Protein AF-A0AAX4JHV3-F1 (afdb_monomer)

Organism: NCBI:txid6039

Structure (mmCIF, N/CA/C/O backbone):
data_AF-A0AAX4JHV3-F1
#
_entry.id   AF-A0AAX4JHV3-F1
#
loop_
_atom_site.group_PDB
_atom_site.id
_atom_site.type_symbol
_atom_site.label_atom_id
_atom_site.label_alt_id
_atom_site.label_comp_id
_atom_site.label_asym_id
_atom_site.label_entity_id
_atom_site.label_seq_id
_atom_site.pdbx_PDB_ins_code
_atom_site.Cartn_x
_atom_site.Cartn_y
_atom_site.Cartn_z
_atom_site.occupancy
_atom_site.B_iso_or_equiv
_atom_site.auth_seq_id
_atom_site.auth_comp_id
_atom_site.auth_asym_id
_atom_site.auth_atom_id
_atom_site.pdbx_PDB_model_num
ATOM 1 N N . MET A 1 1 ? 39.740 -21.298 80.115 1.00 35.44 1 MET A N 1
ATOM 2 C CA . MET A 1 1 ? 38.450 -20.904 79.505 1.00 35.44 1 MET A CA 1
ATOM 3 C C . MET A 1 1 ? 37.507 -22.104 79.591 1.00 35.44 1 MET A C 1
ATOM 5 O O . MET A 1 1 ? 37.408 -22.863 78.647 1.00 35.44 1 MET A O 1
ATOM 9 N N . SER A 1 2 ? 37.086 -22.557 80.773 1.00 27.69 2 SER A N 1
ATOM 10 C CA . SER A 1 2 ? 36.175 -21.949 81.761 1.00 27.69 2 SER A CA 1
ATOM 11 C C . SER A 1 2 ? 34.770 -21.671 81.219 1.00 27.69 2 SER A C 1
ATOM 13 O O . SER A 1 2 ? 34.528 -20.605 80.669 1.00 27.69 2 SER A O 1
ATOM 15 N N . ARG A 1 3 ? 33.890 -22.661 81.432 1.00 26.55 3 ARG A N 1
ATOM 16 C CA . ARG A 1 3 ? 32.570 -22.533 82.079 1.00 26.55 3 ARG A CA 1
ATOM 17 C C . ARG A 1 3 ? 31.724 -21.327 81.655 1.00 26.55 3 ARG A C 1
ATOM 19 O O . ARG A 1 3 ? 31.901 -20.275 82.243 1.00 26.55 3 ARG A O 1
ATOM 26 N N . PHE A 1 4 ? 30.759 -21.519 80.752 1.00 29.73 4 PHE A N 1
ATOM 27 C CA . PHE A 1 4 ? 29.567 -20.656 80.633 1.00 29.73 4 PHE A CA 1
ATOM 28 C C . PHE A 1 4 ? 28.404 -21.382 79.914 1.00 29.73 4 PHE A C 1
ATOM 30 O O . PHE A 1 4 ? 27.877 -20.921 78.910 1.00 29.73 4 PHE A O 1
ATOM 37 N N . PHE A 1 5 ? 28.003 -22.549 80.430 1.00 33.06 5 PHE A N 1
ATOM 38 C CA . PHE A 1 5 ? 26.713 -23.190 80.111 1.00 33.06 5 PHE A CA 1
ATOM 39 C C . PHE A 1 5 ? 26.057 -23.703 81.404 1.00 33.06 5 PHE A C 1
ATOM 41 O O . PHE A 1 5 ? 25.784 -24.891 81.521 1.00 33.06 5 PHE A O 1
ATOM 48 N N . ASN A 1 6 ? 25.876 -22.824 82.401 1.00 30.69 6 ASN A N 1
ATOM 49 C CA . ASN A 1 6 ? 25.407 -23.227 83.735 1.00 30.69 6 ASN A CA 1
ATOM 50 C C . ASN A 1 6 ? 24.208 -22.463 84.319 1.00 30.69 6 ASN A C 1
ATOM 52 O O . ASN A 1 6 ? 23.833 -22.785 85.435 1.00 30.69 6 ASN A O 1
ATOM 56 N N . ASP A 1 7 ? 23.536 -21.566 83.593 1.00 35.66 7 ASP A N 1
ATOM 57 C CA . ASP A 1 7 ? 22.422 -20.793 84.189 1.00 35.66 7 ASP A CA 1
ATOM 58 C C . ASP A 1 7 ? 21.035 -21.177 83.638 1.00 35.66 7 ASP A C 1
ATOM 60 O O . ASP A 1 7 ? 20.081 -20.409 83.704 1.00 35.66 7 ASP A O 1
ATOM 64 N N . LEU A 1 8 ? 20.895 -22.396 83.098 1.00 32.38 8 LEU A N 1
ATOM 65 C CA . LEU A 1 8 ? 19.625 -22.925 82.570 1.00 32.38 8 LEU A CA 1
ATOM 66 C C . LEU A 1 8 ? 18.873 -23.871 83.533 1.00 32.38 8 LEU A C 1
ATOM 68 O O . LEU A 1 8 ? 17.787 -24.341 83.182 1.00 32.38 8 LEU A O 1
ATOM 72 N N . GLU A 1 9 ? 19.381 -24.119 84.749 1.00 33.72 9 GLU A N 1
ATOM 73 C CA . GLU A 1 9 ? 18.771 -25.073 85.699 1.00 33.72 9 GLU A CA 1
ATOM 74 C C . GLU A 1 9 ? 18.382 -24.529 87.095 1.00 33.72 9 GLU A C 1
ATOM 76 O O . GLU A 1 9 ? 17.626 -25.216 87.787 1.00 33.72 9 GLU A O 1
ATOM 81 N N . GLU A 1 10 ? 18.753 -23.305 87.504 1.00 34.75 10 GLU A N 1
ATOM 82 C CA . GLU A 1 10 ? 18.487 -22.823 88.883 1.00 34.75 10 GLU A CA 1
ATOM 83 C C . GLU A 1 10 ? 17.309 -21.843 89.061 1.00 34.75 10 GLU A C 1
ATOM 85 O O . GLU A 1 10 ? 16.646 -21.892 90.098 1.00 34.75 10 GLU A O 1
ATOM 90 N N . GLU A 1 11 ? 16.882 -21.070 88.055 1.00 31.75 11 GLU A N 1
ATOM 91 C CA . GLU A 1 11 ? 15.694 -20.197 88.227 1.00 31.75 11 GLU A CA 1
ATOM 92 C C . GLU A 1 11 ? 14.353 -20.961 88.246 1.00 31.75 11 GLU A C 1
ATOM 94 O O . GLU A 1 11 ? 13.311 -20.427 88.629 1.00 31.75 11 GLU A O 1
ATOM 99 N N . LYS A 1 12 ? 14.358 -22.258 87.907 1.00 34.06 12 LYS A N 1
ATOM 100 C CA . LYS A 1 12 ? 13.164 -23.121 87.933 1.00 34.06 12 LYS A CA 1
ATOM 101 C C . LYS A 1 12 ? 12.802 -23.674 89.320 1.00 34.06 12 LYS A C 1
ATOM 103 O O . LYS A 1 12 ? 11.836 -24.438 89.410 1.00 34.06 12 LYS A O 1
ATOM 108 N N . LYS A 1 13 ? 13.515 -23.323 90.403 1.00 35.47 13 LYS A N 1
ATOM 109 C CA . LYS A 1 13 ? 13.272 -23.930 91.731 1.00 35.47 13 LYS A CA 1
ATOM 110 C C . LYS A 1 13 ? 13.047 -22.993 92.925 1.00 35.47 13 LYS A C 1
ATOM 112 O O . LYS A 1 13 ? 12.576 -23.505 93.938 1.00 35.47 13 LYS A O 1
ATOM 117 N N . GLU A 1 14 ? 13.237 -21.674 92.835 1.00 30.47 14 GLU A N 1
ATOM 118 C CA . GLU A 1 14 ? 13.260 -20.830 94.052 1.00 30.47 14 GLU A CA 1
ATOM 119 C C . GLU A 1 14 ? 12.112 -19.840 94.300 1.00 30.47 14 GLU A C 1
ATOM 121 O O . GLU A 1 14 ? 12.106 -19.175 95.330 1.00 30.47 14 GLU A O 1
ATOM 126 N N . ILE A 1 15 ? 11.046 -19.822 93.494 1.00 35.28 15 ILE A N 1
ATOM 127 C CA . ILE A 1 15 ? 9.820 -19.080 93.865 1.00 35.28 15 ILE A CA 1
ATOM 128 C C . ILE A 1 15 ? 8.657 -20.047 94.102 1.00 35.28 15 ILE A C 1
ATOM 130 O O . ILE A 1 15 ? 7.549 -19.928 93.585 1.00 35.28 15 ILE A O 1
ATOM 134 N N . LYS A 1 16 ? 8.919 -21.040 94.955 1.00 34.09 16 LYS A N 1
ATOM 135 C CA . LYS A 1 16 ? 7.897 -21.663 95.799 1.00 34.09 16 LYS A CA 1
ATOM 136 C C . LYS A 1 16 ? 8.225 -21.342 97.251 1.00 34.09 16 LYS A C 1
ATOM 138 O O . LYS A 1 16 ? 9.110 -21.971 97.818 1.00 34.09 16 LYS A O 1
ATOM 143 N N . LYS A 1 17 ? 7.407 -20.455 97.833 1.00 35.31 17 LYS A N 1
ATOM 144 C CA . LYS A 1 17 ? 7.012 -20.323 99.256 1.00 35.31 17 LYS A CA 1
ATOM 145 C C . LYS A 1 17 ? 7.263 -18.924 99.822 1.00 35.31 17 LYS A C 1
ATOM 147 O O . LYS A 1 17 ? 8.325 -18.654 100.367 1.00 35.31 17 LYS A O 1
ATOM 152 N N . LYS A 1 18 ? 6.199 -18.115 99.842 1.00 30.30 18 LYS A N 1
ATOM 153 C CA . LYS A 1 18 ? 5.697 -17.455 101.061 1.00 30.30 18 LYS A CA 1
ATOM 154 C C . LYS A 1 18 ? 4.266 -16.929 100.833 1.00 30.30 18 LYS A C 1
ATOM 156 O O . LYS A 1 18 ? 4.066 -15.977 100.100 1.00 30.30 18 LYS A O 1
ATOM 161 N N . PHE A 1 19 ? 3.315 -17.655 101.433 1.00 27.80 19 PHE A N 1
ATOM 162 C CA . PHE A 1 19 ? 2.029 -17.244 102.028 1.00 27.80 19 PHE A CA 1
ATOM 163 C C . PHE A 1 19 ? 1.277 -16.054 101.399 1.00 27.80 19 PHE A C 1
ATOM 165 O O . PHE A 1 19 ? 1.705 -14.913 101.470 1.00 27.80 19 PHE A O 1
ATOM 172 N N . THR A 1 20 ? 0.068 -16.251 100.884 1.00 26.09 20 THR A N 1
ATOM 173 C CA . THR A 1 20 ? -1.122 -16.464 101.724 1.00 26.09 20 THR A CA 1
ATOM 174 C C . THR A 1 20 ? -2.218 -17.148 100.908 1.00 26.09 20 THR A C 1
ATOM 176 O O . THR A 1 20 ? -2.486 -16.777 99.773 1.00 26.09 20 THR A O 1
ATOM 179 N N . THR A 1 21 ? -2.858 -18.157 101.490 1.00 34.56 21 THR A N 1
ATOM 180 C CA . THR A 1 21 ? -4.162 -18.670 101.058 1.00 34.56 21 THR A CA 1
ATOM 181 C C . THR A 1 21 ? -5.245 -17.646 101.391 1.00 34.56 21 THR A C 1
ATOM 183 O O . THR A 1 21 ? -5.472 -17.401 102.575 1.00 34.56 21 THR A O 1
ATOM 186 N N . PRO A 1 22 ? -6.013 -17.155 100.410 1.00 27.83 22 PRO A N 1
ATOM 187 C CA . PRO A 1 22 ? -7.443 -17.018 100.558 1.00 27.83 22 PRO A CA 1
ATOM 188 C C . PRO A 1 22 ? -8.092 -18.292 100.017 1.00 27.83 22 PRO A C 1
ATOM 190 O O . PRO A 1 22 ? -7.783 -18.760 98.920 1.00 27.83 22 PRO A O 1
ATOM 193 N N . GLN A 1 23 ? -9.000 -18.864 100.802 1.00 40.16 23 GLN A N 1
ATOM 194 C CA . GLN A 1 23 ? -9.978 -19.821 100.308 1.00 40.16 23 GLN A CA 1
ATOM 195 C C . GLN A 1 23 ? -10.643 -19.234 99.052 1.00 40.16 23 GLN A C 1
ATOM 197 O O . GLN A 1 23 ? -11.407 -18.277 99.143 1.00 40.16 23 GLN A O 1
ATOM 202 N N . LYS A 1 24 ? -10.357 -19.796 97.877 1.00 32.97 24 LYS A N 1
ATOM 203 C CA . LYS A 1 24 ? -11.240 -19.675 96.719 1.00 32.97 24 LYS A CA 1
ATOM 204 C C . LYS A 1 24 ? -11.772 -21.061 96.427 1.00 32.97 24 LYS A C 1
ATOM 206 O O . LYS A 1 24 ? -11.014 -22.005 96.217 1.00 32.97 24 LYS A O 1
ATOM 211 N N . GLN A 1 25 ? -13.088 -21.153 96.540 1.00 31.98 25 GLN A N 1
ATOM 212 C CA . GLN A 1 25 ? -13.907 -22.300 96.202 1.00 31.98 25 GLN A CA 1
ATOM 213 C C . GLN A 1 25 ? -13.370 -22.946 94.922 1.00 31.98 25 GLN A C 1
ATOM 215 O O . GLN A 1 25 ? -13.193 -22.274 93.909 1.00 31.98 25 GLN A O 1
ATOM 220 N N . VAL A 1 26 ? -13.084 -24.247 94.974 1.00 39.06 26 VAL A N 1
ATOM 221 C CA . VAL A 1 26 ? -12.887 -25.031 93.756 1.00 39.06 26 VAL A CA 1
ATOM 222 C C . VAL A 1 26 ? -14.259 -25.107 93.100 1.00 39.06 26 VAL A C 1
ATOM 224 O O . VAL A 1 26 ? -15.049 -26.001 93.404 1.00 39.06 26 VAL A O 1
ATOM 227 N N . GLU A 1 27 ? -14.575 -24.132 92.248 1.00 42.69 27 GLU A N 1
ATOM 228 C CA . GLU A 1 27 ? -15.674 -24.270 91.305 1.00 42.69 27 GLU A CA 1
ATOM 229 C C . GLU A 1 27 ? -15.393 -25.535 90.499 1.00 42.69 27 GLU A C 1
ATOM 231 O O . GLU A 1 27 ? -14.367 -25.672 89.823 1.00 42.69 27 GLU A O 1
ATOM 236 N N . LYS A 1 28 ? -16.284 -26.520 90.624 1.00 47.75 28 LYS A N 1
ATOM 237 C CA . LYS A 1 28 ? -16.313 -27.666 89.722 1.00 47.75 28 LYS A CA 1
ATOM 238 C C . LYS A 1 28 ? -16.654 -27.126 88.331 1.00 47.75 28 LYS A C 1
ATOM 240 O O . LYS A 1 28 ? -17.819 -27.123 87.956 1.00 47.75 28 LYS A O 1
ATOM 245 N N . LEU A 1 29 ? -15.639 -26.678 87.588 1.00 49.41 29 LEU A N 1
ATOM 246 C CA . LEU A 1 29 ? -15.770 -26.306 86.180 1.00 49.41 29 LEU A CA 1
ATOM 247 C C . LEU A 1 29 ? -16.452 -27.452 85.440 1.00 49.41 29 LEU A C 1
ATOM 249 O O . LEU A 1 29 ? -16.037 -28.618 85.562 1.00 49.41 29 LEU A O 1
ATOM 253 N N . SER A 1 30 ? -17.510 -27.120 84.706 1.00 66.50 30 SER A N 1
ATOM 254 C CA . SER A 1 30 ? -18.267 -28.104 83.951 1.00 66.50 30 SER A CA 1
ATOM 255 C C . SER A 1 30 ? -17.374 -28.725 82.870 1.00 66.50 30 SER A C 1
ATOM 257 O O . SER A 1 30 ? -16.323 -28.194 82.495 1.00 66.50 30 SER A O 1
ATOM 259 N N . LYS A 1 31 ? -17.776 -29.883 82.334 1.00 68.75 31 LYS A N 1
ATOM 260 C CA . LYS A 1 31 ? -17.057 -30.492 81.203 1.00 68.75 31 LYS A CA 1
ATOM 261 C C . LYS A 1 31 ? -16.994 -29.551 79.986 1.00 68.75 31 LYS A C 1
ATOM 263 O O . LYS A 1 31 ? -16.055 -29.684 79.212 1.00 68.75 31 LYS A O 1
ATOM 268 N N . LYS A 1 32 ? -17.951 -28.620 79.842 1.00 73.75 32 LYS A N 1
ATOM 269 C CA . LYS A 1 32 ? -18.000 -27.624 78.761 1.00 73.75 32 LYS A CA 1
ATOM 270 C C . LYS A 1 32 ? -16.934 -26.539 78.963 1.00 73.75 32 LYS A C 1
ATOM 272 O O . LYS A 1 32 ? -16.158 -26.294 78.050 1.00 73.75 32 LYS A O 1
ATOM 277 N N . ASP A 1 33 ? -16.797 -26.006 80.176 1.00 72.81 33 ASP A N 1
ATOM 278 C CA . ASP A 1 33 ? -15.864 -24.900 80.466 1.00 72.81 33 ASP A CA 1
ATOM 279 C C . ASP A 1 33 ? -14.395 -25.329 80.364 1.00 72.81 33 ASP A C 1
ATOM 281 O O . ASP A 1 33 ? -13.539 -24.588 79.885 1.00 72.81 33 ASP A O 1
ATOM 285 N N . LYS A 1 34 ? -14.092 -26.576 80.751 1.00 77.38 34 LYS A N 1
ATOM 286 C CA . LYS A 1 34 ? -12.753 -27.153 80.545 1.00 77.38 34 LYS A CA 1
ATOM 287 C C . LYS A 1 34 ? -12.416 -27.307 79.063 1.00 77.38 34 LYS A C 1
ATOM 289 O O . LYS A 1 34 ? -11.268 -27.099 78.680 1.00 77.38 34 LYS A O 1
ATOM 294 N N . LEU A 1 35 ? -13.408 -27.670 78.250 1.00 80.19 35 LEU A N 1
ATOM 295 C CA . LEU A 1 35 ? -13.253 -27.814 76.805 1.00 80.19 35 LEU A CA 1
ATOM 296 C C . LEU A 1 35 ? -13.081 -26.442 76.128 1.00 80.19 35 LEU A C 1
ATOM 298 O O . LEU A 1 35 ? -12.264 -26.324 75.219 1.00 80.19 35 LEU A O 1
ATOM 302 N N . GLN A 1 36 ? -13.786 -25.414 76.619 1.00 79.94 36 GLN A N 1
ATOM 303 C CA . GLN A 1 36 ? -13.644 -24.016 76.195 1.00 79.94 36 GLN A CA 1
ATOM 304 C C . GLN A 1 36 ? -12.233 -23.486 76.466 1.00 79.94 36 GLN A C 1
ATOM 306 O O . GLN A 1 36 ? -11.563 -23.016 75.549 1.00 79.94 36 GLN A O 1
ATOM 311 N N . MET A 1 37 ? -11.732 -23.643 77.696 1.00 78.56 37 MET A N 1
ATOM 312 C CA . MET A 1 37 ? -10.367 -23.228 78.035 1.00 78.56 37 MET A CA 1
ATOM 313 C C . MET A 1 37 ? -9.310 -23.965 77.202 1.00 78.56 37 MET A C 1
ATOM 315 O O . MET A 1 37 ? -8.327 -23.355 76.781 1.00 78.56 37 MET A O 1
ATOM 319 N N . GLU A 1 38 ? -9.488 -25.266 76.943 1.00 82.94 38 GLU A N 1
ATOM 320 C CA . GLU A 1 38 ? -8.578 -26.024 76.074 1.00 82.94 38 GLU A CA 1
ATOM 321 C C . GLU A 1 38 ? -8.582 -25.471 74.640 1.00 82.94 38 GLU A C 1
ATOM 323 O O . GLU A 1 38 ? -7.517 -25.310 74.038 1.00 82.94 38 GLU A O 1
ATOM 328 N N . PHE A 1 39 ? -9.764 -25.161 74.102 1.00 84.06 39 PHE A N 1
ATOM 329 C CA . PHE A 1 39 ? -9.930 -24.616 72.757 1.00 84.06 39 PHE A CA 1
ATOM 330 C C . PHE A 1 39 ? -9.247 -23.251 72.607 1.00 84.06 39 PHE A C 1
ATOM 332 O O . PHE A 1 39 ? -8.404 -23.079 71.724 1.00 84.06 39 PHE A O 1
ATOM 339 N N . GLU A 1 40 ? -9.515 -22.321 73.522 1.00 82.56 40 GLU A N 1
ATOM 340 C CA . GLU A 1 40 ? -8.911 -20.984 73.526 1.00 82.56 40 GLU A CA 1
ATOM 341 C C . GLU A 1 40 ? -7.389 -21.036 73.712 1.00 82.56 40 GLU A C 1
ATOM 343 O O . GLU A 1 40 ? -6.645 -20.314 73.044 1.00 82.56 40 GLU A O 1
ATOM 348 N N . THR A 1 41 ? -6.890 -21.935 74.569 1.00 81.94 41 THR A N 1
ATOM 349 C CA . THR A 1 41 ? -5.443 -22.116 74.772 1.00 81.94 41 THR A CA 1
ATOM 350 C C . THR A 1 41 ? -4.769 -22.610 73.491 1.00 81.94 41 THR A C 1
ATOM 352 O O . THR A 1 41 ? -3.751 -22.052 73.079 1.00 81.94 41 THR A O 1
ATOM 355 N N . ARG A 1 42 ? -5.364 -23.596 72.802 1.00 81.81 42 ARG A N 1
ATOM 356 C CA . ARG A 1 42 ? -4.838 -24.109 71.526 1.00 81.81 42 ARG A CA 1
ATOM 357 C C . ARG A 1 42 ? -4.834 -23.048 70.429 1.00 81.81 42 ARG A C 1
ATOM 359 O O . ARG A 1 42 ? -3.871 -22.979 69.667 1.00 81.81 42 ARG A O 1
ATOM 366 N N . VAL A 1 43 ? -5.875 -22.219 70.338 1.00 83.19 43 VAL A N 1
ATOM 367 C CA . VAL A 1 43 ? -5.922 -21.128 69.352 1.00 83.19 43 VAL A CA 1
ATOM 368 C C . VAL A 1 43 ? -4.840 -20.090 69.645 1.00 83.19 43 VAL A C 1
ATOM 370 O O . VAL A 1 43 ? -4.081 -19.733 68.746 1.00 83.19 43 VAL A O 1
ATOM 373 N N . ASN A 1 44 ? -4.672 -19.690 70.906 1.00 80.69 44 ASN A N 1
ATOM 374 C CA . ASN A 1 44 ? -3.625 -18.750 71.310 1.00 80.69 44 ASN A CA 1
ATOM 375 C C . ASN A 1 44 ? -2.200 -19.282 71.064 1.00 80.69 44 ASN A C 1
ATOM 377 O O . ASN A 1 44 ? -1.313 -18.523 70.662 1.00 80.69 44 ASN A O 1
ATOM 381 N N . GLU A 1 45 ? -1.965 -20.582 71.254 1.00 81.44 45 GLU A N 1
ATOM 382 C CA . GLU A 1 45 ? -0.694 -21.223 70.895 1.00 81.44 45 GLU A CA 1
ATOM 383 C C . GLU A 1 45 ? -0.443 -21.206 69.382 1.00 81.44 45 GLU A C 1
ATOM 385 O O . GLU A 1 45 ? 0.680 -20.942 68.950 1.00 81.44 45 GLU A O 1
ATOM 390 N N . LEU A 1 46 ? -1.475 -21.439 68.565 1.00 81.75 46 LEU A N 1
ATOM 391 C CA . LEU A 1 46 ? -1.367 -21.461 67.103 1.00 81.75 46 LEU A CA 1
ATOM 392 C C . LEU A 1 46 ? -1.209 -20.070 66.487 1.00 81.75 46 LEU A C 1
ATOM 394 O O . LEU A 1 46 ? -0.499 -19.938 65.488 1.00 81.75 46 LEU A O 1
ATOM 398 N N . ILE A 1 47 ? -1.801 -19.041 67.102 1.00 76.88 47 ILE A N 1
ATOM 399 C CA . ILE A 1 47 ? -1.553 -17.633 66.759 1.00 76.88 47 ILE A CA 1
ATOM 400 C C . ILE A 1 47 ? -0.061 -17.310 66.931 1.00 76.88 47 ILE A C 1
ATOM 402 O O . ILE A 1 47 ? 0.535 -16.656 66.075 1.00 76.88 47 ILE A O 1
ATOM 406 N N . LYS A 1 48 ? 0.567 -17.812 68.004 1.00 76.75 48 LYS A N 1
ATOM 407 C CA . LYS A 1 48 ? 1.995 -17.595 68.292 1.00 76.75 48 LYS A CA 1
ATOM 408 C C . LYS A 1 48 ? 2.925 -18.521 67.495 1.00 76.75 48 LYS A C 1
ATOM 410 O O . LYS A 1 48 ? 4.033 -18.108 67.156 1.00 76.75 48 LYS A O 1
ATOM 415 N N . ASN A 1 49 ? 2.518 -19.759 67.196 1.00 75.12 49 ASN A N 1
ATOM 416 C CA . ASN A 1 49 ? 3.343 -20.750 66.496 1.00 75.12 49 ASN A CA 1
ATOM 417 C C . ASN A 1 49 ? 2.511 -21.679 65.572 1.00 75.12 49 ASN A C 1
ATOM 419 O O . ASN A 1 49 ? 1.956 -22.685 66.022 1.00 75.12 49 ASN A O 1
ATOM 423 N N . PRO A 1 50 ? 2.476 -21.426 64.251 1.00 73.12 50 PRO A N 1
ATOM 424 C CA . PRO A 1 50 ? 1.531 -22.058 63.320 1.00 73.12 50 PRO A CA 1
ATOM 425 C C . PRO A 1 50 ? 1.879 -23.498 62.886 1.00 73.12 50 PRO A C 1
ATOM 427 O O . PRO A 1 50 ? 1.319 -24.011 61.915 1.00 73.12 50 PRO A O 1
ATOM 430 N N . LYS A 1 51 ? 2.789 -24.199 63.575 1.00 71.06 51 LYS A N 1
ATOM 431 C CA . LYS A 1 51 ? 3.316 -25.508 63.133 1.00 71.06 51 LYS A CA 1
ATOM 432 C C . LYS A 1 51 ? 2.286 -26.655 63.118 1.00 71.06 51 LYS A C 1
ATOM 434 O O . LYS A 1 51 ? 2.544 -27.667 62.475 1.00 71.06 51 LYS A O 1
ATOM 439 N N . ASN A 1 52 ? 1.114 -26.494 63.747 1.00 76.81 52 ASN A N 1
ATOM 440 C CA . ASN A 1 52 ? 0.111 -27.561 63.919 1.00 76.81 52 ASN A CA 1
ATOM 441 C C . ASN A 1 52 ? -1.303 -27.231 63.387 1.00 76.81 52 ASN A C 1
ATOM 443 O O . ASN A 1 52 ? -2.259 -27.936 63.718 1.00 76.81 52 ASN A O 1
ATOM 447 N N . ILE A 1 53 ? -1.450 -26.213 62.528 1.00 79.50 53 ILE A N 1
ATOM 448 C CA . ILE A 1 53 ? -2.759 -25.730 62.036 1.00 79.50 53 ILE A CA 1
ATOM 449 C C . ILE A 1 53 ? -3.606 -26.850 61.401 1.00 79.50 53 ILE A C 1
ATOM 451 O O . ILE A 1 53 ? -4.784 -26.982 61.716 1.00 79.50 53 ILE A O 1
ATOM 455 N N . LYS A 1 54 ? -3.017 -27.715 60.563 1.00 78.31 54 LYS A N 1
ATOM 456 C CA . LYS A 1 54 ? -3.765 -28.802 59.895 1.00 78.31 54 LYS A CA 1
ATOM 457 C C . LYS A 1 54 ? -4.395 -29.791 60.883 1.00 78.31 54 LYS A C 1
ATOM 459 O O . LYS A 1 54 ? -5.535 -30.199 60.691 1.00 78.31 54 LYS A O 1
ATOM 464 N N . LYS A 1 55 ? -3.666 -30.149 61.947 1.00 81.00 55 LYS A N 1
ATOM 465 C CA . LYS A 1 55 ? -4.147 -31.071 62.989 1.00 81.00 55 LYS A CA 1
ATOM 466 C C . LYS A 1 55 ? -5.247 -30.427 63.836 1.00 81.00 55 LYS A C 1
ATOM 468 O O . LYS A 1 55 ? -6.212 -31.091 64.200 1.00 81.00 55 LYS A O 1
ATOM 473 N N . PHE A 1 56 ? -5.124 -29.131 64.110 1.00 84.62 56 PHE A N 1
ATOM 474 C CA . PHE A 1 56 ? -6.155 -28.370 64.808 1.00 84.62 56 PHE A CA 1
ATOM 475 C C . PHE A 1 56 ? -7.456 -28.276 64.000 1.00 84.62 56 PHE A C 1
ATOM 477 O O . PHE A 1 56 ? -8.521 -28.555 64.537 1.00 84.62 56 PHE A O 1
ATOM 484 N N . ILE A 1 57 ? -7.370 -27.996 62.695 1.00 83.06 57 ILE A N 1
ATOM 485 C CA . ILE A 1 57 ? -8.547 -27.897 61.817 1.00 83.06 57 ILE A CA 1
ATOM 486 C C . ILE A 1 57 ? -9.299 -29.230 61.729 1.00 83.06 57 ILE A C 1
ATOM 488 O O . ILE A 1 57 ? -10.527 -29.246 61.773 1.00 83.06 57 ILE A O 1
ATOM 492 N N . SER A 1 58 ? -8.592 -30.365 61.676 1.00 80.44 58 SER A N 1
ATOM 493 C CA . SER A 1 58 ? -9.248 -31.680 61.735 1.00 80.44 58 SER A CA 1
ATOM 494 C C . SER A 1 58 ? -9.939 -31.959 63.075 1.00 80.44 58 SER A C 1
ATOM 496 O O . SER A 1 58 ? -10.921 -32.697 63.114 1.00 80.44 58 SER A O 1
ATOM 498 N N . ASP A 1 59 ? -9.448 -31.356 64.160 1.00 81.94 59 ASP A N 1
ATOM 499 C CA . ASP A 1 59 ? -9.996 -31.497 65.510 1.00 81.94 59 ASP A CA 1
ATOM 500 C C . ASP A 1 59 ? -11.173 -30.542 65.788 1.00 81.94 59 ASP A C 1
ATOM 502 O O . ASP A 1 59 ? -11.827 -30.712 66.815 1.00 81.94 59 ASP A O 1
ATOM 506 N N . LEU A 1 60 ? -11.505 -29.600 64.887 1.00 81.94 60 LEU A N 1
ATOM 507 C CA . LEU A 1 60 ? -12.601 -28.627 65.074 1.00 81.94 60 LEU A CA 1
ATOM 508 C C . LEU A 1 60 ? -13.951 -29.288 65.376 1.00 81.94 60 LEU A C 1
ATOM 510 O O . LEU A 1 60 ? -14.729 -28.767 66.168 1.00 81.94 60 LEU A O 1
ATOM 514 N N . LYS A 1 61 ? -14.189 -30.499 64.854 1.00 76.69 61 LYS A N 1
ATOM 515 C CA . LYS A 1 61 ? -15.395 -31.285 65.164 1.00 76.69 61 LYS A CA 1
ATOM 516 C C . LYS A 1 61 ? -15.596 -31.544 66.663 1.00 76.69 61 LYS A C 1
ATOM 518 O O . LYS A 1 61 ? -16.725 -31.713 67.109 1.00 76.69 61 LYS A O 1
ATOM 523 N N . LYS A 1 62 ? -14.516 -31.585 67.454 1.00 80.81 62 LYS A N 1
ATOM 524 C CA . LYS A 1 62 ? -14.574 -31.792 68.914 1.00 80.81 62 LYS A CA 1
ATOM 525 C C . LYS A 1 62 ? -15.156 -30.586 69.653 1.00 80.81 62 LYS A C 1
ATOM 527 O O . LYS A 1 62 ? -15.599 -30.742 70.786 1.00 80.81 62 LYS A O 1
ATOM 532 N N . TYR A 1 63 ? -15.161 -29.420 69.014 1.00 80.56 63 TYR A N 1
ATOM 533 C CA . TYR A 1 63 ? -15.494 -28.132 69.611 1.00 80.56 63 TYR A CA 1
ATOM 534 C C . TYR A 1 63 ? -16.807 -27.548 69.061 1.00 80.56 63 TYR A C 1
ATOM 536 O O . TYR A 1 63 ? -17.118 -26.402 69.339 1.00 80.56 63 TYR A O 1
ATOM 544 N N . GLU A 1 64 ? -17.598 -28.315 68.293 1.00 70.19 64 GLU A N 1
ATOM 545 C CA . GLU A 1 64 ? -18.828 -27.849 67.604 1.00 70.19 64 GLU A CA 1
ATOM 546 C C . GLU A 1 64 ? -19.943 -27.314 68.529 1.00 70.19 64 GLU A C 1
ATOM 548 O O . GLU A 1 64 ? -20.963 -26.866 68.030 1.00 70.19 64 GLU A O 1
ATOM 553 N N . LYS A 1 65 ? -19.802 -27.413 69.857 1.00 69.12 65 LYS A N 1
ATOM 554 C CA . LYS A 1 65 ? -20.802 -26.965 70.850 1.00 69.12 65 LYS A CA 1
ATOM 555 C C . LYS A 1 65 ? -20.270 -25.863 71.773 1.00 69.12 65 LYS A C 1
ATOM 557 O O . LYS A 1 65 ? -20.743 -25.727 72.905 1.00 69.12 65 LYS A O 1
ATOM 562 N N . LEU A 1 66 ? -19.204 -25.194 71.348 1.00 75.62 66 LEU A N 1
ATOM 563 C CA . LEU A 1 66 ? -18.512 -24.161 72.103 1.00 75.62 66 LEU A CA 1
ATOM 564 C C . LEU A 1 66 ? -18.818 -22.794 71.510 1.00 75.62 66 LEU A C 1
ATOM 566 O O . LEU A 1 66 ? -18.849 -22.643 70.293 1.00 75.62 66 LEU A O 1
ATOM 570 N N . ASP A 1 67 ? -18.989 -21.805 72.379 1.00 71.19 67 ASP A N 1
ATOM 571 C CA . ASP A 1 67 ? -19.161 -20.423 71.953 1.00 71.19 67 ASP A CA 1
ATOM 572 C C . ASP A 1 67 ? -17.823 -19.918 71.407 1.00 71.19 67 ASP A C 1
ATOM 574 O O . ASP A 1 67 ? -16.787 -20.054 72.064 1.00 71.19 67 ASP A O 1
ATOM 578 N N . ILE A 1 68 ? -17.824 -19.389 70.182 1.00 75.94 68 ILE A N 1
ATOM 579 C CA . ILE A 1 68 ? -16.605 -18.942 69.503 1.00 75.94 68 ILE A CA 1
ATOM 580 C C . ILE A 1 68 ? -16.447 -17.433 69.716 1.00 75.94 68 ILE A C 1
ATOM 582 O O . ILE A 1 68 ? -17.238 -16.661 69.180 1.00 75.94 68 ILE A O 1
ATOM 586 N N . PRO A 1 69 ? -15.412 -16.978 70.442 1.00 75.69 69 PRO A N 1
ATOM 587 C CA . PRO A 1 69 ? -15.077 -15.564 70.511 1.00 75.69 69 PRO A CA 1
ATOM 588 C C . PRO A 1 69 ? -14.621 -15.025 69.149 1.00 75.69 69 PRO A C 1
ATOM 590 O O . PRO A 1 69 ? -13.913 -15.707 68.406 1.00 75.69 69 PRO A O 1
ATOM 593 N N . GLN A 1 70 ? -14.913 -13.753 68.882 1.00 69.19 70 GLN A N 1
ATOM 594 C CA . GLN A 1 70 ? -14.607 -13.068 67.620 1.00 69.19 70 GLN A CA 1
ATOM 595 C C . GLN A 1 70 ? -13.138 -13.200 67.170 1.00 69.19 70 GLN A C 1
ATOM 597 O O . GLN A 1 70 ? -12.860 -13.445 66.000 1.00 69.19 70 GLN A O 1
ATOM 602 N N . TYR A 1 71 ? -12.175 -13.143 68.098 1.00 71.38 71 TYR A N 1
ATOM 603 C CA . TYR A 1 71 ? -10.751 -13.283 67.757 1.00 71.38 71 TYR A CA 1
ATOM 604 C C . TYR A 1 71 ? -10.385 -14.680 67.214 1.00 71.38 71 TYR A C 1
ATOM 606 O O . TYR A 1 71 ? -9.411 -14.832 66.472 1.00 71.38 71 TYR A O 1
ATOM 614 N N . ILE A 1 72 ? -11.145 -15.718 67.584 1.00 78.00 72 ILE A N 1
ATOM 615 C CA . ILE A 1 72 ? -10.960 -17.083 67.076 1.00 78.00 72 ILE A CA 1
ATOM 616 C C . ILE A 1 72 ? -11.550 -17.205 65.672 1.00 78.00 72 ILE A C 1
ATOM 618 O O . ILE A 1 72 ? -10.950 -17.850 64.810 1.00 78.00 72 ILE A O 1
ATOM 622 N N . GLU A 1 73 ? -12.689 -16.565 65.426 1.00 77.44 73 GLU A N 1
ATOM 623 C CA . GLU A 1 73 ? -13.299 -16.490 64.100 1.00 77.44 73 GLU A CA 1
ATOM 624 C C . GLU A 1 73 ? -12.378 -15.766 63.106 1.00 77.44 73 GLU A C 1
ATOM 626 O O . GLU A 1 73 ? -12.056 -16.309 62.047 1.00 77.44 73 GLU A O 1
ATOM 631 N N . GLU A 1 74 ? -11.832 -14.613 63.498 1.00 76.44 74 GLU A N 1
ATOM 632 C CA . GLU A 1 74 ? -10.832 -13.877 62.715 1.00 76.44 74 GLU A CA 1
ATOM 633 C C . GLU A 1 74 ? -9.578 -14.720 62.436 1.00 76.44 74 GLU A C 1
ATOM 635 O O . GLU A 1 74 ? -9.045 -14.722 61.322 1.00 76.44 74 GLU A O 1
ATOM 640 N N . PHE A 1 75 ? -9.114 -15.493 63.425 1.00 79.50 75 PHE A N 1
ATOM 641 C CA . PHE A 1 75 ? -7.990 -16.407 63.237 1.00 79.50 75 PHE A CA 1
ATOM 642 C C . PHE A 1 75 ? -8.302 -17.502 62.205 1.00 79.50 75 PHE A C 1
ATOM 644 O O . PHE A 1 75 ? -7.473 -17.765 61.324 1.00 79.50 75 PHE A O 1
ATOM 651 N N . LEU A 1 76 ? -9.482 -18.125 62.280 1.00 79.75 76 LEU A N 1
ATOM 652 C CA . LEU A 1 76 ? -9.911 -19.183 61.359 1.00 79.75 76 LEU A CA 1
ATOM 653 C C . LEU A 1 76 ? -10.097 -18.675 59.923 1.00 79.75 76 LEU A C 1
ATOM 655 O O . LEU A 1 76 ? -9.764 -19.398 58.982 1.00 79.75 76 LEU A O 1
ATOM 659 N N . LEU A 1 77 ? -10.566 -17.436 59.757 1.00 79.31 77 LEU A N 1
ATOM 660 C CA . LEU A 1 77 ? -10.763 -16.778 58.461 1.00 79.31 77 LEU A CA 1
ATOM 661 C C . LEU A 1 77 ? -9.495 -16.110 57.907 1.00 79.31 77 LEU A C 1
ATOM 663 O O . LEU A 1 77 ? -9.472 -15.664 56.759 1.00 79.31 77 LEU A 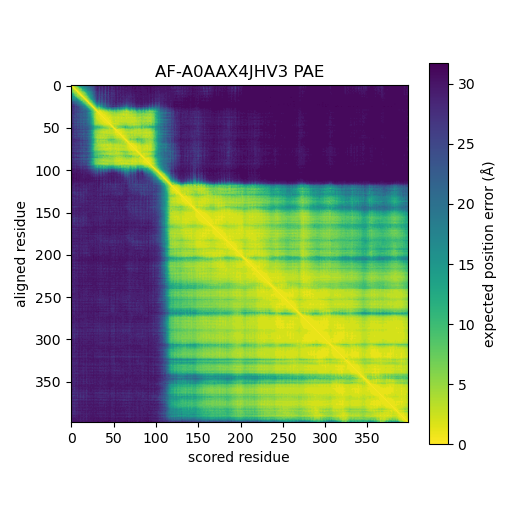O 1
ATOM 667 N N . SER A 1 78 ? -8.411 -16.068 58.681 1.00 75.25 78 SER A N 1
ATOM 668 C CA . SER A 1 78 ? -7.150 -15.491 58.222 1.00 75.25 78 SER A CA 1
ATOM 669 C C . SER A 1 78 ? -6.592 -16.234 56.999 1.00 75.25 78 SER A C 1
ATOM 671 O O . SER A 1 78 ? -6.652 -17.461 56.903 1.00 75.25 78 SER A O 1
ATOM 673 N N . SER A 1 79 ? -5.946 -15.506 56.084 1.00 66.38 79 SER A N 1
ATOM 674 C CA . SER A 1 79 ? -5.364 -16.056 54.843 1.00 66.38 79 SER A CA 1
ATOM 675 C C . SER A 1 79 ? -4.340 -17.185 55.061 1.00 66.38 79 SER A C 1
ATOM 677 O O . SER A 1 79 ? -4.070 -17.981 54.158 1.00 66.38 79 SER A O 1
ATOM 679 N N . LYS A 1 80 ? -3.776 -17.295 56.272 1.00 72.62 80 LYS A N 1
ATOM 680 C CA . LYS A 1 80 ? -2.860 -18.375 56.672 1.00 72.62 80 LYS A CA 1
ATOM 681 C C . LYS A 1 80 ? -3.583 -19.686 56.999 1.00 72.62 80 LYS A C 1
ATOM 683 O O . LYS A 1 80 ? -2.997 -20.752 56.820 1.00 72.62 80 LYS A O 1
ATOM 688 N N . VAL A 1 81 ? -4.821 -19.615 57.481 1.00 73.19 81 VAL A N 1
ATOM 689 C CA . VAL A 1 81 ? -5.608 -20.754 57.984 1.00 73.19 81 VAL A CA 1
ATOM 690 C C . VAL A 1 81 ? -6.691 -21.148 56.972 1.00 73.19 81 VAL A C 1
ATOM 692 O O . VAL A 1 81 ? -6.833 -22.335 56.646 1.00 73.19 81 VAL A O 1
ATOM 695 N N . TYR A 1 82 ? -7.366 -20.148 56.397 1.00 76.75 82 TYR A N 1
ATOM 696 C CA . TYR A 1 82 ? -8.443 -20.265 55.416 1.00 76.75 82 TYR A CA 1
ATOM 697 C C . TYR A 1 82 ? -7.915 -20.541 54.000 1.00 76.75 82 TYR A C 1
ATOM 699 O O . TYR A 1 82 ? -7.979 -19.727 53.081 1.00 76.75 82 TYR A O 1
ATOM 707 N N . GLN A 1 83 ? -7.333 -21.726 53.832 1.00 74.94 83 GLN A N 1
ATOM 708 C CA . GLN A 1 83 ? -6.792 -22.208 52.563 1.00 74.94 83 GLN A CA 1
ATOM 709 C C . GLN A 1 83 ? -7.747 -23.207 51.901 1.00 74.94 83 GLN A C 1
ATOM 711 O O . GLN A 1 83 ? -8.567 -23.840 52.568 1.00 74.94 83 GLN A O 1
ATOM 716 N N . LYS A 1 84 ? -7.594 -23.419 50.586 1.00 71.12 84 LYS A N 1
ATOM 717 C CA . LYS A 1 84 ? -8.457 -24.287 49.756 1.00 71.12 84 LYS A CA 1
ATOM 718 C C . LYS A 1 84 ? -8.726 -25.679 50.358 1.00 71.12 84 LYS A C 1
ATOM 720 O O . LYS A 1 84 ? -9.819 -26.206 50.200 1.00 71.12 84 LYS A O 1
ATOM 725 N N . ASN A 1 85 ? -7.761 -26.241 51.090 1.00 70.50 85 ASN A N 1
ATOM 726 C CA . ASN A 1 85 ? -7.858 -27.578 51.689 1.00 70.50 85 ASN A CA 1
ATOM 727 C C . ASN A 1 85 ? -8.598 -27.608 53.042 1.00 70.50 85 ASN A C 1
ATOM 729 O O . ASN A 1 85 ? -8.990 -28.680 53.493 1.00 70.50 85 ASN A O 1
ATOM 733 N N . ASN A 1 86 ? -8.786 -26.453 53.684 1.00 72.12 86 ASN A N 1
ATOM 734 C CA . ASN A 1 86 ? -9.379 -26.316 55.018 1.00 72.12 86 ASN A CA 1
ATOM 735 C C . ASN A 1 86 ? -10.747 -25.618 55.000 1.00 72.12 86 ASN A C 1
ATOM 737 O O . ASN A 1 86 ? -11.515 -25.762 55.950 1.00 72.12 86 ASN A O 1
ATOM 741 N N . LYS A 1 87 ? -11.045 -24.891 53.914 1.00 75.50 87 LYS A N 1
ATOM 742 C CA . LYS A 1 87 ? -12.238 -24.058 53.720 1.00 75.50 87 LYS A CA 1
ATOM 743 C C . LYS A 1 87 ? -13.535 -24.753 54.151 1.00 75.50 87 LYS A C 1
ATOM 745 O O . LYS A 1 87 ? -14.203 -24.289 55.062 1.00 75.50 87 LYS A O 1
ATOM 750 N N . ASN A 1 88 ? -13.811 -25.941 53.609 1.00 77.94 88 ASN A N 1
ATOM 751 C CA . ASN A 1 88 ? -15.049 -26.674 53.903 1.00 77.94 88 ASN A CA 1
ATOM 752 C C . ASN A 1 88 ? -15.197 -27.080 55.382 1.00 77.94 88 ASN A C 1
ATOM 754 O O . ASN A 1 88 ? -16.314 -27.193 55.875 1.00 77.94 88 ASN A O 1
ATOM 758 N N . LEU A 1 89 ? -14.095 -27.347 56.094 1.00 77.75 89 LEU A N 1
ATOM 759 C CA . LEU A 1 89 ? -14.149 -27.729 57.511 1.00 77.75 89 LEU A CA 1
ATOM 760 C C . LEU A 1 89 ? -14.394 -26.515 58.409 1.00 77.75 89 LEU A C 1
ATOM 762 O O . LEU A 1 89 ? -15.139 -26.628 59.377 1.00 77.75 89 LEU A O 1
ATOM 766 N N . ILE A 1 90 ? -13.798 -25.373 58.062 1.00 79.88 90 ILE A N 1
ATOM 767 C CA . ILE A 1 90 ? -13.977 -24.107 58.780 1.00 79.88 90 ILE A CA 1
ATOM 768 C C . ILE A 1 90 ? -15.395 -23.575 58.551 1.00 79.88 90 ILE A C 1
ATOM 770 O O . ILE A 1 90 ? -16.084 -23.267 59.518 1.00 79.88 90 ILE A O 1
ATOM 774 N N . ASP A 1 91 ? -15.873 -23.581 57.303 1.00 75.94 91 ASP A N 1
ATOM 775 C CA . ASP A 1 91 ? -17.225 -23.127 56.955 1.00 75.94 91 ASP A CA 1
ATOM 776 C C . ASP A 1 91 ? -18.301 -23.958 57.671 1.00 75.94 91 ASP A C 1
ATOM 778 O O . ASP A 1 91 ? -19.264 -23.410 58.200 1.00 75.94 91 ASP A O 1
ATOM 782 N N . ASN A 1 92 ? -18.129 -25.283 57.747 1.00 78.69 92 ASN A N 1
ATOM 783 C CA . ASN A 1 92 ? -19.065 -26.158 58.459 1.00 78.69 92 ASN A CA 1
ATOM 784 C C . ASN A 1 92 ? -19.032 -25.959 59.983 1.00 78.69 92 ASN A C 1
ATOM 786 O O . ASN A 1 92 ? -20.056 -26.136 60.639 1.00 78.69 92 ASN A O 1
ATOM 790 N N . PHE A 1 93 ? -17.869 -25.624 60.547 1.00 79.19 93 PHE A N 1
ATOM 791 C CA . PHE A 1 93 ? -17.709 -25.366 61.977 1.00 79.19 93 PHE A CA 1
ATOM 792 C C . PHE A 1 93 ? -18.320 -24.020 62.388 1.00 79.19 93 PHE A C 1
ATOM 794 O O . PHE A 1 93 ? -18.996 -23.950 63.411 1.00 79.19 93 PHE A O 1
ATOM 801 N N . LEU A 1 94 ? -18.134 -22.971 61.580 1.00 77.81 94 LEU A N 1
ATOM 802 C CA . LEU A 1 94 ? -18.714 -21.650 61.837 1.00 77.81 94 LEU A CA 1
ATOM 803 C C . LEU A 1 94 ? -20.233 -21.649 61.611 1.00 77.81 94 LEU A C 1
ATOM 805 O O . LEU A 1 94 ? -20.967 -21.204 62.485 1.00 77.81 94 LEU A O 1
ATOM 809 N N . LYS A 1 95 ? -20.730 -22.250 60.516 1.00 70.94 95 LYS A N 1
ATOM 810 C CA . LYS A 1 95 ? -22.179 -22.330 60.232 1.00 70.94 95 LYS A CA 1
ATOM 811 C C . LYS A 1 95 ? -22.982 -22.990 61.350 1.00 70.94 95 LYS A C 1
ATOM 813 O O . LYS A 1 95 ? -24.018 -22.467 61.739 1.00 70.94 95 LYS A O 1
ATOM 818 N N . LYS A 1 96 ? -22.493 -24.109 61.891 1.00 59.56 96 LYS A N 1
ATOM 819 C CA . LYS A 1 96 ? -23.181 -24.822 62.977 1.00 59.56 96 LYS A CA 1
ATOM 820 C C . LYS A 1 96 ? -23.242 -24.037 64.287 1.00 59.56 96 LYS A C 1
ATOM 822 O O . LYS A 1 96 ? -24.171 -24.261 65.047 1.00 59.56 96 LYS A O 1
ATOM 827 N N . ASN A 1 97 ? -22.269 -23.162 64.552 1.00 55.81 97 ASN A N 1
ATOM 828 C CA . ASN A 1 97 ? -22.282 -22.319 65.751 1.00 55.81 97 ASN A CA 1
ATOM 829 C C . ASN A 1 97 ? -23.172 -21.079 65.571 1.00 55.81 97 ASN A C 1
ATOM 831 O O . ASN A 1 97 ? -23.792 -20.641 66.536 1.00 55.81 97 ASN A O 1
ATOM 835 N N . ILE A 1 98 ? -23.296 -20.573 64.338 1.00 50.44 98 ILE A N 1
ATOM 836 C CA . ILE A 1 98 ? -24.232 -19.494 63.981 1.00 50.44 98 ILE A CA 1
ATOM 837 C C . ILE A 1 98 ? -25.688 -19.991 64.072 1.00 50.44 98 ILE A C 1
ATOM 839 O O . ILE A 1 98 ? -26.540 -19.306 64.625 1.00 50.44 98 ILE A O 1
ATOM 843 N N . GLU A 1 99 ? -25.975 -21.224 63.635 1.00 46.31 99 GLU A N 1
ATOM 844 C CA . GLU A 1 99 ? -27.325 -21.818 63.709 1.00 46.31 99 GLU A CA 1
ATOM 845 C C . GLU A 1 99 ? -27.842 -22.053 65.145 1.00 46.31 99 GLU A C 1
ATOM 847 O O . GLU A 1 99 ? -29.035 -22.293 65.327 1.00 46.31 99 GLU A O 1
ATOM 852 N N . THR A 1 100 ? -26.986 -21.985 66.172 1.00 42.34 100 THR A N 1
ATOM 853 C CA . THR A 1 100 ? -27.387 -22.193 67.576 1.00 42.34 100 THR A CA 1
ATOM 854 C C . THR A 1 100 ? -27.723 -20.927 68.364 1.00 42.34 100 THR A C 1
ATOM 856 O O . THR A 1 100 ? -28.295 -21.079 69.441 1.00 42.34 100 THR A O 1
ATOM 859 N N . ASN A 1 101 ? -27.416 -19.720 67.867 1.00 40.22 101 ASN A N 1
ATOM 860 C CA . ASN A 1 101 ? -27.528 -18.490 68.672 1.00 40.22 101 ASN A CA 1
ATOM 861 C C . ASN A 1 101 ? -28.560 -17.450 68.208 1.00 40.22 101 ASN A C 1
ATOM 863 O O . ASN A 1 101 ? -28.802 -16.520 68.966 1.00 40.22 101 ASN A O 1
ATOM 867 N N . ASP A 1 102 ? -29.239 -17.633 67.073 1.00 32.88 102 ASP A N 1
ATOM 868 C CA . ASP A 1 102 ? -30.191 -16.630 66.569 1.00 32.88 102 ASP A CA 1
ATOM 869 C C . ASP A 1 102 ? -31.634 -17.167 66.539 1.00 32.88 102 ASP A C 1
ATOM 871 O O . ASP A 1 102 ? -32.208 -17.489 65.495 1.00 32.88 102 ASP A O 1
ATOM 875 N N . GLN A 1 103 ? -32.243 -17.265 67.721 1.00 36.00 103 GLN A N 1
ATOM 876 C CA . GLN A 1 103 ? -33.678 -17.038 67.869 1.00 36.00 103 GLN A CA 1
ATOM 877 C C . GLN A 1 103 ? -33.842 -15.813 68.764 1.00 36.00 103 GLN A C 1
ATOM 879 O O . GLN A 1 103 ? -33.360 -15.834 69.889 1.00 36.00 103 GLN A O 1
ATOM 884 N N . GLU A 1 104 ? -34.574 -14.824 68.249 1.00 32.84 104 GLU A N 1
ATOM 885 C CA . GLU A 1 104 ? -34.986 -13.554 68.870 1.00 32.84 104 GLU A CA 1
ATOM 886 C C . GLU A 1 104 ? -34.196 -12.313 68.407 1.00 32.84 104 GLU A C 1
ATOM 888 O O . GLU A 1 104 ? -32.984 -12.337 68.252 1.00 32.84 104 GLU A O 1
ATOM 893 N N . GLU A 1 105 ? -34.960 -11.238 68.178 1.00 32.09 105 GLU A N 1
ATOM 894 C CA . GLU A 1 105 ? -34.579 -9.875 67.755 1.00 32.09 105 GLU A CA 1
ATOM 895 C C . GLU A 1 105 ? -34.384 -9.665 66.238 1.00 32.09 105 GLU A C 1
ATOM 897 O O . GLU A 1 105 ? -33.301 -9.702 65.668 1.00 32.09 105 GLU A O 1
ATOM 902 N N . GLU A 1 106 ? -35.478 -9.644 65.474 1.00 28.23 106 GLU A N 1
ATOM 903 C CA . GLU A 1 106 ? -36.244 -8.432 65.116 1.00 28.23 106 GLU A CA 1
ATOM 904 C C . GLU A 1 106 ? -35.444 -7.324 64.401 1.00 28.23 106 GLU A C 1
ATOM 906 O O . GLU A 1 106 ? -34.721 -6.542 64.998 1.00 28.23 106 GLU A O 1
ATOM 911 N N . ILE A 1 107 ? -35.713 -7.225 63.092 1.00 36.31 107 ILE A N 1
ATOM 912 C CA . ILE A 1 107 ? -36.244 -6.026 62.424 1.00 36.31 107 ILE A CA 1
ATOM 913 C C . ILE A 1 107 ? -35.412 -4.727 62.585 1.00 36.31 107 ILE A C 1
ATOM 915 O O . ILE A 1 107 ? -35.361 -4.112 63.639 1.00 36.31 107 ILE A O 1
ATOM 919 N N . GLN A 1 108 ? -34.946 -4.218 61.430 1.00 33.03 108 GLN A N 1
ATOM 920 C CA . GLN A 1 108 ? -34.695 -2.793 61.111 1.00 33.03 108 GLN A CA 1
ATOM 921 C C . GLN A 1 108 ? -33.286 -2.175 61.133 1.00 33.03 108 GLN A C 1
ATOM 923 O O . GLN A 1 108 ? -33.191 -0.950 61.182 1.00 33.03 108 GLN A O 1
ATOM 928 N N . ILE A 1 109 ? -32.189 -2.906 60.899 1.00 31.44 109 ILE A N 1
ATOM 929 C CA . ILE A 1 109 ? -30.914 -2.228 60.569 1.00 31.44 109 ILE A CA 1
ATOM 930 C C . ILE A 1 109 ? -30.236 -2.834 59.321 1.00 31.44 109 ILE A C 1
ATOM 932 O O . ILE A 1 109 ? -29.567 -3.855 59.379 1.00 31.44 109 ILE A O 1
ATOM 936 N N . ILE A 1 110 ? -30.394 -2.101 58.204 1.00 32.59 110 ILE A N 1
ATOM 937 C CA . ILE A 1 110 ? -29.596 -2.077 56.954 1.00 32.59 110 ILE A CA 1
ATOM 938 C C . ILE A 1 110 ? -30.093 -2.939 55.772 1.00 32.59 110 ILE A C 1
ATOM 940 O O . ILE A 1 110 ? -29.602 -4.016 55.449 1.00 32.59 110 ILE A O 1
ATOM 944 N N . ASN A 1 111 ? -30.999 -2.315 55.013 1.00 34.44 111 ASN A N 1
ATOM 945 C CA . ASN A 1 111 ? -31.255 -2.513 53.581 1.00 34.44 111 ASN A CA 1
ATOM 946 C C . ASN A 1 111 ? -30.041 -2.139 52.691 1.00 34.44 111 ASN A C 1
ATOM 948 O O . ASN A 1 111 ? -30.165 -1.301 51.798 1.00 34.44 111 ASN A O 1
ATOM 952 N N . THR A 1 112 ? -28.867 -2.746 52.886 1.00 32.62 112 THR A N 1
ATOM 953 C CA . THR A 1 112 ? -27.741 -2.539 51.950 1.00 32.62 112 THR A CA 1
ATOM 954 C C . THR A 1 112 ? -26.727 -3.685 51.923 1.00 32.62 112 THR A C 1
ATOM 956 O O . THR A 1 112 ? -25.525 -3.458 51.929 1.00 32.62 112 THR A O 1
ATOM 959 N N . VAL A 1 113 ? -27.177 -4.935 51.797 1.00 37.34 113 VAL A N 1
ATOM 960 C CA . VAL A 1 113 ? -26.390 -5.896 51.004 1.00 37.34 113 VAL A CA 1
ATOM 961 C C . VAL A 1 113 ? -26.944 -5.803 49.593 1.00 37.34 113 VAL A C 1
ATOM 963 O O . VAL A 1 113 ? -27.833 -6.551 49.192 1.00 37.34 113 VAL A O 1
ATOM 966 N N . ILE A 1 114 ? -26.479 -4.789 48.857 1.00 37.78 114 ILE A N 1
ATOM 967 C CA . ILE A 1 114 ? -26.563 -4.825 47.401 1.00 37.78 114 ILE A CA 1
ATOM 968 C C . ILE A 1 114 ? -25.868 -6.134 47.034 1.00 37.78 114 ILE A C 1
ATOM 970 O O . ILE A 1 114 ? -24.682 -6.304 47.311 1.00 37.78 114 ILE A O 1
ATOM 974 N N . ASN A 1 115 ? -26.618 -7.076 46.464 1.00 40.56 115 ASN A N 1
ATOM 975 C CA . ASN A 1 115 ? -26.036 -8.094 45.607 1.00 40.56 115 ASN A CA 1
ATOM 976 C C . ASN A 1 115 ? -25.339 -7.324 44.479 1.00 40.56 115 ASN A C 1
ATOM 978 O O . ASN A 1 115 ? -25.946 -7.064 43.440 1.00 40.56 115 ASN A O 1
ATOM 982 N N . GLU A 1 116 ? -24.110 -6.859 44.704 1.00 48.19 116 GLU A N 1
ATOM 983 C CA . GLU A 1 116 ? -23.236 -6.464 43.614 1.00 48.19 116 GLU A CA 1
ATOM 984 C C . GLU A 1 116 ? -22.963 -7.774 42.899 1.00 48.19 116 GLU A C 1
ATOM 986 O O . GLU A 1 116 ? -22.167 -8.602 43.339 1.00 48.19 116 GLU A O 1
ATOM 991 N N . ILE A 1 117 ? -23.764 -8.032 41.864 1.00 59.94 117 ILE A N 1
ATOM 992 C CA . ILE A 1 117 ? -23.490 -9.116 40.943 1.00 59.94 117 ILE A CA 1
ATOM 993 C C . ILE A 1 117 ? -22.077 -8.833 40.455 1.00 59.94 117 ILE A C 1
ATOM 995 O O . ILE A 1 117 ? -21.838 -7.777 39.872 1.00 59.94 117 ILE A O 1
ATOM 999 N N . ASP A 1 118 ? -21.152 -9.734 40.768 1.00 75.69 118 ASP A N 1
ATOM 1000 C CA . ASP A 1 118 ? -19.768 -9.613 40.343 1.00 75.69 118 ASP A CA 1
ATOM 1001 C C . ASP A 1 118 ? -19.736 -9.633 38.812 1.00 75.69 118 ASP A C 1
ATOM 1003 O O . ASP A 1 118 ? -19.826 -10.691 38.181 1.00 75.69 118 ASP A O 1
ATOM 1007 N N . GLU A 1 119 ? -19.706 -8.439 38.218 1.00 79.06 119 GLU A N 1
ATOM 1008 C CA . GLU A 1 119 ? -19.821 -8.223 36.779 1.00 79.06 119 GLU A CA 1
ATOM 1009 C C . GLU A 1 119 ? -18.706 -8.969 36.025 1.00 79.06 119 GLU A C 1
ATOM 1011 O O . GLU A 1 119 ? -18.932 -9.428 34.900 1.00 79.06 119 GLU A O 1
ATOM 1016 N N . ASP A 1 120 ? -17.542 -9.170 36.659 1.00 77.94 120 ASP A N 1
ATOM 1017 C CA . ASP A 1 120 ? -16.435 -9.956 36.108 1.00 77.94 120 ASP A CA 1
ATOM 1018 C C . ASP A 1 120 ? -16.825 -11.434 35.967 1.00 77.94 120 ASP A C 1
ATOM 1020 O O . ASP A 1 120 ? -16.634 -12.036 34.904 1.00 77.94 120 ASP A O 1
ATOM 1024 N N . THR A 1 121 ? -17.471 -12.010 36.985 1.00 79.56 121 THR A N 1
ATOM 1025 C CA . THR A 1 121 ? -18.012 -13.374 36.917 1.00 79.56 121 THR A CA 1
ATOM 1026 C C . THR A 1 121 ? -19.085 -13.502 35.827 1.00 79.56 121 THR A C 1
ATOM 1028 O O . THR A 1 121 ? -19.126 -14.516 35.119 1.00 79.56 121 THR A O 1
ATOM 1031 N N . ILE A 1 122 ? -19.946 -12.491 35.633 1.00 81.06 122 ILE A N 1
ATOM 1032 C CA . ILE A 1 122 ? -20.938 -12.508 34.541 1.00 81.06 122 ILE A CA 1
ATOM 1033 C C . ILE A 1 122 ? -20.223 -12.548 33.184 1.00 81.06 122 ILE A C 1
ATOM 1035 O O . ILE A 1 122 ? -20.532 -13.396 32.342 1.00 81.06 122 ILE A O 1
ATOM 1039 N N . TYR A 1 123 ? -19.242 -11.669 32.984 1.00 84.12 123 TYR A N 1
ATOM 1040 C CA . TYR A 1 123 ? -18.472 -11.583 31.749 1.00 84.12 123 TYR A CA 1
ATOM 1041 C C . TYR A 1 123 ? -17.736 -12.894 31.429 1.00 84.12 123 TYR A C 1
ATOM 1043 O O . TYR A 1 123 ? -17.843 -13.415 30.313 1.00 84.12 123 TYR A O 1
ATOM 1051 N N . GLU A 1 124 ? -17.062 -13.497 32.413 1.00 84.44 124 GLU A N 1
ATOM 1052 C CA . GLU A 1 124 ? -16.412 -14.800 32.240 1.00 84.44 124 GLU A CA 1
ATOM 1053 C C . GLU A 1 124 ? -17.399 -15.908 31.860 1.00 84.44 124 GLU A C 1
ATOM 1055 O O . GLU A 1 124 ? -17.088 -16.780 31.042 1.00 84.44 124 GLU A O 1
ATOM 1060 N N . ASN A 1 125 ? -18.599 -15.896 32.441 1.00 84.44 125 ASN A N 1
ATOM 1061 C CA . ASN A 1 125 ? -19.628 -16.880 32.125 1.00 84.44 125 ASN A CA 1
ATOM 1062 C C . ASN A 1 125 ? -20.169 -16.708 30.702 1.00 84.44 125 ASN A C 1
ATOM 1064 O O . ASN A 1 125 ? -20.418 -17.713 30.033 1.00 84.44 125 ASN A O 1
ATOM 1068 N N . MET A 1 126 ? -20.268 -15.476 30.191 1.00 85.94 126 MET A N 1
ATOM 1069 C CA . MET A 1 126 ? -20.622 -15.237 28.787 1.00 85.94 126 MET A CA 1
ATOM 1070 C C . MET A 1 126 ? -19.557 -15.778 27.828 1.00 85.94 126 MET A C 1
ATOM 1072 O O . MET A 1 126 ? -19.891 -16.379 26.807 1.00 85.94 126 MET A O 1
ATOM 1076 N N . LEU A 1 127 ? -18.269 -15.629 28.154 1.00 83.94 127 LEU A N 1
ATOM 1077 C CA . LEU A 1 127 ? -17.181 -16.148 27.316 1.00 83.94 127 LEU A CA 1
ATOM 1078 C C . LEU A 1 127 ? -17.211 -17.679 27.174 1.00 83.94 127 LEU A C 1
ATOM 1080 O O . LEU A 1 127 ? -16.809 -18.199 26.129 1.00 83.94 127 LEU A O 1
ATOM 1084 N N . LYS A 1 128 ? -17.725 -18.393 28.186 1.00 86.75 128 LYS A N 1
ATOM 1085 C CA . LYS A 1 128 ? -17.853 -19.864 28.211 1.00 86.75 128 LYS A CA 1
ATOM 1086 C C . LYS A 1 128 ? -19.001 -20.401 27.343 1.00 86.75 128 LYS A C 1
ATOM 1088 O O . LYS A 1 128 ? -19.070 -21.613 27.126 1.00 86.75 128 LYS A O 1
ATOM 1093 N N . ILE A 1 129 ? -19.891 -19.543 26.837 1.00 86.88 129 ILE A N 1
ATOM 1094 C CA . ILE A 1 129 ? -20.985 -19.957 25.948 1.00 86.88 129 ILE A CA 1
ATOM 1095 C C . ILE A 1 129 ? -20.392 -20.463 24.626 1.00 86.88 129 ILE A C 1
ATOM 1097 O O . ILE A 1 129 ? -19.664 -19.744 23.938 1.00 86.88 129 ILE A O 1
ATOM 1101 N N . LYS A 1 130 ? -20.703 -21.720 24.280 1.00 84.38 130 LYS A N 1
ATOM 1102 C CA . LYS A 1 130 ? -20.206 -22.377 23.059 1.00 84.38 130 LYS A CA 1
ATOM 1103 C C . LYS A 1 130 ? -20.892 -21.860 21.801 1.00 84.38 130 LYS A C 1
ATOM 1105 O O . LYS A 1 130 ? -20.228 -21.695 20.780 1.00 84.38 130 LYS A O 1
ATOM 1110 N N . ASP A 1 131 ? -22.202 -21.634 21.875 1.00 90.38 131 ASP A N 1
ATOM 1111 C CA . ASP A 1 131 ? -22.949 -21.097 20.748 1.00 90.38 131 ASP A CA 1
ATOM 1112 C C . ASP A 1 131 ? -22.580 -19.629 20.524 1.00 90.38 131 ASP A C 1
ATOM 1114 O O . ASP A 1 131 ? -22.682 -18.774 21.407 1.00 90.38 131 ASP A O 1
ATOM 1118 N N . LYS A 1 132 ? -22.111 -19.341 19.314 1.00 87.19 132 LYS A N 1
ATOM 1119 C CA . LYS A 1 132 ? -21.624 -18.018 18.952 1.00 87.19 132 LYS A CA 1
ATOM 1120 C C . LYS A 1 132 ? -22.742 -16.975 18.954 1.00 87.19 132 LYS A C 1
ATOM 1122 O O . LYS A 1 132 ? -22.502 -15.861 19.414 1.00 87.19 132 LYS A O 1
ATOM 1127 N N . GLN A 1 133 ? -23.917 -17.310 18.426 1.00 87.94 133 GLN A N 1
ATOM 1128 C CA . GLN A 1 133 ? -25.026 -16.367 18.305 1.00 87.94 133 GLN A CA 1
ATOM 1129 C C . GLN A 1 133 ? -25.641 -16.082 19.674 1.00 87.94 133 GLN A C 1
ATOM 1131 O O . GLN A 1 133 ? -25.864 -14.921 20.014 1.00 87.94 133 GLN A O 1
ATOM 1136 N N . GLU A 1 134 ? -25.824 -17.116 20.495 1.00 89.25 134 GLU A N 1
ATOM 1137 C CA . GLU A 1 134 ? -26.303 -16.978 21.871 1.00 89.25 134 GLU A CA 1
ATOM 1138 C C . GLU A 1 134 ? -25.347 -16.122 22.710 1.00 89.25 134 GLU A C 1
ATOM 1140 O O . GLU A 1 134 ? -25.784 -15.250 23.465 1.00 89.25 134 GLU A O 1
ATOM 1145 N N . ARG A 1 135 ? -24.033 -16.319 22.538 1.00 89.88 135 ARG A N 1
ATOM 1146 C CA . ARG A 1 135 ? -23.015 -15.519 23.221 1.00 89.88 135 ARG A CA 1
ATOM 1147 C C . ARG A 1 135 ? -23.106 -14.044 22.850 1.00 89.88 135 ARG A C 1
ATOM 1149 O O . ARG A 1 135 ? -23.144 -13.210 23.746 1.00 89.88 135 ARG A O 1
ATOM 1156 N N . ILE A 1 136 ? -23.149 -13.720 21.555 1.00 90.75 136 ILE A N 1
ATOM 1157 C CA . ILE A 1 136 ? -23.269 -12.326 21.095 1.00 90.75 136 ILE A CA 1
ATOM 1158 C C . ILE A 1 136 ? -24.558 -11.701 21.624 1.00 90.75 136 ILE A C 1
ATOM 1160 O O . ILE A 1 136 ? -24.526 -10.569 22.101 1.00 90.75 136 ILE A O 1
ATOM 1164 N N . LYS A 1 137 ? -25.676 -12.433 21.570 1.00 89.81 137 LYS A N 1
ATOM 1165 C CA . LYS A 1 137 ? -26.972 -11.950 22.047 1.00 89.81 137 LYS A CA 1
ATOM 1166 C C . LYS A 1 137 ? -26.903 -11.550 23.522 1.00 89.81 137 LYS A C 1
ATOM 1168 O O . LYS A 1 137 ? -27.163 -10.394 23.835 1.00 89.81 137 LYS A O 1
ATOM 1173 N N . LYS A 1 138 ? -26.439 -12.454 24.393 1.00 89.06 138 LYS A N 1
ATOM 1174 C CA . LYS A 1 138 ? -26.268 -12.175 25.830 1.00 89.06 138 LYS A CA 1
ATOM 1175 C C . LYS A 1 138 ? -25.302 -11.021 26.089 1.00 89.06 138 LYS A C 1
ATOM 1177 O O . LYS A 1 138 ? -25.609 -10.133 26.870 1.00 89.06 138 LYS A O 1
ATOM 1182 N N . MET A 1 139 ? -24.163 -10.993 25.393 1.00 91.56 139 MET A N 1
ATOM 1183 C CA . MET A 1 139 ? -23.203 -9.891 25.511 1.00 91.56 139 MET A CA 1
ATOM 1184 C C . MET A 1 139 ? -23.815 -8.543 25.122 1.00 91.56 139 MET A C 1
ATOM 1186 O O . MET A 1 139 ? -23.534 -7.545 25.775 1.00 91.56 139 MET A O 1
ATOM 1190 N N . THR A 1 140 ? -24.644 -8.511 24.076 1.00 89.56 140 THR A N 1
ATOM 1191 C CA . THR A 1 140 ? -25.305 -7.287 23.604 1.00 89.56 140 THR A CA 1
ATOM 1192 C C . THR A 1 140 ? -26.375 -6.820 24.587 1.00 89.56 140 THR A C 1
ATOM 1194 O O . THR A 1 140 ? -26.419 -5.636 24.904 1.00 89.56 140 THR A O 1
ATOM 1197 N N . GLU A 1 141 ? -27.193 -7.741 25.106 1.00 89.44 141 GLU A N 1
ATOM 1198 C CA . GLU A 1 141 ? -28.221 -7.458 26.118 1.00 89.44 141 GLU A CA 1
ATOM 1199 C C . GLU A 1 141 ? -27.597 -6.882 27.402 1.00 89.44 141 GLU A C 1
ATOM 1201 O O . GLU A 1 141 ? -28.074 -5.883 27.935 1.00 89.44 141 GLU A O 1
ATOM 1206 N N . SER A 1 142 ? -26.457 -7.423 27.842 1.00 87.38 142 SER A N 1
ATOM 1207 C CA . SER A 1 142 ? -25.775 -6.962 29.057 1.00 87.38 142 SER A CA 1
ATOM 1208 C C . SER A 1 142 ? -25.043 -5.618 28.930 1.00 87.38 142 SER A C 1
ATOM 1210 O O . SER A 1 142 ? -24.621 -5.070 29.949 1.00 87.38 142 SER A O 1
ATOM 1212 N N . LEU A 1 143 ? -24.876 -5.049 27.726 1.00 88.69 143 LEU A N 1
ATOM 1213 C CA . LEU A 1 143 ? -24.193 -3.752 27.555 1.00 88.69 143 LEU A CA 1
ATOM 1214 C C . LEU A 1 143 ? -24.902 -2.607 28.293 1.00 88.69 143 LEU A C 1
ATOM 1216 O O . LEU A 1 143 ? -24.235 -1.688 28.783 1.00 88.69 143 LEU A O 1
ATOM 1220 N N . GLU A 1 144 ? -26.231 -2.656 28.369 1.00 84.19 144 GLU A N 1
ATOM 1221 C CA . GLU A 1 144 ? -27.040 -1.646 29.060 1.00 84.19 144 GLU A CA 1
ATOM 1222 C C . GLU A 1 144 ? -27.047 -1.862 30.582 1.00 84.19 144 GLU A C 1
ATOM 1224 O O . GLU A 1 144 ? -27.040 -0.897 31.343 1.00 84.19 144 GLU A O 1
ATOM 1229 N N . GLU A 1 145 ? -26.979 -3.119 31.029 1.00 84.25 145 GLU A N 1
ATOM 1230 C CA . GLU A 1 145 ? -27.106 -3.508 32.440 1.00 84.25 145 GLU A CA 1
ATOM 1231 C C . GLU A 1 145 ? -25.814 -3.320 33.247 1.00 84.25 145 GLU A C 1
ATOM 1233 O O . GLU A 1 145 ? -25.857 -2.943 34.419 1.00 84.25 145 GLU A O 1
ATOM 1238 N N . ILE A 1 146 ? -24.661 -3.567 32.621 1.00 85.38 146 ILE A N 1
ATOM 1239 C CA . ILE A 1 146 ? -23.350 -3.463 33.272 1.00 85.38 146 ILE A CA 1
ATOM 1240 C C . ILE A 1 146 ? -23.073 -2.006 33.650 1.00 85.38 146 ILE A C 1
ATOM 1242 O O . ILE A 1 146 ? -23.389 -1.082 32.902 1.00 85.38 146 ILE A O 1
ATOM 1246 N N . LYS A 1 147 ? -22.455 -1.763 34.804 1.00 84.75 147 LYS A N 1
ATOM 1247 C CA . LYS A 1 147 ? -22.045 -0.423 35.251 1.00 84.75 147 LYS A CA 1
ATOM 1248 C C . LYS A 1 147 ? -20.551 -0.196 35.051 1.00 84.75 147 LYS A C 1
ATOM 1250 O O . LYS A 1 147 ? -20.151 0.928 34.734 1.00 84.75 147 LYS A O 1
ATOM 1255 N N . SER A 1 148 ? -19.725 -1.238 35.176 1.00 87.50 148 SER A N 1
ATOM 1256 C CA . SER A 1 148 ? -18.280 -1.142 34.973 1.00 87.50 148 SER A CA 1
ATOM 1257 C C . SER A 1 148 ? -17.936 -0.764 33.535 1.00 87.50 148 SER A C 1
ATOM 1259 O O . SER A 1 148 ? -18.202 -1.494 32.577 1.00 87.50 148 SER A O 1
ATOM 1261 N N . LYS A 1 149 ? -17.265 0.381 33.379 1.00 88.19 149 LYS A N 1
ATOM 1262 C CA . LYS A 1 149 ? -16.765 0.842 32.076 1.00 88.19 149 LYS A CA 1
ATOM 1263 C C . LYS A 1 149 ? -15.774 -0.146 31.464 1.00 88.19 149 LYS A C 1
ATOM 1265 O O . LYS A 1 149 ? -15.796 -0.345 30.255 1.00 88.19 149 LYS A O 1
ATOM 1270 N N . GLU A 1 150 ? -14.931 -0.768 32.283 1.00 89.44 150 GLU A N 1
ATOM 1271 C CA . GLU A 1 150 ? -13.902 -1.695 31.804 1.00 89.44 150 GLU A CA 1
ATOM 1272 C C . GLU A 1 150 ? -14.536 -2.962 31.215 1.00 89.44 150 GLU A C 1
ATOM 1274 O O . GLU A 1 150 ? -14.168 -3.405 30.127 1.00 89.44 150 GLU A O 1
ATOM 1279 N N . ILE A 1 151 ? -15.566 -3.496 31.875 1.00 88.62 151 ILE A N 1
ATOM 1280 C CA . ILE A 1 151 ? -16.283 -4.683 31.399 1.00 88.62 151 ILE A CA 1
ATOM 1281 C C . ILE A 1 151 ? -17.105 -4.351 30.150 1.00 88.62 151 ILE A C 1
ATOM 1283 O O . ILE A 1 151 ? -17.073 -5.122 29.188 1.00 88.62 151 ILE A O 1
ATOM 1287 N N . LYS A 1 152 ? -17.754 -3.176 30.088 1.00 92.94 152 LYS A N 1
ATOM 1288 C CA . LYS A 1 152 ? -18.406 -2.711 28.848 1.00 92.94 152 LYS A CA 1
ATOM 1289 C C . LYS A 1 152 ? -17.432 -2.665 27.679 1.00 92.94 152 LYS A C 1
ATOM 1291 O O . LYS A 1 152 ? -17.747 -3.169 26.606 1.00 92.94 152 LYS A O 1
ATOM 1296 N N . ILE A 1 153 ? -16.242 -2.100 27.880 1.00 93.75 153 ILE A N 1
ATOM 1297 C CA . ILE A 1 153 ? -15.203 -2.043 26.845 1.00 93.75 153 ILE A CA 1
ATOM 1298 C C . ILE A 1 153 ? -14.793 -3.457 26.419 1.00 93.75 153 ILE A C 1
ATOM 1300 O O . ILE A 1 153 ? -14.693 -3.733 25.225 1.00 93.75 153 ILE A O 1
ATOM 1304 N N . ASN A 1 154 ? -14.609 -4.376 27.368 1.00 91.88 154 ASN A N 1
ATOM 1305 C CA . ASN A 1 154 ? -14.251 -5.765 27.075 1.00 91.88 154 ASN A CA 1
ATOM 1306 C C . ASN A 1 154 ? -15.306 -6.486 26.233 1.00 91.88 154 ASN A C 1
ATOM 1308 O O . ASN A 1 154 ? -14.950 -7.194 25.285 1.00 91.88 154 ASN A O 1
ATOM 1312 N N . LEU A 1 155 ? -16.583 -6.280 26.559 1.00 93.12 155 LEU A N 1
ATOM 1313 C CA . LEU A 1 155 ? -17.713 -6.796 25.794 1.00 93.12 155 LEU A CA 1
ATOM 1314 C C . LEU A 1 155 ? -17.757 -6.201 24.392 1.00 93.12 155 LEU A C 1
ATOM 1316 O O . LEU A 1 155 ? -17.790 -6.954 23.423 1.00 93.12 155 LEU A O 1
ATOM 1320 N N . LEU A 1 156 ? -17.690 -4.873 24.270 1.00 95.44 156 LEU A N 1
ATOM 1321 C CA . LEU A 1 156 ? -17.704 -4.192 22.976 1.00 95.44 156 LEU A CA 1
ATOM 1322 C C . LEU A 1 156 ? -16.571 -4.686 22.067 1.00 95.44 156 LEU A C 1
ATOM 1324 O O . LEU A 1 156 ? -16.817 -5.002 20.908 1.00 95.44 156 LEU A O 1
ATOM 1328 N N . ILE A 1 157 ? -15.348 -4.826 22.590 1.00 94.25 157 ILE A N 1
ATOM 1329 C CA . ILE A 1 157 ? -14.201 -5.336 21.821 1.00 94.25 157 ILE A CA 1
ATOM 1330 C C . ILE A 1 157 ? -14.422 -6.792 21.382 1.00 94.25 157 ILE A C 1
ATOM 1332 O O . ILE A 1 157 ? -14.090 -7.146 20.249 1.00 94.25 157 ILE A O 1
ATOM 1336 N N . HIS A 1 158 ? -14.997 -7.641 22.241 1.00 92.38 158 HIS A N 1
ATOM 1337 C CA . HIS A 1 158 ? -15.324 -9.021 21.868 1.00 92.38 158 HIS A CA 1
ATOM 1338 C C . HIS A 1 158 ? -16.386 -9.084 20.777 1.00 92.38 158 HIS A C 1
ATOM 1340 O O . HIS A 1 158 ? -16.204 -9.805 19.795 1.00 92.38 158 HIS A O 1
ATOM 1346 N N . ILE A 1 159 ? -17.467 -8.319 20.929 1.00 93.38 159 ILE A N 1
ATOM 1347 C CA . ILE A 1 159 ? -18.541 -8.243 19.939 1.00 93.38 159 ILE A CA 1
ATOM 1348 C C . ILE A 1 159 ? -17.973 -7.739 18.604 1.00 93.38 159 ILE A C 1
ATOM 1350 O O . ILE A 1 159 ? -18.185 -8.384 17.577 1.00 93.38 159 ILE A O 1
ATOM 1354 N N . LEU A 1 160 ? -17.171 -6.665 18.622 1.00 94.75 160 LEU A N 1
ATOM 1355 C CA . LEU A 1 160 ? -16.510 -6.127 17.431 1.00 94.75 160 LEU A CA 1
ATOM 1356 C C . LEU A 1 160 ? -15.646 -7.191 16.748 1.00 94.75 160 LEU A C 1
ATOM 1358 O O . LEU A 1 160 ? -15.775 -7.409 15.550 1.00 94.75 160 LEU A O 1
ATOM 1362 N N . SER A 1 161 ? -14.808 -7.907 17.505 1.00 92.00 161 SER A N 1
ATOM 1363 C CA . SER A 1 161 ? -13.959 -8.974 16.957 1.00 92.00 161 SER A CA 1
ATOM 1364 C C . SER A 1 161 ? -14.769 -10.066 16.257 1.00 92.00 161 SER A C 1
ATOM 1366 O O . SER A 1 161 ? -14.338 -10.605 15.234 1.00 92.00 161 SER A O 1
ATOM 1368 N N . VAL A 1 162 ? -15.942 -10.402 16.795 1.00 91.50 162 VAL A N 1
ATOM 1369 C CA . VAL A 1 162 ? -16.821 -11.396 16.187 1.00 91.50 162 VAL A CA 1
ATOM 1370 C C . VAL A 1 162 ? -17.444 -10.873 14.893 1.00 91.50 162 VAL A C 1
ATOM 1372 O O . VAL A 1 162 ? -17.349 -11.564 13.879 1.00 91.50 162 VAL A O 1
ATOM 1375 N N . TYR A 1 163 ? -18.007 -9.663 14.891 1.00 93.50 163 TYR A N 1
ATOM 1376 C CA . TYR A 1 163 ? -18.604 -9.088 13.681 1.00 93.50 163 TYR A CA 1
ATOM 1377 C C . TYR A 1 163 ? -17.575 -8.829 12.578 1.00 93.50 163 TYR A C 1
ATOM 1379 O O . TYR A 1 163 ? -17.857 -9.103 11.413 1.00 93.50 163 TYR A O 1
ATOM 1387 N N . THR A 1 164 ? -16.346 -8.439 12.929 1.00 91.62 164 THR A N 1
ATOM 1388 C CA . THR A 1 164 ? -15.230 -8.332 11.976 1.00 91.62 164 THR A CA 1
ATOM 1389 C C . THR A 1 164 ? -14.924 -9.669 11.299 1.00 91.62 164 THR A C 1
ATOM 1391 O O . THR A 1 164 ? -14.700 -9.709 10.091 1.00 91.62 164 THR A O 1
ATOM 1394 N N . LYS A 1 165 ? -14.956 -10.786 12.041 1.00 90.38 165 LYS A N 1
ATOM 1395 C CA . LYS A 1 165 ? -14.768 -12.130 11.459 1.00 90.38 165 LYS A CA 1
ATOM 1396 C C . LYS A 1 165 ? -15.912 -12.529 10.529 1.00 90.38 165 LYS A C 1
ATOM 1398 O O . LYS A 1 165 ? -15.663 -13.204 9.535 1.00 90.38 165 LYS A O 1
ATOM 1403 N N . ASP A 1 166 ? -17.131 -12.101 10.846 1.00 90.44 166 ASP A N 1
ATOM 1404 C CA . ASP A 1 166 ? -18.324 -12.357 10.030 1.00 90.44 166 ASP A CA 1
ATOM 1405 C C . ASP A 1 166 ? -18.466 -11.417 8.835 1.00 90.44 166 ASP A C 1
ATOM 1407 O O . ASP A 1 166 ? -19.305 -11.663 7.974 1.00 90.44 166 ASP A O 1
ATOM 1411 N N . LYS A 1 167 ? -17.623 -10.379 8.755 1.00 90.31 167 LYS A N 1
ATOM 1412 C CA . LYS A 1 167 ? -17.681 -9.323 7.735 1.00 90.31 167 LYS A CA 1
ATOM 1413 C C . LYS A 1 167 ? -19.042 -8.610 7.695 1.00 90.31 167 LYS A C 1
ATOM 1415 O O . LYS A 1 167 ? -19.473 -8.158 6.639 1.00 90.31 167 LYS A O 1
ATOM 1420 N N . ASP A 1 168 ? -19.705 -8.506 8.845 1.00 90.88 168 ASP A N 1
ATOM 1421 C CA . ASP A 1 168 ? -21.000 -7.835 8.995 1.00 90.88 168 ASP A CA 1
ATOM 1422 C C . ASP A 1 168 ? -20.782 -6.328 9.222 1.00 90.88 168 ASP A C 1
ATOM 1424 O O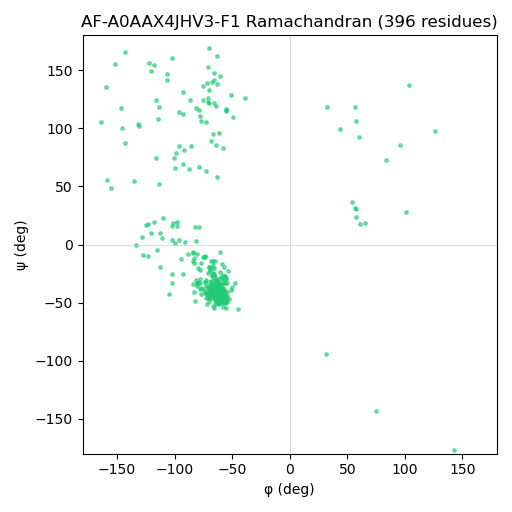 . ASP A 1 168 ? -20.676 -5.863 10.355 1.00 90.88 168 ASP A O 1
ATOM 1428 N N . THR A 1 169 ? -20.628 -5.567 8.135 1.00 89.31 169 THR A N 1
ATOM 1429 C CA . THR A 1 169 ? -20.217 -4.150 8.176 1.00 89.31 169 THR A CA 1
ATOM 1430 C C . THR A 1 169 ? -21.173 -3.251 8.955 1.00 89.31 169 THR A C 1
ATOM 1432 O O . THR A 1 169 ? -20.708 -2.348 9.647 1.00 89.31 169 THR A O 1
ATOM 1435 N N . GLU A 1 170 ? -22.479 -3.513 8.887 1.00 90.69 170 GLU A N 1
ATOM 1436 C CA . GLU A 1 170 ? -23.507 -2.744 9.602 1.00 90.69 170 GLU A CA 1
ATOM 1437 C C . GLU A 1 170 ? -23.346 -2.911 11.117 1.00 90.69 170 GLU A C 1
ATOM 1439 O O . GLU A 1 170 ? -23.233 -1.939 11.861 1.00 90.69 170 GLU A O 1
ATOM 1444 N N . LYS A 1 171 ? -23.184 -4.150 11.592 1.00 92.44 171 LYS A N 1
ATOM 1445 C CA . LYS A 1 171 ? -22.977 -4.384 13.026 1.00 92.44 171 LYS A CA 1
ATOM 1446 C C . LYS A 1 171 ? -21.596 -3.959 13.518 1.00 92.44 171 LYS A C 1
ATOM 1448 O O . LYS A 1 171 ? -21.451 -3.574 14.681 1.00 92.44 171 LYS A O 1
ATOM 1453 N N . ILE A 1 172 ? -20.569 -4.027 12.665 1.00 93.50 172 ILE A N 1
ATOM 1454 C CA . ILE A 1 172 ? -19.245 -3.465 12.976 1.00 93.50 172 ILE A CA 1
ATOM 1455 C C . ILE A 1 172 ? -19.386 -1.959 13.216 1.00 93.50 172 ILE A C 1
ATOM 1457 O O . ILE A 1 172 ? -18.853 -1.475 14.212 1.00 93.50 172 ILE A O 1
ATOM 1461 N N . TYR A 1 173 ? -20.118 -1.240 12.358 1.00 93.12 173 TYR A N 1
ATOM 1462 C CA . TYR A 1 173 ? -20.353 0.199 12.497 1.00 93.12 173 TYR A CA 1
ATOM 1463 C C . TYR A 1 173 ? -20.960 0.548 13.862 1.00 93.12 173 TYR A C 1
ATOM 1465 O O . TYR A 1 173 ? -20.366 1.322 14.621 1.00 93.12 173 TYR A O 1
ATOM 1473 N N . ASP A 1 174 ? -22.078 -0.090 14.216 1.00 91.94 174 ASP A N 1
ATOM 1474 C CA . ASP A 1 174 ? -22.810 0.189 15.456 1.00 91.94 174 ASP A CA 1
ATOM 1475 C C . ASP A 1 174 ? -21.940 0.024 16.706 1.00 91.94 174 ASP A C 1
ATOM 1477 O O . ASP A 1 174 ? -21.953 0.849 17.626 1.00 91.94 174 ASP A O 1
ATOM 1481 N N . ILE A 1 175 ? -21.157 -1.055 16.752 1.00 94.88 175 ILE A N 1
ATOM 1482 C CA . ILE A 1 175 ? -20.288 -1.352 17.891 1.00 94.88 175 ILE A CA 1
ATOM 1483 C C . ILE A 1 175 ? -19.056 -0.450 17.890 1.00 94.88 175 ILE A C 1
ATOM 1485 O O . ILE A 1 175 ? -18.630 0.010 18.953 1.00 94.88 175 ILE A O 1
ATOM 1489 N N . PHE A 1 176 ? -18.490 -0.163 16.719 1.00 95.06 176 PHE A N 1
ATOM 1490 C CA . PHE A 1 176 ? -17.312 0.685 16.605 1.00 95.06 176 PHE A CA 1
ATOM 1491 C C . PHE A 1 176 ? -17.606 2.114 17.067 1.00 95.06 176 PHE A C 1
ATOM 1493 O O . PHE A 1 176 ? -16.835 2.658 17.857 1.00 95.06 176 PHE A O 1
ATOM 1500 N N . ILE A 1 177 ? -18.759 2.687 16.702 1.00 93.19 177 ILE A N 1
ATOM 1501 C CA . ILE A 1 177 ? -19.182 4.007 17.195 1.00 93.19 177 ILE A CA 1
ATOM 1502 C C . ILE A 1 177 ? -19.255 4.054 18.724 1.00 93.19 177 ILE A C 1
ATOM 1504 O O . ILE A 1 177 ? -18.802 5.040 19.314 1.00 93.19 177 ILE A O 1
ATOM 1508 N N . LYS A 1 178 ? -19.777 2.999 19.363 1.00 93.81 178 LYS A N 1
ATOM 1509 C CA . LYS A 1 178 ? -19.822 2.895 20.830 1.00 93.81 178 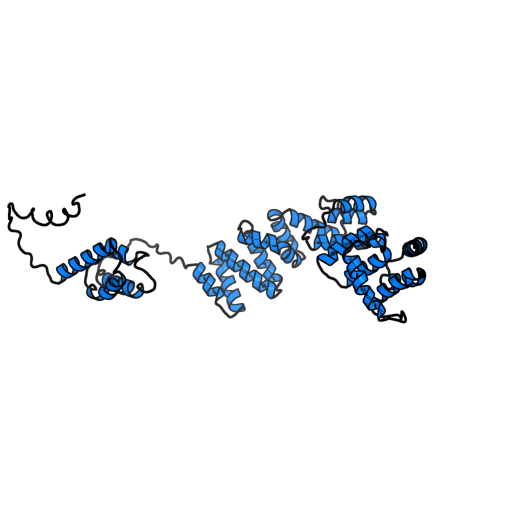LYS A CA 1
ATOM 1510 C C . LYS A 1 178 ? -18.420 2.802 21.433 1.00 93.81 178 LYS A C 1
ATOM 1512 O O . LYS A 1 178 ? -18.165 3.388 22.477 1.00 93.81 178 LYS A O 1
ATOM 1517 N N . ILE A 1 179 ? -17.489 2.099 20.783 1.00 94.75 179 ILE A N 1
ATOM 1518 C CA . ILE A 1 179 ? -16.089 2.007 21.234 1.00 94.75 179 ILE A CA 1
ATOM 1519 C C . ILE A 1 179 ? -15.394 3.371 21.178 1.00 94.75 179 ILE A C 1
ATOM 1521 O O . ILE A 1 179 ? -14.666 3.714 22.110 1.00 94.75 179 ILE A O 1
ATOM 1525 N N . LEU A 1 180 ? -15.638 4.172 20.135 1.00 94.00 180 LEU A N 1
ATOM 1526 C CA . LEU A 1 180 ? -15.044 5.508 19.994 1.00 94.00 180 LEU A CA 1
ATOM 1527 C C . LEU A 1 180 ? -15.410 6.452 21.156 1.00 94.00 180 LEU A C 1
ATOM 1529 O O . LEU A 1 180 ? -14.606 7.311 21.529 1.00 94.00 180 LEU A O 1
ATOM 1533 N N . ASP A 1 181 ? -16.563 6.258 21.803 1.00 92.81 181 ASP A N 1
ATOM 1534 C CA . ASP A 1 181 ? -16.958 7.041 22.986 1.00 92.81 181 ASP A CA 1
ATOM 1535 C C . ASP A 1 181 ? -16.042 6.800 24.199 1.00 92.81 181 ASP A C 1
ATOM 1537 O O . ASP A 1 181 ? -15.923 7.648 25.085 1.00 92.81 181 ASP A O 1
ATOM 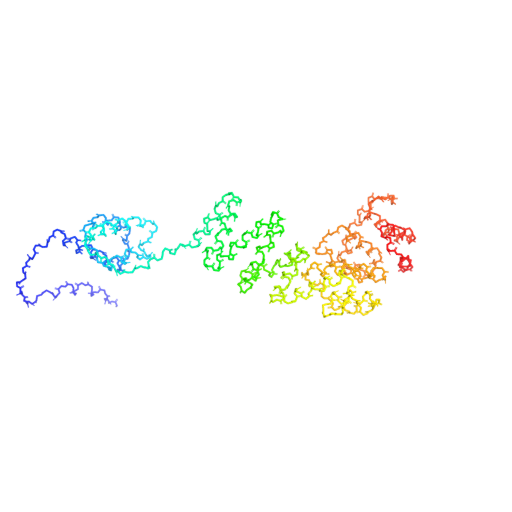1541 N N . PHE A 1 182 ? -15.308 5.685 24.203 1.00 93.56 182 PHE A N 1
ATOM 1542 C CA . PHE A 1 182 ? -14.346 5.318 25.238 1.00 93.56 182 PHE A CA 1
ATOM 1543 C C . PHE A 1 182 ? -12.884 5.575 24.833 1.00 93.56 182 PHE A C 1
ATOM 1545 O O . PHE A 1 182 ? -11.983 5.042 25.476 1.00 93.56 182 PHE A O 1
ATOM 1552 N N . HIS A 1 183 ? -12.609 6.414 23.826 1.00 90.81 183 HIS A N 1
ATOM 1553 C CA . HIS A 1 183 ? -11.252 6.683 23.306 1.00 90.81 183 HIS A CA 1
ATOM 1554 C C . HIS A 1 183 ? -10.206 7.114 24.354 1.00 90.81 183 HIS A C 1
ATOM 1556 O O . HIS A 1 183 ? -9.009 6.953 24.131 1.00 90.81 183 HIS A O 1
ATOM 1562 N N . LYS A 1 184 ? -10.631 7.655 25.504 1.00 90.44 184 LYS A N 1
ATOM 1563 C CA . LYS A 1 184 ? -9.735 8.026 26.616 1.00 90.44 184 LYS A CA 1
ATOM 1564 C C . LYS A 1 184 ? -9.264 6.830 27.454 1.00 90.44 184 LYS A C 1
ATOM 1566 O O . LYS A 1 184 ? -8.326 6.977 28.232 1.00 90.44 184 LYS A O 1
ATOM 1571 N N . ASN A 1 185 ? -9.913 5.670 27.347 1.00 93.81 185 ASN A N 1
ATOM 1572 C CA . ASN A 1 185 ? -9.482 4.449 28.024 1.00 93.81 185 ASN A CA 1
ATOM 1573 C C . ASN A 1 185 ? -8.265 3.849 27.297 1.00 93.81 185 ASN A C 1
ATOM 1575 O O . ASN A 1 185 ? -8.252 3.750 26.071 1.00 93.81 185 ASN A O 1
ATOM 1579 N N . GLN A 1 186 ? -7.258 3.408 28.056 1.00 91.56 186 GLN A N 1
ATOM 1580 C CA . GLN A 1 186 ? -5.994 2.914 27.502 1.00 91.56 186 GLN A CA 1
ATOM 1581 C C . GLN A 1 186 ? -6.168 1.694 26.585 1.00 91.56 186 GLN A C 1
ATOM 1583 O O . GLN A 1 186 ? -5.472 1.577 25.578 1.00 91.56 186 GLN A O 1
ATOM 1588 N N . LYS A 1 187 ? -7.098 0.788 26.900 1.00 92.31 187 LYS A N 1
ATOM 1589 C CA . LYS A 1 187 ? -7.354 -0.412 26.097 1.00 92.31 187 LYS A CA 1
ATOM 1590 C C . LYS A 1 187 ? -7.960 -0.063 24.743 1.00 92.31 187 LYS A C 1
ATOM 1592 O O . LYS A 1 187 ? -7.550 -0.618 23.725 1.00 92.31 187 LYS A O 1
ATOM 1597 N N . VAL A 1 188 ? -8.895 0.885 24.731 1.00 93.38 188 VAL A N 1
ATOM 1598 C CA . VAL A 1 188 ? -9.488 1.410 23.495 1.00 93.38 188 VAL A CA 1
ATOM 1599 C C . VAL A 1 188 ? -8.445 2.173 22.695 1.00 93.38 188 VAL A C 1
ATOM 1601 O O . VAL A 1 188 ? -8.316 1.925 21.503 1.00 93.38 188 VAL A O 1
ATOM 1604 N N . LYS A 1 189 ? -7.648 3.026 23.346 1.00 91.19 189 LYS A N 1
ATOM 1605 C CA . LYS A 1 189 ? -6.553 3.743 22.692 1.00 91.19 189 LYS A CA 1
ATOM 1606 C C . LYS A 1 189 ? -5.594 2.779 21.989 1.00 91.19 189 LYS A C 1
ATOM 1608 O O . LYS A 1 189 ? -5.379 2.915 20.794 1.00 91.19 189 LYS A O 1
ATOM 1613 N N . ASN A 1 190 ? -5.139 1.731 22.679 1.00 90.81 190 ASN A N 1
ATOM 1614 C CA . ASN A 1 190 ? -4.289 0.699 22.082 1.00 90.81 190 ASN A CA 1
ATOM 1615 C C . ASN A 1 190 ? -4.966 -0.015 20.896 1.00 90.81 190 ASN A C 1
ATOM 1617 O O . ASN A 1 190 ? -4.299 -0.375 19.928 1.00 90.81 190 ASN A O 1
ATOM 1621 N N . LEU A 1 191 ? -6.279 -0.261 20.958 1.00 92.56 191 LEU A N 1
ATOM 1622 C CA . LEU A 1 191 ? -7.014 -0.865 19.845 1.00 92.56 191 LEU A CA 1
ATOM 1623 C C . LEU A 1 191 ? -7.067 0.075 18.633 1.00 92.56 191 LEU A C 1
ATOM 1625 O O . LEU A 1 191 ? -6.828 -0.381 17.515 1.00 92.56 191 LEU A O 1
ATOM 1629 N N . LEU A 1 192 ? -7.351 1.360 18.854 1.00 91.88 192 LEU A N 1
ATOM 1630 C CA . LEU A 1 192 ? -7.432 2.372 17.803 1.00 91.88 192 LEU A CA 1
ATOM 1631 C C . LEU A 1 192 ? -6.057 2.652 17.187 1.00 91.88 192 LEU A C 1
ATOM 1633 O O . LEU A 1 192 ? -5.939 2.604 15.969 1.00 91.88 192 LEU A O 1
ATOM 1637 N N . ASP A 1 193 ? -5.012 2.828 17.994 1.00 87.00 193 ASP A N 1
ATOM 1638 C CA . ASP A 1 193 ? -3.650 3.091 17.508 1.00 87.00 193 ASP A CA 1
ATOM 1639 C C . ASP A 1 193 ? -3.161 1.993 16.543 1.00 87.00 193 ASP A C 1
ATOM 1641 O O . ASP A 1 193 ? -2.463 2.280 15.574 1.00 87.00 193 ASP A O 1
ATOM 1645 N N . ASN A 1 194 ? -3.584 0.742 16.759 1.00 85.50 194 ASN A N 1
ATOM 1646 C CA . ASN A 1 194 ? -3.173 -0.394 15.931 1.00 85.50 194 ASN A CA 1
ATOM 1647 C C . ASN A 1 194 ? -4.119 -0.711 14.760 1.00 85.50 194 ASN A C 1
ATOM 1649 O O . ASN A 1 194 ? -3.689 -1.335 13.795 1.00 85.50 194 ASN A O 1
ATOM 1653 N N . ASN A 1 195 ? -5.406 -0.353 14.842 1.00 88.69 195 ASN A N 1
ATOM 1654 C CA . ASN A 1 195 ? -6.426 -0.873 13.915 1.00 88.69 195 ASN A CA 1
ATOM 1655 C C . ASN A 1 195 ? -7.369 0.192 13.344 1.00 88.69 195 ASN A C 1
ATOM 1657 O O . ASN A 1 195 ? -8.267 -0.150 12.577 1.00 88.69 195 ASN A O 1
ATOM 1661 N N . LEU A 1 196 ? -7.223 1.468 13.707 1.00 90.25 196 LEU A N 1
ATOM 1662 C CA . LEU A 1 196 ? -8.173 2.504 13.297 1.00 90.25 196 LEU A CA 1
ATOM 1663 C C . LEU A 1 196 ? -8.289 2.605 11.771 1.00 90.25 196 LEU A C 1
ATOM 1665 O O . LEU A 1 196 ? -9.405 2.627 11.263 1.00 90.25 196 LEU A O 1
ATOM 1669 N N . ASN A 1 197 ? -7.171 2.588 11.038 1.00 86.94 197 ASN A N 1
ATOM 1670 C CA . ASN A 1 197 ? -7.212 2.624 9.574 1.00 86.94 197 ASN A CA 1
ATOM 1671 C C . ASN A 1 197 ? -7.990 1.444 8.986 1.00 86.94 197 ASN A C 1
ATOM 1673 O O . ASN A 1 197 ? -8.898 1.682 8.199 1.00 86.94 197 ASN A O 1
ATOM 1677 N N . PHE A 1 198 ? -7.737 0.222 9.467 1.00 88.44 198 PHE A N 1
ATOM 1678 C CA . PHE A 1 198 ? -8.477 -0.968 9.046 1.00 88.44 198 PHE A CA 1
ATOM 1679 C C . PHE A 1 198 ? -9.993 -0.788 9.191 1.00 88.44 198 PHE A C 1
ATOM 1681 O O . PHE A 1 198 ? -10.734 -1.084 8.260 1.00 88.44 198 PHE A O 1
ATOM 1688 N N . TYR A 1 199 ? -10.469 -0.276 10.332 1.00 89.88 199 TYR A N 1
ATOM 1689 C CA . TYR A 1 199 ? -11.905 -0.048 10.519 1.00 89.88 199 TYR A CA 1
ATOM 1690 C C . TYR A 1 199 ? -12.433 1.065 9.615 1.00 89.88 199 TYR A C 1
ATOM 1692 O O . TYR A 1 199 ? -13.500 0.911 9.032 1.00 89.88 199 TYR A O 1
ATOM 1700 N N . LEU A 1 200 ? -11.694 2.167 9.461 1.00 89.69 200 LEU A N 1
ATOM 1701 C CA . LEU A 1 200 ? -12.093 3.262 8.574 1.00 89.69 200 LEU A CA 1
ATOM 1702 C C . LEU A 1 200 ? -12.215 2.815 7.114 1.00 89.69 200 LEU A C 1
ATOM 1704 O O . LEU A 1 200 ? -13.096 3.301 6.406 1.00 89.69 200 LEU A O 1
ATOM 1708 N N . ASP A 1 201 ? -11.394 1.861 6.679 1.00 87.38 201 ASP A N 1
ATOM 1709 C CA . ASP A 1 201 ? -11.440 1.331 5.317 1.00 87.38 201 ASP A CA 1
ATOM 1710 C C . ASP A 1 201 ? -12.721 0.526 5.027 1.00 87.38 201 ASP A C 1
ATOM 1712 O O . ASP A 1 201 ? -13.104 0.420 3.861 1.00 87.38 201 ASP A O 1
ATOM 1716 N N . LEU A 1 202 ? -13.431 0.042 6.057 1.00 88.12 202 LEU A N 1
ATOM 1717 C CA . LEU A 1 202 ? -14.684 -0.716 5.918 1.00 88.12 202 LEU A CA 1
ATOM 1718 C C . LEU A 1 202 ? -15.911 0.156 5.619 1.00 88.12 202 LEU A C 1
ATOM 1720 O O . LEU A 1 202 ? -16.911 -0.357 5.118 1.00 88.12 202 LEU A O 1
ATOM 1724 N N . PHE A 1 203 ? -15.867 1.451 5.937 1.00 87.00 203 PHE A N 1
ATOM 1725 C CA . PHE A 1 203 ? -17.043 2.322 5.887 1.00 87.00 203 PHE A CA 1
ATOM 1726 C C . PHE A 1 203 ? -17.001 3.284 4.697 1.00 87.00 203 PHE A C 1
ATOM 1728 O O . PHE A 1 203 ? -15.941 3.755 4.283 1.00 87.00 203 PHE A O 1
ATOM 1735 N N . ARG A 1 204 ? -18.173 3.602 4.138 1.00 80.00 204 ARG A N 1
ATOM 1736 C CA . ARG A 1 204 ? -18.365 4.565 3.038 1.00 80.00 204 ARG A CA 1
ATOM 1737 C C . ARG A 1 204 ? -19.678 5.334 3.258 1.00 80.00 204 ARG A C 1
ATOM 1739 O O . ARG A 1 204 ? -20.505 4.924 4.061 1.00 80.00 204 ARG A O 1
ATOM 1746 N N . GLY A 1 205 ? -19.888 6.439 2.541 1.00 78.31 205 GLY A N 1
ATOM 1747 C CA . GLY A 1 205 ? -21.170 7.163 2.564 1.00 78.31 205 GLY A CA 1
ATOM 1748 C C . GLY A 1 205 ? -21.425 7.983 3.838 1.00 78.31 205 GLY A C 1
ATOM 1749 O O . GLY A 1 205 ? -20.508 8.616 4.361 1.00 78.31 205 GLY A O 1
ATOM 1750 N N . GLU A 1 206 ? -22.681 8.037 4.297 1.00 77.81 206 GLU A N 1
ATOM 1751 C CA . GLU A 1 206 ? -23.092 8.844 5.462 1.00 77.81 206 GLU A CA 1
ATOM 1752 C C . GLU A 1 206 ? -22.509 8.327 6.781 1.00 77.81 206 GLU A C 1
ATOM 1754 O O . GLU A 1 206 ? -21.984 9.118 7.566 1.00 77.81 206 GLU A O 1
ATOM 1759 N N . ASP A 1 207 ? -22.492 7.009 6.971 1.00 78.94 207 ASP A N 1
ATOM 1760 C CA . ASP A 1 207 ? -21.890 6.343 8.132 1.00 78.94 207 ASP A CA 1
ATOM 1761 C C . ASP A 1 207 ? -20.426 6.753 8.326 1.00 78.94 207 ASP A C 1
ATOM 1763 O O . ASP A 1 207 ? -19.968 7.065 9.429 1.00 78.94 207 ASP A O 1
ATOM 1767 N N . TYR A 1 208 ? -19.691 6.854 7.220 1.00 85.81 208 TYR A N 1
ATOM 1768 C CA . TYR A 1 208 ? -18.300 7.274 7.247 1.00 85.81 208 TYR A CA 1
ATOM 1769 C C . TYR A 1 208 ? -18.124 8.718 7.736 1.00 85.81 208 TYR A C 1
ATOM 1771 O O . TYR A 1 208 ? -17.222 8.985 8.529 1.00 85.81 208 TYR A O 1
ATOM 1779 N N . LYS A 1 209 ? -19.008 9.645 7.338 1.00 85.31 209 LYS A N 1
ATOM 1780 C CA . LYS A 1 209 ? -18.958 11.043 7.806 1.00 85.31 209 LYS A CA 1
ATOM 1781 C C . LYS A 1 209 ? -19.153 11.133 9.318 1.00 85.31 209 LYS A C 1
ATOM 1783 O O . LYS A 1 209 ? -18.402 11.839 9.986 1.00 85.31 209 LYS A O 1
ATOM 1788 N N . ASN A 1 210 ? -20.113 10.381 9.856 1.00 87.06 210 ASN A N 1
ATOM 1789 C CA . ASN A 1 210 ? -20.382 10.350 11.294 1.00 87.06 210 ASN A CA 1
ATOM 1790 C C . ASN A 1 210 ? -19.173 9.839 12.088 1.00 87.06 210 ASN A C 1
ATOM 1792 O O . ASN A 1 210 ? -18.813 10.417 13.116 1.00 87.06 210 ASN A O 1
ATOM 1796 N N . ILE A 1 211 ? -18.511 8.785 11.598 1.00 91.44 211 ILE A N 1
ATOM 1797 C CA . ILE A 1 211 ? -17.279 8.281 12.215 1.00 91.44 211 ILE A CA 1
ATOM 1798 C C . ILE A 1 211 ? -16.170 9.329 12.141 1.00 91.44 211 ILE A C 1
ATOM 1800 O O . ILE A 1 211 ? -15.521 9.584 13.155 1.00 91.44 211 ILE A O 1
ATOM 1804 N N . LEU A 1 212 ? -15.955 9.955 10.982 1.00 91.62 212 LEU A N 1
ATOM 1805 C CA . LEU A 1 212 ? -14.895 10.948 10.816 1.00 91.62 212 LEU A CA 1
ATOM 1806 C C . LEU A 1 212 ? -15.043 12.132 11.778 1.00 91.62 212 LEU A C 1
ATOM 1808 O O . LEU A 1 212 ? -14.045 12.538 12.370 1.00 91.62 212 LEU A O 1
ATOM 1812 N N . GLU A 1 213 ? -16.258 12.626 12.022 1.00 90.44 213 GLU A N 1
ATOM 1813 C CA . GLU A 1 213 ? -16.483 13.684 13.020 1.00 90.44 213 GLU A CA 1
ATOM 1814 C C . GLU A 1 213 ? -16.075 13.253 14.437 1.00 90.44 213 GLU A C 1
ATOM 1816 O O . GLU A 1 213 ? -15.511 14.050 15.190 1.00 90.44 213 GLU A O 1
ATOM 1821 N N . LYS A 1 214 ? -16.268 11.977 14.802 1.00 91.00 214 LYS A N 1
ATOM 1822 C CA . LYS A 1 214 ? -15.725 11.446 16.062 1.00 91.00 214 LYS A CA 1
ATOM 1823 C C . LYS A 1 214 ? -14.197 11.340 16.017 1.00 91.00 214 LYS A C 1
ATOM 1825 O O . LYS A 1 214 ? -13.530 11.739 16.972 1.00 91.00 214 LYS A O 1
ATOM 1830 N N . ILE A 1 215 ? -13.626 10.844 14.915 1.00 93.50 215 ILE A N 1
ATOM 1831 C CA . ILE A 1 215 ? -12.169 10.702 14.752 1.00 93.50 215 ILE A CA 1
ATOM 1832 C C . ILE A 1 215 ? -11.455 12.047 14.804 1.00 93.50 215 ILE A C 1
ATOM 1834 O O . ILE A 1 215 ? -10.368 12.114 15.363 1.00 93.50 215 ILE A O 1
ATOM 1838 N N . LYS A 1 216 ? -12.074 13.131 14.338 1.00 93.88 216 LYS A N 1
ATOM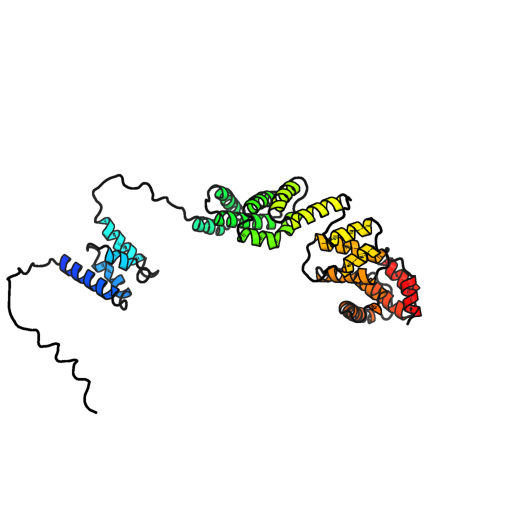 1839 C CA . LYS A 1 216 ? -11.534 14.491 14.439 1.00 93.88 216 LYS A CA 1
ATOM 1840 C C . LYS A 1 216 ? -11.076 14.860 15.852 1.00 93.88 216 LYS A C 1
ATOM 1842 O O . LYS A 1 216 ? -10.084 15.563 16.002 1.00 93.88 216 LYS A O 1
ATOM 1847 N N . ILE A 1 217 ? -11.787 14.387 16.877 1.00 90.69 217 ILE A N 1
ATOM 1848 C CA . ILE A 1 217 ? -11.456 14.636 18.289 1.00 90.69 217 ILE A CA 1
ATOM 1849 C C . ILE A 1 217 ? -10.407 13.635 18.796 1.00 90.69 217 ILE A C 1
ATOM 1851 O O . ILE A 1 217 ? -9.576 13.974 19.634 1.00 90.69 217 ILE A O 1
ATOM 1855 N N . ILE A 1 218 ? -10.452 12.398 18.301 1.00 91.25 218 ILE A N 1
ATOM 1856 C CA . ILE A 1 218 ? -9.646 11.271 18.791 1.00 91.25 218 ILE A CA 1
ATOM 1857 C C . ILE A 1 218 ? -8.239 11.280 18.189 1.00 91.25 218 ILE A C 1
ATOM 1859 O O . ILE A 1 218 ? -7.252 11.130 18.905 1.00 91.25 218 ILE A O 1
ATOM 1863 N N . ASN A 1 219 ? -8.159 11.430 16.870 1.00 90.50 219 ASN A N 1
ATOM 1864 C CA . ASN A 1 219 ? -6.934 11.473 16.090 1.00 90.50 219 ASN A CA 1
ATOM 1865 C C . ASN A 1 219 ? -7.099 12.491 14.937 1.00 90.50 219 ASN A C 1
ATOM 1867 O O . ASN A 1 219 ? -7.515 12.121 13.831 1.00 90.50 219 ASN A O 1
ATOM 1871 N N . PRO A 1 220 ? -6.797 13.779 15.198 1.00 90.69 220 PRO A N 1
ATOM 1872 C CA . PRO A 1 220 ? -6.937 14.851 14.214 1.00 90.69 220 PRO A CA 1
ATOM 1873 C C . PRO A 1 220 ? -6.128 14.621 12.932 1.00 90.69 220 PRO A C 1
ATOM 1875 O O . PRO A 1 220 ? -6.580 14.999 11.851 1.00 90.69 220 PRO A O 1
ATOM 1878 N N . ASP A 1 221 ? -4.964 13.975 13.036 1.00 88.88 221 ASP A N 1
ATOM 1879 C CA . ASP A 1 221 ? -4.076 13.726 11.898 1.00 88.88 221 ASP A CA 1
ATOM 1880 C C . ASP A 1 221 ? -4.676 12.698 10.934 1.00 88.88 221 ASP A C 1
ATOM 1882 O O . ASP A 1 221 ? -4.737 12.940 9.726 1.00 88.88 221 ASP A O 1
ATOM 1886 N N . ILE A 1 222 ? -5.202 11.583 11.459 1.00 90.56 222 ILE A N 1
ATOM 1887 C CA . ILE A 1 222 ? -5.919 10.587 10.647 1.00 90.56 222 ILE A CA 1
ATOM 1888 C C . ILE A 1 222 ? -7.162 11.212 10.020 1.00 90.56 222 ILE A C 1
ATOM 1890 O O . ILE A 1 222 ? -7.398 11.021 8.829 1.00 90.56 222 ILE A O 1
ATOM 1894 N N . TYR A 1 223 ? -7.933 11.993 10.783 1.00 92.19 223 TYR A N 1
ATOM 1895 C CA . TYR A 1 223 ? -9.081 12.718 10.237 1.00 92.19 223 TYR A CA 1
ATOM 1896 C C . TYR A 1 223 ? -8.675 13.606 9.052 1.00 92.19 223 TYR A C 1
ATOM 1898 O O . TYR A 1 223 ? -9.276 13.514 7.982 1.00 92.19 223 TYR A O 1
ATOM 1906 N N . LYS A 1 224 ? -7.619 14.417 9.203 1.00 91.19 224 LYS A N 1
ATOM 1907 C CA . LYS A 1 224 ? -7.124 15.304 8.142 1.00 91.19 224 LYS A CA 1
ATOM 1908 C C . LYS A 1 224 ? -6.694 14.514 6.903 1.00 91.19 224 LYS A C 1
ATOM 1910 O O . LYS A 1 224 ? -7.089 14.880 5.797 1.00 91.19 224 LYS A O 1
ATOM 1915 N N . ARG A 1 225 ? -5.960 13.406 7.076 1.00 92.06 225 ARG A N 1
ATOM 1916 C CA . ARG A 1 225 ? -5.569 12.508 5.969 1.00 92.06 225 ARG A CA 1
ATOM 1917 C C . ARG A 1 225 ? -6.780 11.902 5.256 1.00 92.06 225 ARG A C 1
ATOM 1919 O O . ARG A 1 225 ? -6.797 11.879 4.030 1.00 92.06 225 ARG A O 1
ATOM 1926 N N . ARG A 1 226 ? -7.810 11.460 5.985 1.00 91.38 226 ARG A N 1
ATOM 1927 C CA . ARG A 1 226 ? -9.041 10.914 5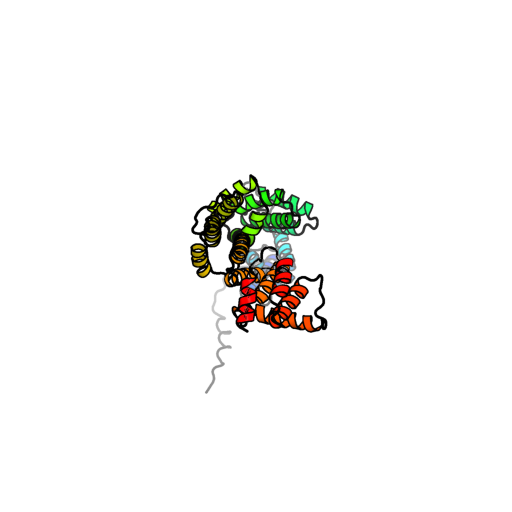.383 1.00 91.38 226 ARG A CA 1
ATOM 1928 C C . ARG A 1 226 ? -9.850 11.965 4.628 1.00 91.38 226 ARG A C 1
ATOM 1930 O O . ARG A 1 226 ? -10.352 11.679 3.548 1.00 91.38 226 ARG A O 1
ATOM 1937 N N . CYS A 1 227 ? -9.936 13.189 5.140 1.00 91.44 227 CYS A N 1
ATOM 1938 C CA . CYS A 1 227 ? -10.562 14.287 4.403 1.00 91.44 227 CYS A CA 1
ATOM 1939 C C . CYS A 1 227 ? -9.828 14.571 3.084 1.00 91.44 227 CYS A C 1
ATOM 1941 O O . CYS A 1 227 ? -10.474 14.667 2.043 1.00 91.44 227 CYS A O 1
ATOM 1943 N N . LEU A 1 228 ? -8.490 14.612 3.110 1.00 93.75 228 LEU A N 1
ATOM 1944 C CA . LEU A 1 228 ? -7.677 14.767 1.900 1.00 93.75 228 LEU A CA 1
ATOM 1945 C C . LEU A 1 228 ? -7.886 13.614 0.910 1.00 93.75 228 LEU A C 1
ATOM 1947 O O . LEU A 1 228 ? -8.018 13.853 -0.288 1.00 93.75 228 LEU A O 1
ATOM 1951 N N . GLU A 1 229 ? -7.959 12.371 1.394 1.00 91.88 229 GLU A N 1
ATOM 1952 C CA . GLU A 1 229 ? -8.265 11.199 0.566 1.00 91.88 229 GLU A CA 1
ATOM 1953 C C . GLU A 1 229 ? -9.605 11.369 -0.166 1.00 91.88 229 GLU A C 1
ATOM 1955 O O . GLU A 1 229 ? -9.663 11.203 -1.386 1.00 91.88 229 GLU A O 1
ATOM 1960 N N . ILE A 1 230 ? -10.665 11.765 0.549 1.00 90.19 230 ILE A N 1
ATOM 1961 C CA . ILE A 1 230 ? -11.988 12.024 -0.038 1.00 90.19 230 ILE A CA 1
ATOM 1962 C C . ILE A 1 230 ? -11.918 13.146 -1.080 1.00 90.19 230 ILE A C 1
ATOM 1964 O O . ILE A 1 230 ? -12.479 13.008 -2.170 1.00 90.19 230 ILE A O 1
ATOM 1968 N N . ASP A 1 231 ? -11.255 14.259 -0.766 1.00 91.44 231 ASP A N 1
ATOM 1969 C CA . ASP A 1 231 ? -11.133 15.390 -1.686 1.00 91.44 231 ASP A CA 1
ATOM 1970 C C . ASP A 1 231 ? -10.405 14.979 -2.973 1.00 91.44 231 ASP A C 1
ATOM 1972 O O . ASP A 1 231 ? -10.889 15.248 -4.075 1.00 91.44 231 ASP A O 1
ATOM 1976 N N . PHE A 1 232 ? -9.312 14.226 -2.857 1.00 91.25 232 PHE A N 1
ATOM 1977 C CA . PHE A 1 232 ? -8.512 13.786 -3.999 1.00 91.25 232 PHE A CA 1
ATOM 1978 C C . PHE A 1 232 ? -9.240 12.732 -4.842 1.00 91.25 232 PHE A C 1
ATOM 1980 O O . PHE A 1 232 ? -9.132 12.763 -6.069 1.00 91.25 232 PHE A O 1
ATOM 1987 N N . ILE A 1 233 ? -10.026 11.838 -4.225 1.00 88.56 233 ILE A N 1
ATOM 1988 C CA . ILE A 1 233 ? -10.935 10.924 -4.944 1.00 88.56 233 ILE A CA 1
ATOM 1989 C C . ILE A 1 233 ? -11.963 11.719 -5.760 1.00 88.56 233 ILE A C 1
ATOM 1991 O O . ILE A 1 233 ? -12.271 11.359 -6.894 1.00 88.56 233 ILE A O 1
ATOM 1995 N N . ASN A 1 234 ? -12.444 12.840 -5.221 1.00 89.25 234 ASN A N 1
ATOM 1996 C CA . ASN A 1 234 ? -13.371 13.746 -5.898 1.00 89.25 234 ASN A CA 1
ATOM 1997 C C . ASN A 1 234 ? -12.678 14.740 -6.853 1.00 89.25 234 ASN A C 1
ATOM 1999 O O . ASN A 1 234 ? -13.298 15.721 -7.266 1.00 89.25 234 ASN A O 1
ATOM 2003 N N . ASN A 1 235 ? -11.410 14.502 -7.212 1.00 88.94 235 ASN A N 1
ATOM 2004 C CA . ASN A 1 235 ? -10.583 15.364 -8.065 1.00 88.94 235 ASN A CA 1
ATOM 2005 C C . ASN A 1 235 ? -10.406 16.805 -7.548 1.00 88.94 235 ASN A C 1
ATOM 2007 O O . ASN A 1 235 ? -10.116 17.718 -8.323 1.00 88.94 235 ASN A O 1
ATOM 2011 N N . LYS A 1 236 ? -10.559 17.025 -6.241 1.00 92.56 236 LYS A N 1
ATOM 2012 C CA . LYS A 1 236 ? -10.251 18.291 -5.572 1.00 92.56 236 LYS A CA 1
ATOM 2013 C C . LYS A 1 236 ? -8.848 18.207 -4.986 1.00 92.56 236 LYS A C 1
ATOM 2015 O O . LYS A 1 236 ? -8.658 17.859 -3.826 1.00 92.56 236 LYS A O 1
ATOM 2020 N N . PHE A 1 237 ? -7.855 18.500 -5.815 1.00 90.75 237 PHE A N 1
ATOM 2021 C CA . PHE A 1 237 ? -6.459 18.512 -5.387 1.00 90.75 237 PHE A CA 1
ATOM 2022 C C . PHE A 1 237 ? -6.149 19.842 -4.703 1.00 90.75 237 PHE A C 1
ATOM 2024 O O . PHE A 1 237 ? -6.237 20.897 -5.331 1.00 90.75 237 PHE A O 1
ATOM 2031 N N . ILE A 1 238 ? -5.796 19.784 -3.423 1.00 91.69 238 ILE A N 1
ATOM 2032 C CA . ILE A 1 238 ? -5.475 20.953 -2.602 1.00 91.69 238 ILE A CA 1
ATOM 2033 C C . ILE A 1 238 ? -4.054 20.847 -2.057 1.00 91.69 238 ILE A C 1
ATOM 2035 O O . ILE A 1 238 ? -3.553 19.748 -1.817 1.00 91.69 238 ILE A O 1
ATOM 2039 N N . GLU A 1 239 ? -3.415 21.997 -1.862 1.00 89.81 239 GLU A N 1
ATOM 2040 C CA . GLU A 1 239 ? -2.111 22.081 -1.210 1.00 89.81 239 GLU A CA 1
ATOM 2041 C C . GLU A 1 239 ? -2.229 21.689 0.270 1.00 89.81 239 GLU A C 1
ATOM 2043 O O . GLU A 1 239 ? -3.207 22.017 0.950 1.00 89.81 239 GLU A O 1
ATOM 2048 N N . THR A 1 240 ? -1.239 20.953 0.771 1.00 91.62 240 THR A N 1
ATOM 2049 C CA . THR A 1 240 ? -1.245 20.421 2.135 1.00 91.62 240 THR A CA 1
ATOM 2050 C C . THR A 1 240 ? 0.172 20.238 2.664 1.00 91.62 240 THR A C 1
ATOM 2052 O O . THR A 1 240 ? 1.129 20.049 1.922 1.00 91.62 240 THR A O 1
ATOM 2055 N N . ASP A 1 241 ? 0.280 20.270 3.987 1.00 90.06 241 ASP A N 1
ATOM 2056 C CA . ASP A 1 241 ? 1.448 19.885 4.774 1.00 90.06 241 ASP A CA 1
ATOM 2057 C C . ASP A 1 241 ? 1.753 18.376 4.750 1.00 90.06 241 ASP A C 1
ATOM 2059 O O . ASP A 1 241 ? 2.840 17.981 5.161 1.00 90.06 241 ASP A O 1
ATOM 2063 N N . GLN A 1 242 ? 0.828 17.527 4.287 1.00 92.25 242 GLN A N 1
ATOM 2064 C CA . GLN A 1 242 ? 1.045 16.086 4.143 1.00 92.25 242 GLN A CA 1
ATOM 2065 C C . GLN A 1 242 ? 1.872 15.805 2.874 1.00 92.25 242 GLN A C 1
ATOM 2067 O O . GLN A 1 242 ? 1.352 15.989 1.769 1.00 92.25 242 GLN A O 1
ATOM 2072 N N . PRO A 1 243 ? 3.137 15.352 2.981 1.00 93.44 243 PRO A N 1
ATOM 2073 C CA . PRO A 1 243 ? 4.049 15.326 1.836 1.00 93.44 243 PRO A CA 1
ATOM 2074 C C . PRO A 1 243 ? 3.586 14.434 0.678 1.00 93.44 243 PRO A C 1
ATOM 2076 O O . PRO A 1 243 ? 3.718 14.818 -0.481 1.00 93.44 243 PRO A O 1
ATOM 2079 N N . ASP A 1 244 ? 3.002 13.268 0.973 1.00 94.81 244 ASP A N 1
ATOM 2080 C CA . ASP A 1 244 ? 2.509 12.329 -0.042 1.00 94.81 244 ASP A CA 1
ATOM 2081 C C . ASP A 1 244 ? 1.331 12.901 -0.837 1.00 94.81 244 ASP A C 1
ATOM 2083 O O . ASP A 1 244 ? 1.277 12.769 -2.059 1.00 94.81 244 ASP A O 1
ATOM 2087 N N . PHE A 1 245 ? 0.417 13.602 -0.167 1.00 96.12 245 PHE A N 1
ATOM 2088 C CA . PHE A 1 245 ? -0.667 14.315 -0.836 1.00 96.12 245 PHE A CA 1
ATOM 2089 C C . PHE A 1 245 ? -0.158 15.528 -1.615 1.00 96.12 245 PHE A C 1
ATOM 2091 O O . PHE A 1 245 ? -0.620 15.770 -2.731 1.00 96.12 245 PHE A O 1
ATOM 2098 N N . ASN A 1 246 ? 0.812 16.267 -1.072 1.00 95.69 246 ASN A N 1
ATOM 2099 C CA . ASN A 1 246 ? 1.364 17.432 -1.754 1.00 95.69 246 ASN A CA 1
ATOM 2100 C C . ASN A 1 246 ? 2.084 17.041 -3.055 1.00 95.69 246 ASN A C 1
ATOM 2102 O O . ASN A 1 246 ? 1.916 17.702 -4.076 1.00 95.69 246 ASN A O 1
ATOM 2106 N N . ILE A 1 247 ? 2.798 15.909 -3.066 1.00 96.50 247 ILE A N 1
ATOM 2107 C CA . ILE A 1 247 ? 3.369 15.330 -4.292 1.00 96.50 247 ILE A CA 1
ATOM 2108 C C . ILE A 1 247 ? 2.273 15.078 -5.336 1.00 96.50 247 ILE A C 1
ATOM 2110 O O . ILE A 1 247 ? 2.421 15.476 -6.493 1.00 96.50 247 ILE A O 1
ATOM 2114 N N . ILE A 1 248 ? 1.149 14.471 -4.939 1.00 96.88 248 ILE A N 1
ATOM 2115 C CA . ILE A 1 248 ? 0.030 14.222 -5.858 1.00 96.88 248 ILE A CA 1
ATOM 2116 C C . ILE A 1 248 ? -0.579 15.533 -6.374 1.00 96.88 248 ILE A C 1
ATOM 2118 O O . ILE A 1 248 ? -0.873 15.647 -7.565 1.00 96.88 248 ILE A O 1
ATOM 2122 N N . PHE A 1 249 ? -0.738 16.540 -5.517 1.00 96.69 249 PHE A N 1
ATOM 2123 C CA . PHE A 1 249 ? -1.172 17.870 -5.938 1.00 96.69 249 PHE A CA 1
ATOM 2124 C C . PHE A 1 249 ? -0.222 18.470 -6.989 1.00 96.69 249 PHE A C 1
ATOM 2126 O O . PHE A 1 249 ? -0.682 18.944 -8.030 1.00 96.69 249 PHE A O 1
ATOM 2133 N N . LEU A 1 250 ? 1.094 18.398 -6.778 1.00 96.38 250 LEU A N 1
ATOM 2134 C CA . LEU A 1 250 ? 2.090 18.953 -7.698 1.00 96.38 250 LEU A CA 1
ATOM 2135 C C . LEU A 1 250 ? 2.082 18.265 -9.066 1.00 96.38 250 LEU A C 1
ATOM 2137 O O . LEU A 1 250 ? 2.039 18.957 -10.087 1.00 96.38 250 LEU A O 1
ATOM 2141 N N . ILE A 1 251 ? 2.037 16.928 -9.123 1.00 96.12 251 ILE A N 1
ATOM 2142 C CA . ILE A 1 251 ? 1.993 16.216 -10.413 1.00 96.12 251 ILE A CA 1
ATOM 2143 C C . ILE A 1 251 ? 0.693 16.480 -11.176 1.00 96.12 251 ILE A C 1
ATOM 2145 O O . ILE A 1 251 ? 0.702 16.547 -12.402 1.00 96.12 251 ILE A O 1
ATOM 2149 N N . LYS A 1 252 ? -0.429 16.703 -10.477 1.00 94.81 252 LYS A N 1
ATOM 2150 C CA . LYS A 1 252 ? -1.699 17.088 -11.116 1.00 94.81 252 LYS A CA 1
ATOM 2151 C C . LYS A 1 252 ? -1.667 18.498 -11.700 1.00 94.81 252 LYS A C 1
ATOM 2153 O O . LYS A 1 252 ? -2.443 18.788 -12.604 1.00 94.81 252 LYS A O 1
ATOM 2158 N N . ASN A 1 253 ? -0.746 19.336 -11.231 1.00 94.00 253 ASN A N 1
ATOM 2159 C CA . ASN A 1 253 ? -0.491 20.677 -11.747 1.00 94.00 253 ASN A CA 1
ATOM 2160 C C . ASN A 1 253 ? 0.757 20.740 -12.651 1.00 94.00 253 ASN A C 1
ATOM 2162 O O . ASN A 1 253 ? 1.250 21.831 -12.924 1.00 94.00 253 ASN A O 1
ATOM 2166 N N . ASN A 1 254 ? 1.266 19.595 -13.130 1.00 93.94 254 ASN A N 1
ATOM 2167 C CA . ASN A 1 254 ? 2.451 19.489 -13.994 1.00 93.94 254 ASN A CA 1
ATOM 2168 C C . ASN A 1 254 ? 3.737 20.099 -13.395 1.00 93.94 254 ASN A C 1
ATOM 2170 O O . ASN A 1 254 ? 4.613 20.562 -14.124 1.00 93.94 254 ASN A O 1
ATOM 2174 N N . ARG A 1 255 ? 3.878 20.089 -12.065 1.00 96.31 255 ARG A N 1
ATOM 2175 C CA . ARG A 1 255 ? 5.046 20.613 -11.337 1.00 96.31 255 ARG A CA 1
ATOM 2176 C C . ARG A 1 255 ? 5.993 19.478 -10.931 1.00 96.31 255 ARG A C 1
ATOM 2178 O O . ARG A 1 255 ? 6.137 19.165 -9.752 1.00 96.31 255 ARG A O 1
ATOM 2185 N N . LEU A 1 256 ? 6.601 18.822 -11.926 1.00 96.50 256 LEU A N 1
ATOM 2186 C CA . LEU A 1 256 ? 7.438 17.629 -11.715 1.00 96.50 256 LEU A CA 1
ATOM 2187 C C . LEU A 1 256 ? 8.677 17.918 -10.854 1.00 96.50 256 LEU A C 1
ATOM 2189 O O . LEU A 1 256 ? 8.922 17.193 -9.895 1.00 96.50 256 LEU A O 1
ATOM 2193 N N . GLU A 1 257 ? 9.438 18.966 -11.162 1.00 96.38 257 GLU A N 1
ATOM 2194 C CA . GLU A 1 257 ? 10.686 19.251 -10.436 1.00 96.38 257 GLU A CA 1
ATOM 2195 C C . GLU A 1 257 ? 10.415 19.578 -8.957 1.00 96.38 257 GLU A C 1
ATOM 2197 O O . GLU A 1 257 ? 11.056 19.009 -8.076 1.00 96.38 257 GLU A O 1
ATOM 2202 N N . ASP A 1 258 ? 9.360 20.344 -8.668 1.00 96.38 258 ASP A N 1
ATOM 2203 C CA . ASP A 1 258 ? 8.926 20.608 -7.290 1.00 96.38 258 ASP A CA 1
ATOM 2204 C C . ASP A 1 258 ? 8.512 19.313 -6.564 1.00 96.38 258 ASP A C 1
ATOM 2206 O O . ASP A 1 258 ? 8.822 19.118 -5.388 1.00 96.38 258 ASP A O 1
ATOM 2210 N N . SER A 1 259 ? 7.833 18.384 -7.254 1.00 97.06 259 SER A N 1
ATOM 2211 C CA . SER A 1 259 ? 7.474 17.091 -6.652 1.00 97.06 259 SER A CA 1
ATOM 2212 C C . SER A 1 259 ? 8.698 16.220 -6.349 1.00 97.06 259 SER A C 1
ATOM 2214 O O . SER A 1 259 ? 8.710 15.510 -5.340 1.00 97.06 259 SER A O 1
ATOM 2216 N N . LEU A 1 260 ? 9.753 16.312 -7.168 1.00 97.31 260 LEU A N 1
ATOM 2217 C CA . LEU A 1 260 ? 11.016 15.608 -6.947 1.00 97.31 260 LEU A CA 1
ATOM 2218 C C . LEU A 1 260 ? 11.758 16.156 -5.724 1.00 97.31 260 LEU A C 1
ATOM 2220 O O . LEU A 1 260 ? 12.347 15.377 -4.975 1.00 97.31 260 LEU A O 1
ATOM 2224 N N . GLU A 1 261 ? 11.710 17.467 -5.482 1.00 96.06 261 GLU A N 1
ATOM 2225 C CA . GLU A 1 261 ? 12.281 18.067 -4.271 1.00 96.06 261 GLU A CA 1
ATOM 2226 C C . GLU A 1 261 ? 11.606 17.541 -3.002 1.00 96.06 261 GLU A C 1
ATOM 2228 O O . GLU A 1 261 ? 12.294 17.108 -2.073 1.00 96.06 261 GLU A O 1
ATOM 2233 N N . ILE A 1 262 ? 10.268 17.482 -2.983 1.00 95.25 262 ILE A N 1
ATOM 2234 C CA . ILE A 1 262 ? 9.536 16.898 -1.850 1.00 95.25 262 ILE A CA 1
ATOM 2235 C C . ILE A 1 262 ? 9.884 15.417 -1.701 1.00 95.25 262 ILE A C 1
ATOM 2237 O O . ILE A 1 262 ? 10.168 14.962 -0.592 1.00 95.25 262 ILE A O 1
ATOM 2241 N N . PHE A 1 263 ? 9.918 14.670 -2.805 1.00 96.31 263 PHE A N 1
ATOM 2242 C CA . PHE A 1 263 ? 10.225 13.244 -2.785 1.00 96.31 263 PHE A CA 1
ATOM 2243 C C . PHE A 1 263 ? 11.603 12.934 -2.188 1.00 96.31 263 PHE A C 1
ATOM 2245 O O . PHE A 1 263 ? 11.718 12.017 -1.381 1.00 96.31 263 PHE A O 1
ATOM 2252 N N . LYS A 1 264 ? 12.632 13.735 -2.489 1.00 93.25 264 LYS A N 1
ATOM 2253 C CA . LYS A 1 264 ? 13.978 13.577 -1.901 1.00 93.25 264 LYS A CA 1
ATOM 2254 C C . LYS A 1 264 ? 13.988 13.708 -0.375 1.00 93.25 264 LYS A C 1
ATOM 2256 O O . LYS A 1 264 ? 14.840 13.117 0.281 1.00 93.25 264 LYS A O 1
ATOM 2261 N N . SER A 1 265 ? 13.058 14.482 0.185 1.00 90.75 265 SER A N 1
ATOM 2262 C CA . SER A 1 265 ? 12.893 14.647 1.636 1.00 90.75 265 SER A CA 1
ATOM 2263 C C . SER A 1 265 ? 11.969 13.601 2.270 1.00 90.75 265 SER A C 1
ATOM 2265 O O . SER A 1 265 ? 11.851 13.531 3.495 1.00 90.75 265 SER A O 1
ATOM 2267 N N . LEU A 1 266 ? 11.294 12.794 1.448 1.00 92.31 266 LEU A N 1
ATOM 2268 C CA . LEU A 1 266 ? 10.278 11.866 1.903 1.00 92.31 266 LEU A CA 1
ATOM 2269 C C . LEU A 1 266 ? 10.919 10.651 2.576 1.00 92.31 266 LEU A C 1
ATOM 2271 O O . LEU A 1 266 ? 11.712 9.922 1.981 1.00 92.31 266 LEU A O 1
ATOM 2275 N N . ASN A 1 267 ? 10.528 10.387 3.821 1.00 88.50 267 ASN A N 1
ATOM 2276 C CA . ASN A 1 267 ? 10.962 9.178 4.497 1.00 88.50 267 ASN A CA 1
ATOM 2277 C C . ASN A 1 267 ? 10.169 7.967 3.980 1.00 88.50 267 ASN A C 1
ATOM 2279 O O . ASN A 1 267 ? 9.006 7.801 4.333 1.00 88.50 267 ASN A O 1
ATOM 2283 N N . LEU A 1 268 ? 10.819 7.121 3.178 1.00 88.69 268 LEU A N 1
ATOM 2284 C CA . LEU A 1 268 ? 10.294 5.819 2.740 1.00 88.69 268 LEU A CA 1
ATOM 2285 C C . LEU A 1 268 ? 10.699 4.663 3.676 1.00 88.69 268 LEU A C 1
ATOM 2287 O O . LEU A 1 268 ? 10.406 3.499 3.399 1.00 88.69 268 LEU A O 1
ATOM 2291 N N . SER A 1 269 ? 11.410 4.951 4.770 1.00 81.75 269 SER A N 1
ATOM 2292 C CA . SER A 1 269 ? 11.766 3.961 5.786 1.00 81.75 269 SER A CA 1
ATOM 2293 C C . SER A 1 269 ? 10.711 3.936 6.895 1.00 81.75 269 SER A C 1
ATOM 2295 O O . SER A 1 269 ? 10.555 4.890 7.657 1.00 81.75 269 SER A O 1
ATOM 2297 N N . GLY A 1 270 ? 9.969 2.830 6.987 1.00 75.62 270 GLY A N 1
ATOM 2298 C CA . GLY A 1 270 ? 8.972 2.624 8.035 1.00 75.62 270 GLY A CA 1
ATOM 2299 C C . GLY A 1 270 ? 7.715 1.897 7.568 1.00 75.62 270 GLY A C 1
ATOM 2300 O O . GLY A 1 270 ? 7.601 1.457 6.422 1.00 75.62 270 GLY A O 1
ATOM 2301 N 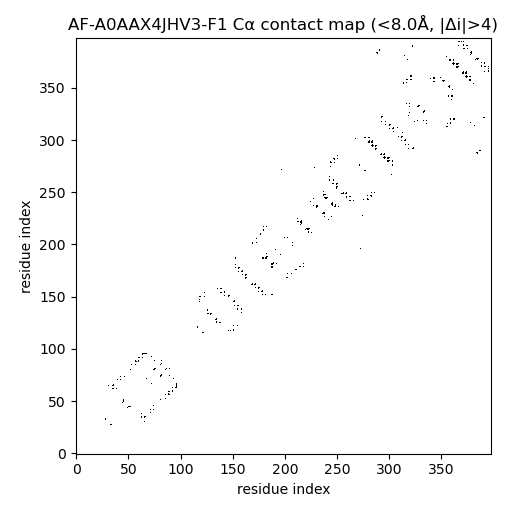N . SER A 1 271 ? 6.773 1.763 8.501 1.00 76.94 271 SER A N 1
ATOM 2302 C CA . SER A 1 271 ? 5.406 1.335 8.209 1.00 76.94 271 SER A CA 1
ATOM 2303 C C . SER A 1 271 ? 4.581 2.565 7.843 1.00 76.94 271 SER A C 1
ATOM 2305 O O . SER A 1 271 ? 4.520 3.519 8.618 1.00 76.94 271 SER A O 1
ATOM 2307 N N . HIS A 1 272 ? 3.960 2.538 6.668 1.00 85.75 272 HIS A N 1
ATOM 2308 C CA . HIS A 1 272 ? 3.076 3.596 6.183 1.00 85.75 272 HIS A CA 1
ATOM 2309 C C . HIS A 1 272 ? 1.667 3.047 5.975 1.00 85.75 272 HIS A C 1
ATOM 2311 O O . HIS A 1 272 ? 1.498 1.851 5.734 1.00 85.75 272 HIS A O 1
ATOM 2317 N N . ASP A 1 273 ? 0.658 3.913 6.054 1.00 86.69 273 ASP A N 1
ATOM 2318 C CA . ASP A 1 273 ? -0.733 3.532 5.805 1.00 86.69 273 ASP A CA 1
ATOM 2319 C C . ASP A 1 273 ? -1.008 3.222 4.319 1.00 86.69 273 ASP A C 1
ATOM 2321 O O . ASP A 1 273 ? -0.175 3.437 3.436 1.00 86.69 273 ASP A O 1
ATOM 2325 N N . GLU A 1 274 ? -2.181 2.651 4.039 1.00 88.25 274 GLU A N 1
ATOM 2326 C CA . GLU A 1 274 ? -2.578 2.283 2.675 1.00 88.25 274 GLU A CA 1
ATOM 2327 C C . GLU A 1 274 ? -2.729 3.502 1.757 1.00 88.25 274 GLU A C 1
ATOM 2329 O O . GLU A 1 274 ? -2.350 3.445 0.590 1.00 88.25 274 GLU A O 1
ATOM 2334 N N . ILE A 1 275 ? -3.195 4.629 2.298 1.00 91.19 275 ILE A N 1
ATOM 2335 C CA . ILE A 1 275 ? -3.346 5.896 1.572 1.00 91.19 275 ILE A CA 1
ATOM 2336 C C . ILE A 1 275 ? -1.994 6.369 1.043 1.00 91.19 275 ILE A C 1
ATOM 2338 O O . ILE A 1 275 ? -1.862 6.685 -0.139 1.00 91.19 275 ILE A O 1
ATOM 2342 N N . PHE A 1 276 ? -0.978 6.367 1.906 1.00 93.44 276 PHE A N 1
ATOM 2343 C CA . PHE A 1 276 ? 0.383 6.725 1.546 1.00 93.44 276 PHE A CA 1
ATOM 2344 C C . PHE A 1 276 ? 0.891 5.809 0.437 1.00 93.44 276 PHE A C 1
ATOM 2346 O O . PHE A 1 276 ? 1.342 6.296 -0.595 1.00 93.44 276 PHE A O 1
ATOM 2353 N N . ARG A 1 277 ? 0.757 4.483 0.593 1.00 93.31 277 ARG A N 1
ATOM 2354 C CA . ARG A 1 277 ? 1.173 3.521 -0.442 1.00 93.31 277 ARG A CA 1
ATOM 2355 C C . ARG A 1 277 ? 0.467 3.777 -1.776 1.00 93.31 277 ARG A C 1
ATOM 2357 O O . ARG A 1 277 ? 1.122 3.777 -2.814 1.00 93.31 277 ARG A O 1
ATOM 2364 N N . ASN A 1 278 ? -0.831 4.070 -1.755 1.00 93.62 278 ASN A N 1
ATOM 2365 C CA . ASN A 1 278 ? -1.603 4.393 -2.954 1.00 93.62 278 ASN A CA 1
ATOM 2366 C C . ASN A 1 278 ? -1.130 5.694 -3.623 1.00 93.62 278 ASN A C 1
ATOM 2368 O O . ASN A 1 278 ? -1.048 5.758 -4.852 1.00 93.62 278 ASN A O 1
ATOM 2372 N N . ASN A 1 279 ? -0.791 6.720 -2.839 1.00 96.12 279 ASN A N 1
ATOM 2373 C CA . ASN A 1 279 ? -0.211 7.963 -3.347 1.00 96.12 279 ASN A CA 1
ATOM 2374 C C . ASN A 1 279 ? 1.177 7.717 -3.959 1.00 96.12 279 ASN A C 1
ATOM 2376 O O . ASN A 1 279 ? 1.430 8.137 -5.086 1.00 96.12 279 ASN A O 1
ATOM 2380 N N . ILE A 1 280 ? 2.047 6.959 -3.286 1.00 97.06 280 ILE A N 1
ATOM 2381 C CA . ILE A 1 280 ? 3.369 6.608 -3.825 1.00 97.06 280 ILE A CA 1
ATOM 2382 C C . ILE A 1 280 ? 3.259 5.772 -5.097 1.00 97.06 280 ILE A C 1
ATOM 2384 O O . ILE A 1 280 ? 4.012 6.021 -6.030 1.00 97.06 280 ILE A O 1
ATOM 2388 N N . ASN A 1 281 ? 2.297 4.853 -5.197 1.00 96.56 281 ASN A N 1
ATOM 2389 C CA . ASN A 1 281 ? 2.074 4.094 -6.427 1.00 96.56 281 ASN A CA 1
ATOM 2390 C C . ASN A 1 281 ? 1.685 5.002 -7.605 1.00 96.56 281 ASN A C 1
ATOM 2392 O O . ASN A 1 281 ? 2.314 4.952 -8.657 1.00 96.56 281 ASN A O 1
ATOM 2396 N N . LYS A 1 282 ? 0.721 5.914 -7.406 1.00 96.50 282 LYS A N 1
ATOM 2397 C CA . LYS A 1 282 ? 0.339 6.903 -8.435 1.00 96.50 282 LYS A CA 1
ATOM 2398 C C . LYS A 1 282 ? 1.516 7.788 -8.849 1.00 96.50 282 LYS A C 1
ATOM 2400 O O . LYS A 1 282 ? 1.631 8.159 -10.016 1.00 96.50 282 LYS A O 1
ATOM 2405 N N . TYR A 1 283 ? 2.364 8.155 -7.892 1.00 97.94 283 TYR A N 1
ATOM 2406 C CA . TYR A 1 283 ? 3.553 8.948 -8.168 1.00 97.94 283 TYR A CA 1
ATOM 2407 C C . TYR A 1 283 ? 4.620 8.146 -8.923 1.00 97.94 283 TYR A C 1
ATOM 2409 O O . TYR A 1 283 ? 5.185 8.661 -9.882 1.00 97.94 283 TYR A O 1
ATOM 2417 N N . ALA A 1 284 ? 4.837 6.876 -8.566 1.00 97.62 284 ALA A N 1
ATOM 2418 C CA . ALA A 1 284 ? 5.750 5.967 -9.257 1.00 97.62 284 ALA A CA 1
ATOM 2419 C C . ALA A 1 284 ? 5.384 5.810 -10.739 1.00 97.62 284 ALA A C 1
ATOM 2421 O O . ALA A 1 284 ? 6.261 5.948 -11.596 1.00 97.62 284 ALA A O 1
ATOM 2422 N N . ASP A 1 285 ? 4.093 5.600 -11.027 1.00 96.94 285 ASP A N 1
ATOM 2423 C CA . ASP A 1 285 ? 3.554 5.521 -12.389 1.00 96.94 285 ASP A CA 1
ATOM 2424 C C . ASP A 1 285 ? 3.794 6.841 -13.149 1.00 96.94 285 ASP A C 1
ATOM 2426 O O . ASP A 1 285 ? 4.232 6.851 -14.301 1.00 96.94 285 ASP A O 1
ATOM 2430 N N . TYR A 1 286 ? 3.547 7.985 -12.498 1.00 97.06 286 TYR A N 1
ATOM 2431 C CA . TYR A 1 286 ? 3.783 9.302 -13.094 1.00 97.06 286 TYR A CA 1
ATOM 2432 C C . TYR A 1 286 ? 5.266 9.530 -13.416 1.00 97.06 286 TYR A C 1
ATOM 2434 O O . TYR A 1 286 ? 5.587 9.984 -14.514 1.00 97.06 286 TYR A O 1
ATOM 2442 N N . LEU A 1 287 ? 6.171 9.196 -12.494 1.00 97.75 287 LEU A N 1
ATOM 2443 C CA . LEU A 1 287 ? 7.617 9.306 -12.691 1.00 97.75 287 LEU A CA 1
ATOM 2444 C C . LEU A 1 287 ? 8.100 8.414 -13.837 1.00 97.75 287 LEU A C 1
ATOM 2446 O O . LEU A 1 287 ? 8.852 8.883 -14.691 1.00 97.75 287 LEU A O 1
ATOM 2450 N N . PHE A 1 288 ? 7.610 7.171 -13.901 1.00 97.25 288 PHE A N 1
ATOM 2451 C CA . PHE A 1 288 ? 7.913 6.238 -14.987 1.00 97.25 288 PHE A CA 1
ATOM 2452 C C . PHE A 1 288 ? 7.543 6.838 -16.350 1.00 97.25 288 PHE A C 1
ATOM 2454 O O . PHE A 1 288 ? 8.358 6.872 -17.272 1.00 97.25 288 PHE A O 1
ATOM 2461 N N . ASN A 1 289 ? 6.332 7.390 -16.453 1.00 95.44 289 ASN A N 1
ATOM 2462 C CA . ASN A 1 289 ? 5.813 7.988 -17.684 1.00 95.44 289 ASN A CA 1
ATOM 2463 C C . ASN A 1 289 ? 6.527 9.287 -18.081 1.00 95.44 289 ASN A C 1
ATOM 2465 O O . ASN A 1 289 ? 6.526 9.656 -19.254 1.00 95.44 289 ASN A O 1
ATOM 2469 N N . ASN A 1 290 ? 7.154 9.965 -17.120 1.00 95.62 290 ASN A N 1
ATOM 2470 C CA . ASN A 1 290 ? 7.961 11.166 -17.336 1.00 95.62 290 ASN A CA 1
ATOM 2471 C C . ASN A 1 290 ? 9.469 10.864 -17.408 1.00 95.62 290 ASN A C 1
ATOM 2473 O O . ASN A 1 290 ? 10.281 11.772 -17.231 1.00 95.62 290 ASN A O 1
ATOM 2477 N N . LYS A 1 291 ? 9.849 9.603 -17.668 1.00 95.69 291 LYS A N 1
ATOM 2478 C CA . LYS A 1 291 ? 11.241 9.147 -17.838 1.00 95.69 291 LYS A CA 1
ATOM 2479 C C . LYS A 1 291 ? 12.145 9.355 -16.609 1.00 95.69 291 LYS A C 1
ATOM 2481 O O . LYS A 1 291 ? 13.365 9.287 -16.711 1.00 95.69 291 LYS A O 1
ATOM 2486 N N . LYS A 1 292 ? 11.575 9.578 -15.42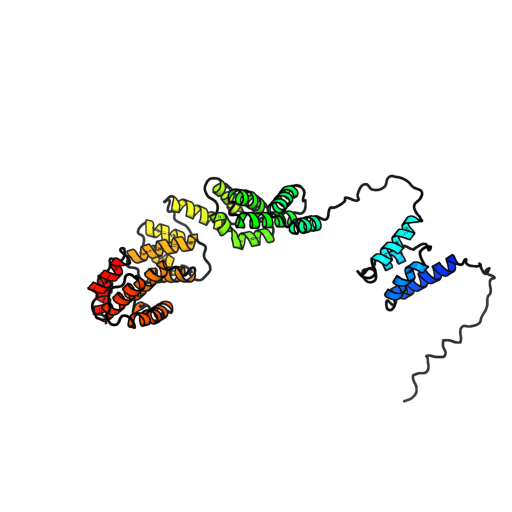1 1.00 96.88 292 LYS A N 1
ATOM 2487 C CA . LYS A 1 292 ? 12.307 9.651 -14.143 1.00 96.88 292 LYS A CA 1
ATOM 2488 C C . LYS A 1 292 ? 12.435 8.239 -13.555 1.00 96.88 292 LYS A C 1
ATOM 2490 O O . LYS A 1 292 ? 11.800 7.889 -12.558 1.00 96.88 292 LYS A O 1
ATOM 2495 N N . TYR A 1 293 ? 13.171 7.379 -14.264 1.00 97.00 293 TYR A N 1
ATOM 2496 C CA . TYR A 1 293 ? 13.196 5.933 -14.012 1.00 97.00 293 TYR A CA 1
ATOM 2497 C C . TYR A 1 293 ? 13.801 5.560 -12.662 1.00 97.00 293 TYR A C 1
ATOM 2499 O O . TYR A 1 293 ? 13.279 4.666 -11.995 1.00 97.00 293 TYR A O 1
ATOM 2507 N N . TYR A 1 294 ? 14.858 6.249 -12.233 1.00 96.62 294 TYR A N 1
ATOM 2508 C CA . TYR A 1 294 ? 15.521 5.956 -10.967 1.00 96.62 294 TYR A CA 1
ATOM 2509 C C . TYR A 1 294 ? 14.621 6.286 -9.765 1.00 96.62 294 TYR A C 1
ATOM 2511 O O . TYR A 1 294 ? 14.451 5.468 -8.862 1.00 96.62 294 TYR A O 1
ATOM 2519 N N . GLU A 1 295 ? 13.950 7.438 -9.769 1.00 97.50 295 GLU A N 1
ATOM 2520 C CA . GLU A 1 295 ? 13.004 7.804 -8.710 1.00 97.50 295 GLU A CA 1
ATOM 2521 C C . GLU A 1 295 ? 11.755 6.909 -8.725 1.00 97.50 295 GLU A C 1
ATOM 2523 O O . GLU A 1 295 ? 11.251 6.514 -7.669 1.00 97.50 295 GLU A O 1
ATOM 2528 N N . SER A 1 296 ? 11.284 6.517 -9.915 1.00 97.75 296 SER A N 1
ATOM 2529 C CA . SER A 1 296 ? 10.215 5.521 -10.059 1.00 97.75 296 SER A CA 1
ATOM 2530 C C . SER A 1 296 ? 10.623 4.168 -9.457 1.00 97.75 296 SER A C 1
ATOM 2532 O O . SER A 1 296 ? 9.861 3.564 -8.697 1.00 97.75 296 SER A O 1
ATOM 2534 N N . TYR A 1 297 ? 11.861 3.726 -9.701 1.00 97.69 297 TYR A N 1
ATOM 2535 C CA . TYR A 1 297 ? 12.439 2.522 -9.104 1.00 97.69 297 TYR A CA 1
ATOM 2536 C C . TYR A 1 297 ? 12.450 2.578 -7.577 1.00 97.69 297 TYR A C 1
ATOM 2538 O O . TYR A 1 297 ? 11.991 1.635 -6.931 1.00 97.69 297 TYR A O 1
ATOM 2546 N N . GLN A 1 298 ? 12.881 3.695 -6.986 1.00 96.62 298 GLN A N 1
ATOM 2547 C CA . GLN A 1 298 ? 12.860 3.876 -5.532 1.00 96.62 298 GLN A CA 1
ATOM 2548 C C . GLN A 1 298 ? 11.445 3.723 -4.951 1.00 96.62 298 GLN A C 1
ATOM 2550 O O . GLN A 1 298 ? 11.264 3.050 -3.931 1.00 96.62 298 GLN A O 1
ATOM 2555 N N . CYS A 1 299 ? 10.432 4.276 -5.628 1.00 97.31 299 CYS A N 1
ATOM 2556 C CA . CYS A 1 299 ? 9.034 4.126 -5.226 1.00 97.31 299 CYS A CA 1
ATOM 2557 C C . CYS A 1 299 ? 8.563 2.665 -5.300 1.00 97.31 299 CYS A C 1
ATOM 2559 O O . CYS A 1 299 ? 8.007 2.147 -4.330 1.00 97.31 299 CYS A O 1
ATOM 2561 N N . TYR A 1 300 ? 8.802 1.967 -6.414 1.00 97.44 300 TYR A N 1
ATOM 2562 C CA . TYR A 1 300 ? 8.368 0.573 -6.548 1.00 97.44 300 TYR A CA 1
ATOM 2563 C C . TYR A 1 300 ? 9.125 -0.384 -5.625 1.00 97.44 300 TYR A C 1
ATOM 2565 O O . TYR A 1 300 ? 8.526 -1.347 -5.150 1.00 97.44 300 TYR A O 1
ATOM 2573 N N . ILE A 1 301 ? 10.399 -0.124 -5.312 1.00 96.25 301 ILE A N 1
ATOM 2574 C CA . ILE A 1 301 ? 11.143 -0.901 -4.309 1.00 96.25 301 ILE A CA 1
ATOM 2575 C C . ILE A 1 301 ? 10.492 -0.755 -2.939 1.00 96.25 301 ILE A C 1
ATOM 2577 O O . ILE A 1 301 ? 10.308 -1.753 -2.238 1.00 96.25 301 ILE A O 1
ATOM 2581 N N . PHE A 1 302 ? 10.122 0.471 -2.560 1.00 95.69 302 PHE A N 1
ATOM 2582 C CA . PHE A 1 302 ? 9.375 0.710 -1.331 1.00 95.69 302 PHE A CA 1
ATOM 2583 C C . PHE A 1 302 ? 8.064 -0.087 -1.320 1.00 95.69 302 PHE A C 1
ATOM 2585 O O . PHE A 1 302 ? 7.816 -0.824 -0.368 1.00 95.69 302 PHE A O 1
ATOM 2592 N N . LEU A 1 303 ? 7.267 -0.010 -2.389 1.00 95.69 303 LEU A N 1
ATOM 2593 C CA . LEU A 1 303 ? 5.983 -0.713 -2.478 1.00 95.69 303 LEU A CA 1
ATOM 2594 C C . LEU A 1 303 ? 6.151 -2.243 -2.425 1.00 95.69 303 LEU A C 1
ATOM 2596 O O . LEU A 1 303 ? 5.440 -2.908 -1.674 1.00 95.69 303 LEU A O 1
ATOM 2600 N N . TYR A 1 304 ? 7.133 -2.796 -3.144 1.00 95.19 304 TYR A N 1
ATOM 2601 C CA . TYR A 1 304 ? 7.410 -4.237 -3.177 1.00 95.19 304 TYR A CA 1
ATOM 2602 C C . TYR A 1 304 ? 7.858 -4.793 -1.819 1.00 95.19 304 TYR A C 1
ATOM 2604 O O . TYR A 1 304 ? 7.537 -5.928 -1.479 1.00 95.19 304 TYR A O 1
ATOM 2612 N N . LYS A 1 305 ? 8.590 -4.000 -1.023 1.00 93.00 305 LYS A N 1
ATOM 2613 C CA . LYS A 1 305 ? 9.007 -4.390 0.335 1.00 93.00 305 LYS A CA 1
ATOM 2614 C C . LYS A 1 305 ? 7.833 -4.490 1.313 1.00 93.00 305 LYS A C 1
ATOM 2616 O O . LYS A 1 305 ? 7.941 -5.222 2.291 1.00 93.00 305 LYS A O 1
ATOM 2621 N N . GLN A 1 306 ? 6.746 -3.755 1.071 1.00 89.19 306 GLN A N 1
ATOM 2622 C CA . GLN A 1 306 ? 5.532 -3.821 1.894 1.00 89.19 306 GLN A CA 1
ATOM 2623 C C . GLN A 1 306 ? 4.644 -4.997 1.475 1.00 89.19 306 GLN A C 1
ATOM 2625 O O . GLN A 1 306 ? 4.093 -5.691 2.326 1.00 89.19 306 GLN A O 1
ATOM 2630 N N . GLU A 1 307 ? 4.522 -5.229 0.166 1.00 87.75 307 GLU A N 1
ATOM 2631 C CA . GLU A 1 307 ? 3.727 -6.313 -0.403 1.00 87.75 307 GLU A CA 1
ATOM 2632 C C . GLU A 1 307 ? 4.385 -6.835 -1.688 1.00 87.75 307 GLU A C 1
ATOM 2634 O O . GLU A 1 307 ? 4.497 -6.112 -2.681 1.00 87.75 307 GLU A O 1
ATOM 2639 N N . GLU A 1 308 ? 4.799 -8.109 -1.692 1.00 90.44 308 GLU A N 1
ATOM 2640 C CA . GLU A 1 308 ? 5.476 -8.753 -2.828 1.00 90.44 308 GLU A CA 1
ATOM 2641 C C . GLU A 1 308 ? 4.519 -9.051 -4.003 1.00 90.44 308 GLU A C 1
ATOM 2643 O O . GLU A 1 308 ? 4.278 -10.197 -4.390 1.00 90.44 308 GLU A O 1
ATOM 2648 N N . SER A 1 309 ? 3.959 -7.999 -4.597 1.00 94.12 309 SER A N 1
ATOM 2649 C CA . SER A 1 309 ? 3.046 -8.086 -5.733 1.00 94.12 309 SER A CA 1
ATOM 2650 C C . SER A 1 309 ? 3.770 -8.514 -7.010 1.00 94.12 309 SER A C 1
ATOM 2652 O O . SER A 1 309 ? 4.790 -7.938 -7.403 1.00 94.12 309 SER A O 1
ATOM 2654 N N . HIS A 1 310 ? 3.194 -9.486 -7.724 1.00 94.44 310 HIS A N 1
ATOM 2655 C CA . HIS A 1 310 ? 3.712 -9.943 -9.016 1.00 94.44 310 HIS A CA 1
ATOM 2656 C C . HIS A 1 310 ? 3.744 -8.820 -10.067 1.00 94.44 310 HIS A C 1
ATOM 2658 O O . HIS A 1 310 ? 4.696 -8.729 -10.839 1.00 94.44 310 HIS A O 1
ATOM 2664 N N . ASN A 1 311 ? 2.749 -7.928 -10.065 1.00 93.88 311 ASN A N 1
ATOM 2665 C CA . ASN A 1 311 ? 2.700 -6.804 -11.003 1.00 93.88 311 ASN A CA 1
ATOM 2666 C C . ASN A 1 311 ? 3.827 -5.801 -10.733 1.00 93.88 311 ASN A C 1
ATOM 2668 O O . ASN A 1 311 ? 4.526 -5.407 -11.663 1.00 93.88 311 ASN A O 1
ATOM 2672 N N . ILE A 1 312 ? 4.061 -5.453 -9.462 1.00 95.88 312 ILE A N 1
ATOM 2673 C CA . ILE A 1 312 ? 5.176 -4.574 -9.076 1.00 95.88 312 ILE A CA 1
ATOM 2674 C C . ILE A 1 312 ? 6.512 -5.227 -9.443 1.00 95.88 312 ILE A C 1
ATOM 2676 O O . ILE A 1 312 ? 7.396 -4.562 -9.973 1.00 95.88 312 ILE A O 1
ATOM 2680 N N . LYS A 1 313 ? 6.647 -6.544 -9.243 1.00 96.75 313 LYS A N 1
ATOM 2681 C CA . LYS A 1 313 ? 7.849 -7.291 -9.634 1.00 96.75 313 LYS A CA 1
ATOM 2682 C C . LYS A 1 313 ? 8.151 -7.180 -11.133 1.00 96.75 313 LYS A C 1
ATOM 2684 O O . LYS A 1 313 ? 9.308 -6.987 -11.495 1.00 96.75 313 LYS A O 1
ATOM 2689 N N . ILE A 1 314 ? 7.138 -7.287 -11.998 1.00 96.62 314 ILE A N 1
ATOM 2690 C CA . ILE A 1 314 ? 7.288 -7.115 -13.455 1.00 96.62 314 ILE A CA 1
ATOM 2691 C C . ILE A 1 314 ? 7.815 -5.711 -13.783 1.00 96.62 314 ILE A C 1
ATOM 2693 O O . ILE A 1 314 ? 8.739 -5.575 -14.588 1.00 96.62 314 ILE A O 1
ATOM 2697 N N . ILE A 1 315 ? 7.262 -4.673 -13.150 1.00 97.00 315 ILE A N 1
ATOM 2698 C CA . ILE A 1 315 ? 7.695 -3.286 -13.374 1.00 97.00 315 ILE A CA 1
ATOM 2699 C C . ILE A 1 315 ? 9.128 -3.082 -12.873 1.00 97.00 315 ILE A C 1
ATOM 2701 O O . ILE A 1 315 ? 9.959 -2.548 -13.600 1.00 97.00 315 ILE A O 1
ATOM 2705 N N . LEU A 1 316 ? 9.458 -3.585 -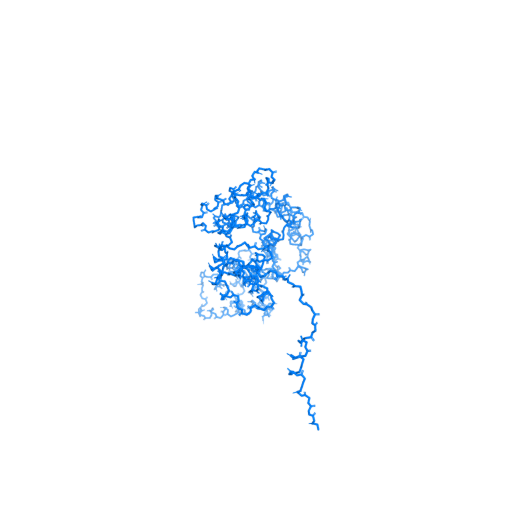11.682 1.00 97.75 316 LEU A N 1
ATOM 2706 C CA . LEU A 1 316 ? 10.815 -3.515 -11.143 1.00 97.75 316 LEU A CA 1
ATOM 2707 C C . LEU A 1 316 ? 11.835 -4.240 -12.022 1.00 97.75 316 LEU A C 1
ATOM 2709 O O . LEU A 1 316 ? 12.909 -3.707 -12.260 1.00 97.75 316 LEU A O 1
ATOM 2713 N N . TYR A 1 317 ? 11.510 -5.421 -12.549 1.00 97.88 317 TYR A N 1
ATOM 2714 C CA . TYR A 1 317 ? 12.396 -6.117 -13.486 1.00 97.88 317 TYR A CA 1
ATOM 2715 C C . TYR A 1 317 ? 12.561 -5.351 -14.800 1.00 97.88 317 TYR A C 1
ATOM 2717 O O . TYR A 1 317 ? 13.662 -5.314 -15.339 1.00 97.88 317 TYR A O 1
ATOM 2725 N N . THR A 1 318 ? 11.503 -4.703 -15.293 1.00 97.50 318 THR A N 1
ATOM 2726 C CA . THR A 1 318 ? 11.593 -3.792 -16.447 1.00 97.50 318 THR A CA 1
ATOM 2727 C C . THR A 1 318 ? 12.560 -2.644 -16.142 1.00 97.50 318 THR A C 1
ATOM 2729 O O . THR A 1 318 ? 13.456 -2.365 -16.934 1.00 97.50 318 THR A O 1
ATOM 2732 N N . LEU A 1 319 ? 12.445 -2.033 -14.959 1.00 97.69 319 LEU A N 1
ATOM 2733 C CA . LEU A 1 319 ? 13.355 -0.985 -14.492 1.00 97.69 319 LEU A CA 1
ATOM 2734 C C . LEU A 1 319 ? 14.791 -1.488 -14.303 1.00 97.69 319 LEU A C 1
ATOM 2736 O O . LEU A 1 319 ? 15.717 -0.734 -14.572 1.00 97.69 319 LEU A O 1
ATOM 2740 N N . CYS A 1 320 ? 15.005 -2.754 -13.930 1.00 97.56 320 CYS A N 1
ATOM 2741 C CA . CYS A 1 320 ? 16.343 -3.348 -13.919 1.00 97.56 320 CYS A CA 1
ATOM 2742 C C . CYS A 1 320 ? 16.980 -3.381 -15.311 1.00 97.56 320 CYS A C 1
ATOM 2744 O O . CYS A 1 320 ? 18.181 -3.149 -15.426 1.00 97.56 320 CYS A O 1
ATOM 2746 N N . VAL A 1 321 ? 16.196 -3.632 -16.364 1.00 96.69 321 VAL A N 1
ATOM 2747 C CA . VAL A 1 321 ? 16.702 -3.574 -17.743 1.00 96.69 321 VAL A CA 1
ATOM 2748 C C . VAL A 1 321 ? 17.014 -2.139 -18.159 1.00 96.69 321 VAL A C 1
ATOM 2750 O O . VAL A 1 321 ? 18.075 -1.906 -18.727 1.00 96.69 321 VAL A O 1
ATOM 2753 N N . ILE A 1 322 ? 16.123 -1.193 -17.844 1.00 96.06 322 ILE A N 1
ATOM 2754 C CA . ILE A 1 322 ? 16.270 0.225 -18.212 1.00 96.06 322 ILE A CA 1
ATOM 2755 C C . ILE A 1 322 ? 17.462 0.871 -17.489 1.00 96.06 322 ILE A C 1
ATOM 2757 O O . ILE A 1 322 ? 18.323 1.460 -18.130 1.00 96.06 322 ILE A O 1
ATOM 2761 N N . LEU A 1 323 ? 17.523 0.752 -16.160 1.00 95.25 323 LEU A N 1
ATOM 2762 C CA . LEU A 1 323 ? 18.524 1.430 -15.330 1.00 95.25 323 LEU A CA 1
ATOM 2763 C C . LEU A 1 323 ? 19.877 0.717 -15.335 1.00 95.25 323 LEU A C 1
ATOM 2765 O O . LEU A 1 323 ? 20.908 1.371 -15.227 1.00 95.25 323 LEU A O 1
ATOM 2769 N N . ASN A 1 324 ? 19.877 -0.617 -15.435 1.00 90.06 324 ASN A N 1
ATOM 2770 C CA . ASN A 1 324 ? 21.046 -1.499 -15.496 1.00 90.06 324 ASN A CA 1
ATOM 2771 C C . ASN A 1 324 ? 22.280 -0.987 -14.719 1.00 90.06 324 ASN A C 1
ATOM 2773 O O . ASN A 1 324 ? 22.378 -1.202 -13.510 1.00 90.06 324 ASN A O 1
ATOM 2777 N N . LYS A 1 325 ? 23.201 -0.288 -15.406 1.00 86.75 325 LYS A N 1
ATOM 2778 C CA . LYS A 1 325 ? 24.457 0.260 -14.860 1.00 86.75 325 LYS A CA 1
ATOM 2779 C C . LYS A 1 325 ? 24.250 1.157 -13.635 1.00 86.75 325 LYS A C 1
ATOM 2781 O O . LYS A 1 325 ? 25.092 1.145 -12.744 1.00 86.75 325 LYS A O 1
ATOM 2786 N N . GLU A 1 326 ? 23.143 1.886 -13.562 1.00 91.25 326 GLU A N 1
ATOM 2787 C CA . GLU A 1 326 ? 22.856 2.836 -12.482 1.00 91.25 326 GLU A CA 1
ATOM 2788 C C . GLU A 1 326 ? 22.542 2.161 -11.140 1.00 91.25 326 GLU A C 1
ATOM 2790 O O . GLU A 1 326 ? 22.743 2.764 -10.088 1.00 91.25 326 GLU A O 1
ATOM 2795 N N . ILE A 1 327 ? 22.070 0.909 -11.156 1.00 94.94 327 ILE A N 1
ATOM 2796 C CA . ILE A 1 327 ? 21.583 0.209 -9.956 1.00 94.94 327 ILE A CA 1
ATOM 2797 C C . ILE A 1 327 ? 22.300 -1.118 -9.685 1.00 94.94 327 ILE A C 1
ATOM 2799 O O . ILE A 1 327 ? 21.798 -1.941 -8.922 1.00 94.94 327 ILE A O 1
ATOM 2803 N N . GLN A 1 328 ? 23.479 -1.348 -10.275 1.00 91.81 328 GLN A N 1
ATOM 2804 C CA . GLN A 1 328 ? 24.188 -2.635 -10.172 1.00 91.81 328 GLN A CA 1
ATOM 2805 C C . GLN A 1 328 ? 24.493 -3.064 -8.734 1.00 91.81 328 GLN A C 1
ATOM 2807 O O . GLN A 1 328 ? 24.534 -4.258 -8.427 1.00 91.81 328 GLN A O 1
ATOM 2812 N N . GLU A 1 329 ? 24.680 -2.089 -7.846 1.00 92.62 329 GLU A N 1
ATOM 2813 C CA . GLU A 1 329 ? 24.968 -2.347 -6.442 1.00 92.62 329 GLU A CA 1
ATOM 2814 C C . GLU A 1 329 ? 23.730 -2.614 -5.583 1.00 92.62 329 GLU A C 1
ATOM 2816 O O . GLU A 1 329 ? 23.880 -3.103 -4.461 1.00 92.62 329 GLU A O 1
ATOM 2821 N N . ASP A 1 330 ? 22.526 -2.364 -6.098 1.00 95.56 330 ASP A N 1
ATOM 2822 C CA . ASP A 1 330 ? 21.285 -2.563 -5.357 1.00 95.56 330 ASP A CA 1
ATOM 2823 C C . ASP A 1 330 ? 20.958 -4.057 -5.167 1.00 95.56 330 ASP A C 1
ATOM 2825 O O . ASP A 1 330 ? 21.107 -4.890 -6.069 1.00 95.56 330 ASP A O 1
ATOM 2829 N N . ASP A 1 331 ? 20.478 -4.411 -3.973 1.00 95.69 331 ASP A N 1
ATOM 2830 C CA . ASP A 1 331 ? 20.165 -5.795 -3.601 1.00 95.69 331 ASP A CA 1
ATOM 2831 C C . ASP A 1 331 ? 19.079 -6.416 -4.489 1.00 95.69 331 ASP A C 1
ATOM 2833 O O . ASP A 1 331 ? 19.123 -7.613 -4.799 1.00 95.69 331 ASP A O 1
ATOM 2837 N N . PHE A 1 332 ? 18.098 -5.621 -4.925 1.00 96.56 332 PHE A N 1
ATOM 2838 C CA . PHE A 1 332 ? 17.043 -6.119 -5.795 1.00 96.56 332 PHE A CA 1
ATOM 2839 C C . PHE A 1 332 ? 17.567 -6.373 -7.213 1.00 96.56 332 PHE A C 1
ATOM 2841 O O . PHE A 1 332 ? 17.195 -7.381 -7.818 1.00 96.56 332 PHE A O 1
ATOM 2848 N N . PHE A 1 333 ? 18.492 -5.551 -7.719 1.00 97.44 333 PHE A N 1
ATOM 2849 C CA . PHE A 1 333 ? 19.167 -5.828 -8.990 1.00 97.44 333 PHE A CA 1
ATOM 2850 C C . PHE A 1 333 ? 20.020 -7.103 -8.912 1.00 97.44 333 PHE A C 1
ATOM 2852 O O . PHE A 1 333 ? 19.956 -7.964 -9.793 1.00 97.44 333 PHE A O 1
ATOM 2859 N N . LYS A 1 334 ? 20.749 -7.307 -7.808 1.00 96.62 334 LYS A N 1
ATOM 2860 C CA . LYS A 1 334 ? 21.482 -8.560 -7.549 1.00 96.62 334 LYS A CA 1
ATOM 2861 C C . LYS A 1 334 ? 20.543 -9.775 -7.552 1.00 96.62 334 LYS A C 1
ATOM 2863 O O . LYS A 1 334 ? 20.868 -10.800 -8.156 1.00 96.62 334 LYS A O 1
ATOM 2868 N N . LYS A 1 335 ? 19.348 -9.657 -6.955 1.00 96.06 335 LYS A N 1
ATOM 2869 C CA . LYS A 1 335 ? 18.289 -10.684 -7.024 1.00 96.06 335 LYS A CA 1
ATOM 2870 C C . LYS A 1 335 ? 17.792 -10.903 -8.458 1.00 96.06 335 LYS A C 1
ATOM 2872 O O . LYS A 1 335 ? 17.687 -12.053 -8.882 1.00 96.06 335 LYS A O 1
ATOM 2877 N N . PHE A 1 336 ? 17.544 -9.835 -9.217 1.00 97.44 336 PHE A N 1
ATOM 2878 C CA . PHE A 1 336 ? 17.182 -9.912 -10.636 1.00 97.44 336 PHE A CA 1
ATOM 2879 C C . PHE A 1 336 ? 18.218 -10.712 -11.439 1.00 97.44 336 PHE A C 1
ATOM 2881 O O . PHE A 1 336 ? 17.833 -11.619 -12.172 1.00 97.44 336 PHE A O 1
ATOM 2888 N N . LEU A 1 337 ? 19.519 -10.475 -11.239 1.00 96.19 337 LEU A N 1
ATOM 2889 C CA . LEU A 1 337 ? 20.581 -11.232 -11.914 1.00 96.19 337 LEU A CA 1
ATOM 2890 C C . LEU A 1 337 ? 20.607 -12.717 -11.526 1.00 96.19 337 LEU A C 1
ATOM 2892 O O . LEU A 1 337 ? 20.893 -13.574 -12.363 1.00 96.19 337 LEU A O 1
ATOM 2896 N N . VAL A 1 338 ? 20.321 -13.050 -10.264 1.00 95.81 338 VAL A N 1
ATOM 2897 C CA . VAL A 1 338 ? 20.199 -14.450 -9.825 1.00 95.81 338 VAL A CA 1
ATOM 2898 C C . VAL A 1 338 ? 19.034 -15.136 -10.533 1.00 95.81 338 VAL A C 1
ATOM 2900 O O . VAL A 1 338 ? 19.196 -16.253 -11.028 1.00 95.81 338 VAL A O 1
ATOM 2903 N N . ASP A 1 339 ? 17.888 -14.465 -10.626 1.00 95.25 339 ASP A N 1
ATOM 2904 C CA . ASP A 1 339 ? 16.710 -14.996 -11.309 1.00 95.25 339 ASP A CA 1
ATOM 2905 C C . ASP A 1 339 ? 16.935 -15.089 -12.831 1.00 95.25 339 ASP A C 1
ATOM 2907 O O . ASP A 1 339 ? 16.584 -16.104 -13.441 1.00 95.25 339 ASP A O 1
ATOM 2911 N N . PHE A 1 340 ? 17.625 -14.108 -13.425 1.00 95.50 340 PHE A N 1
ATOM 2912 C CA . PHE A 1 340 ? 18.016 -14.086 -14.837 1.00 95.50 340 PHE A CA 1
ATOM 2913 C C . PHE A 1 340 ? 18.849 -15.308 -15.238 1.00 95.50 340 PHE A C 1
ATOM 2915 O O . PHE A 1 340 ? 18.684 -15.816 -16.342 1.00 95.50 340 PHE A O 1
ATOM 2922 N N . LYS A 1 341 ? 19.681 -15.875 -14.352 1.00 92.31 341 LYS A N 1
ATOM 2923 C CA . LYS A 1 341 ? 20.454 -17.097 -14.668 1.00 92.31 341 LYS A CA 1
ATOM 2924 C C . LYS A 1 341 ? 19.573 -18.268 -15.114 1.00 92.31 341 LYS A C 1
ATOM 2926 O O . LYS A 1 341 ? 20.029 -19.108 -15.888 1.00 92.31 341 LYS A O 1
ATOM 2931 N N . ARG A 1 342 ? 18.306 -18.323 -14.681 1.00 86.69 342 ARG A N 1
ATOM 2932 C CA . ARG A 1 342 ? 17.341 -19.343 -15.136 1.00 86.69 342 ARG A CA 1
ATOM 2933 C C . ARG A 1 342 ? 16.980 -19.193 -16.613 1.00 86.69 342 ARG A C 1
ATOM 2935 O O . ARG A 1 342 ? 16.633 -20.186 -17.244 1.00 86.69 342 ARG A O 1
ATOM 2942 N N . PHE A 1 343 ? 17.108 -17.992 -17.178 1.00 88.81 343 PHE A N 1
ATOM 2943 C CA . PHE A 1 343 ? 16.939 -17.751 -18.610 1.00 88.81 343 PHE A CA 1
ATOM 2944 C C . PHE A 1 343 ? 17.947 -18.535 -19.457 1.00 88.81 343 PHE A C 1
ATOM 2946 O O . PHE A 1 343 ? 17.634 -18.882 -20.589 1.00 88.81 343 PHE A O 1
ATOM 2953 N N . GLY A 1 344 ? 19.103 -18.926 -18.899 1.00 81.06 344 GLY A N 1
ATOM 2954 C CA . GLY A 1 344 ? 20.068 -19.803 -19.573 1.00 81.06 344 GLY A CA 1
ATOM 2955 C C . GLY A 1 344 ? 19.502 -21.171 -19.990 1.00 81.06 344 GLY A C 1
ATOM 2956 O O . GLY A 1 344 ? 20.070 -21.826 -20.861 1.00 81.06 344 GLY A O 1
ATOM 2957 N N . LEU A 1 345 ? 18.359 -21.588 -19.428 1.00 80.00 345 LEU A N 1
ATOM 2958 C CA . LEU A 1 345 ? 17.614 -22.770 -19.879 1.00 80.00 345 LEU A CA 1
ATOM 2959 C C . LEU A 1 345 ? 16.946 -22.568 -21.256 1.00 80.00 345 LEU A C 1
ATOM 2961 O O . LEU A 1 345 ? 16.625 -23.545 -21.925 1.00 80.00 345 LEU A O 1
ATOM 2965 N N . ASN A 1 346 ? 16.755 -21.323 -21.704 1.00 82.00 346 ASN A N 1
ATOM 2966 C CA . ASN A 1 346 ? 16.287 -20.976 -23.047 1.00 82.00 346 ASN A CA 1
ATOM 2967 C C . ASN A 1 346 ? 17.466 -20.750 -23.988 1.00 82.00 346 ASN A C 1
ATOM 2969 O O . ASN A 1 346 ? 17.733 -19.634 -24.429 1.00 82.00 346 ASN A O 1
ATOM 2973 N N . THR A 1 347 ? 18.171 -21.832 -24.308 1.00 80.50 347 THR A N 1
ATOM 2974 C CA . THR A 1 347 ? 19.382 -21.804 -25.144 1.00 80.50 347 THR A CA 1
ATOM 2975 C C . THR A 1 347 ? 19.162 -21.140 -26.506 1.00 80.50 347 THR A C 1
ATOM 2977 O O . THR A 1 347 ? 20.082 -20.555 -27.064 1.00 80.50 347 THR A O 1
ATOM 2980 N N . PHE A 1 348 ? 17.940 -21.211 -27.036 1.00 85.75 348 PHE A N 1
ATOM 2981 C CA . PHE A 1 348 ? 17.575 -20.665 -28.342 1.00 85.75 348 PHE A CA 1
ATOM 2982 C C . PHE A 1 348 ? 16.948 -19.270 -28.275 1.00 85.75 348 PHE A C 1
ATOM 2984 O O . PHE A 1 348 ? 16.523 -18.759 -29.308 1.00 85.75 348 PHE A O 1
ATOM 2991 N N . VAL A 1 349 ? 16.863 -18.663 -27.083 1.00 88.25 349 VAL A N 1
ATOM 2992 C CA . VAL A 1 349 ? 16.337 -17.300 -26.895 1.00 88.25 349 VAL A CA 1
ATOM 2993 C C . VAL A 1 349 ? 14.928 -17.167 -27.509 1.00 88.25 349 VAL A C 1
ATOM 2995 O O . VAL A 1 349 ? 14.558 -16.158 -28.101 1.00 88.25 349 VAL A O 1
ATOM 2998 N N . LEU A 1 350 ? 14.118 -18.228 -27.403 1.00 90.25 350 LEU A N 1
ATOM 2999 C CA . LEU A 1 350 ? 12.784 -18.285 -27.997 1.00 90.25 350 LEU A CA 1
ATOM 3000 C C . LEU A 1 350 ? 11.809 -17.369 -27.262 1.00 90.25 350 LEU A C 1
ATOM 3002 O O . LEU A 1 350 ? 11.942 -17.136 -26.057 1.00 90.25 350 LEU A O 1
ATOM 3006 N N . LYS A 1 351 ? 10.798 -16.903 -28.003 1.00 92.19 351 LYS A N 1
ATOM 3007 C CA . LYS A 1 351 ? 9.687 -16.129 -27.449 1.00 92.19 351 LYS A CA 1
ATOM 3008 C C . LYS A 1 351 ? 8.883 -16.969 -26.459 1.00 92.19 351 LYS A C 1
ATOM 3010 O O . LYS A 1 351 ? 8.590 -18.135 -26.719 1.00 92.19 351 LYS A O 1
ATOM 3015 N N . SER A 1 352 ? 8.502 -16.350 -25.352 1.00 89.44 352 SER A N 1
ATOM 3016 C CA . SER A 1 352 ? 7.694 -16.925 -24.284 1.00 89.44 352 SER A CA 1
ATOM 3017 C C . SER A 1 352 ? 6.423 -16.108 -24.069 1.00 89.44 352 SER A C 1
ATOM 3019 O O . SER A 1 352 ? 6.354 -14.925 -24.388 1.00 89.44 352 SER A O 1
ATOM 3021 N N . GLN A 1 353 ? 5.398 -16.746 -23.508 1.00 90.00 353 GLN A N 1
ATOM 3022 C CA . GLN A 1 353 ? 4.204 -16.048 -23.023 1.00 90.00 353 GLN A CA 1
ATOM 3023 C C . GLN A 1 353 ? 4.398 -15.485 -21.603 1.00 90.00 353 GLN A C 1
ATOM 3025 O O . GLN A 1 353 ? 3.604 -14.662 -21.152 1.00 90.00 353 GLN A O 1
ATOM 3030 N N . ASP A 1 354 ? 5.442 -15.921 -20.891 1.00 92.38 354 ASP A N 1
ATOM 3031 C CA . ASP A 1 354 ? 5.768 -15.439 -19.550 1.00 92.38 354 ASP A CA 1
ATOM 3032 C C . ASP A 1 354 ? 6.472 -14.077 -19.623 1.00 92.38 354 ASP A C 1
ATOM 3034 O O . ASP A 1 354 ? 7.598 -13.970 -20.110 1.00 92.38 354 ASP A O 1
ATOM 3038 N N . LYS A 1 355 ? 5.824 -13.044 -19.071 1.00 95.25 355 LYS A N 1
ATOM 3039 C CA . LYS A 1 355 ? 6.337 -11.668 -19.037 1.00 95.25 355 LYS A CA 1
ATOM 3040 C C . LYS A 1 355 ? 7.714 -11.555 -18.384 1.00 95.25 355 LYS A C 1
ATOM 3042 O O . LYS A 1 355 ? 8.543 -10.800 -18.873 1.00 95.25 355 LYS A O 1
ATOM 3047 N N . ILE A 1 356 ? 7.986 -12.284 -17.301 1.00 95.31 356 ILE A N 1
ATOM 3048 C CA . ILE A 1 356 ? 9.300 -12.228 -16.640 1.00 95.31 356 ILE A CA 1
ATOM 3049 C C . ILE A 1 356 ? 10.372 -12.804 -17.565 1.00 95.31 356 ILE A C 1
ATOM 3051 O O . ILE A 1 356 ? 11.461 -12.246 -17.686 1.00 95.31 356 ILE A O 1
ATOM 3055 N N . PHE A 1 357 ? 10.049 -13.896 -18.252 1.00 94.56 357 PHE A N 1
ATOM 3056 C CA . PHE A 1 357 ? 10.965 -14.523 -19.195 1.00 94.56 357 PHE A CA 1
ATOM 3057 C C . PHE A 1 357 ? 11.240 -13.644 -20.416 1.00 94.56 357 PHE A C 1
ATOM 3059 O O . PHE A 1 357 ? 12.367 -13.582 -20.901 1.00 94.56 357 PHE A O 1
ATOM 3066 N N . GLU A 1 358 ? 10.223 -12.921 -20.876 1.00 96.56 358 GLU A N 1
ATOM 3067 C CA . GLU A 1 358 ? 10.361 -11.923 -21.930 1.00 96.56 358 GLU A CA 1
ATOM 3068 C C . GLU A 1 358 ? 11.232 -10.738 -21.478 1.00 96.56 358 GLU A C 1
ATOM 3070 O O . GLU A 1 358 ? 12.102 -10.313 -22.234 1.00 96.56 358 GLU A O 1
ATOM 3075 N N . ILE A 1 359 ? 11.111 -10.264 -20.231 1.00 97.56 359 ILE A N 1
ATOM 3076 C CA . ILE A 1 359 ? 12.030 -9.247 -19.682 1.00 97.56 359 ILE A CA 1
ATOM 3077 C C . ILE A 1 359 ? 13.475 -9.763 -19.677 1.00 97.56 359 ILE A C 1
ATOM 3079 O O . ILE A 1 359 ? 14.386 -9.045 -20.082 1.00 97.56 359 ILE A O 1
ATOM 3083 N N . PHE A 1 360 ? 13.704 -11.017 -19.278 1.00 97.06 360 PHE A N 1
ATOM 3084 C CA . PHE A 1 360 ? 15.036 -11.622 -19.357 1.00 97.06 360 PHE A CA 1
ATOM 3085 C C . PHE A 1 360 ? 15.555 -11.701 -20.795 1.00 97.06 360 PHE A C 1
ATOM 3087 O O . PHE A 1 360 ? 16.724 -11.399 -21.036 1.00 97.06 360 PHE A O 1
ATOM 3094 N N . ARG A 1 361 ? 14.691 -12.032 -21.764 1.00 96.31 361 ARG A N 1
ATOM 3095 C CA . ARG A 1 361 ? 15.054 -11.988 -23.185 1.00 96.31 361 ARG A CA 1
ATOM 3096 C C . ARG A 1 361 ? 15.449 -10.580 -23.618 1.00 96.31 361 ARG A C 1
ATOM 3098 O O . ARG A 1 361 ? 16.468 -10.426 -24.280 1.00 96.31 361 ARG A O 1
ATOM 3105 N N . SER A 1 362 ? 14.687 -9.564 -23.216 1.00 96.81 362 SER A N 1
ATOM 3106 C CA . SER A 1 362 ? 15.019 -8.164 -23.487 1.00 96.81 362 SER A CA 1
ATOM 3107 C C . SER A 1 362 ? 16.371 -7.775 -22.895 1.00 96.81 362 SER A C 1
ATOM 3109 O O . SER A 1 362 ? 17.160 -7.137 -23.584 1.00 96.81 362 SER A O 1
ATOM 3111 N N . PHE A 1 363 ? 16.653 -8.169 -21.652 1.00 96.31 363 PHE A N 1
ATOM 3112 C CA . PHE A 1 363 ? 17.939 -7.910 -21.008 1.00 96.31 363 PHE A CA 1
ATOM 3113 C C . PHE A 1 363 ? 19.093 -8.555 -21.784 1.00 96.31 363 PHE A C 1
ATOM 3115 O O . PHE A 1 363 ? 20.087 -7.899 -22.078 1.00 96.31 363 PHE A O 1
ATOM 3122 N N . TYR A 1 364 ? 18.940 -9.821 -22.182 1.00 95.50 364 TYR A N 1
ATOM 3123 C CA . TYR A 1 364 ? 19.928 -10.526 -22.998 1.00 95.50 364 TYR A CA 1
ATOM 3124 C C . TYR A 1 364 ? 20.174 -9.836 -24.349 1.00 95.50 364 TYR A C 1
ATOM 3126 O O . TYR A 1 364 ? 21.324 -9.582 -24.696 1.00 95.50 364 TYR A O 1
ATOM 3134 N N . LEU A 1 365 ? 19.111 -9.495 -25.086 1.00 94.25 365 LEU A N 1
ATOM 3135 C CA . LEU A 1 365 ? 19.204 -8.845 -26.400 1.00 94.25 365 LEU A CA 1
ATOM 3136 C C . LEU A 1 365 ? 19.871 -7.472 -26.322 1.00 94.25 365 LEU A C 1
ATOM 3138 O O . LEU A 1 365 ? 20.714 -7.151 -27.157 1.00 94.25 365 LEU A O 1
ATOM 3142 N N . LEU A 1 366 ? 19.574 -6.710 -25.268 1.00 94.81 366 LEU A N 1
ATOM 3143 C CA . LEU A 1 366 ? 20.228 -5.435 -25.003 1.00 94.81 366 LEU A CA 1
ATOM 3144 C C . LEU A 1 366 ? 21.751 -5.606 -24.833 1.00 94.81 366 LEU A C 1
ATOM 3146 O O . LEU A 1 366 ? 22.529 -4.825 -25.372 1.00 94.81 366 LEU A O 1
ATOM 3150 N N . HIS A 1 367 ? 22.188 -6.674 -24.158 1.00 92.50 367 HIS A N 1
ATOM 3151 C CA . HIS A 1 367 ? 23.604 -7.049 -24.039 1.00 92.50 367 HIS A CA 1
ATOM 3152 C C . HIS A 1 367 ? 24.212 -7.645 -25.326 1.00 92.50 367 HIS A C 1
ATOM 3154 O O . HIS A 1 367 ? 25.431 -7.778 -25.421 1.00 92.50 367 HIS A O 1
ATOM 3160 N N . CYS A 1 368 ? 23.388 -7.973 -26.323 1.00 92.69 368 CYS A N 1
ATOM 3161 C CA . CYS A 1 368 ? 23.799 -8.341 -27.679 1.00 92.69 368 CYS A CA 1
ATOM 3162 C C . CYS A 1 368 ? 23.702 -7.170 -28.671 1.00 92.69 368 CYS A C 1
ATOM 3164 O O . CYS A 1 368 ? 23.759 -7.401 -29.876 1.00 92.69 368 CYS A O 1
ATOM 3166 N N . TYR A 1 369 ? 23.597 -5.932 -28.174 1.00 93.62 369 TYR A N 1
ATOM 3167 C CA . TYR A 1 369 ? 23.492 -4.706 -28.972 1.00 93.62 369 TYR A CA 1
ATOM 3168 C C . TYR A 1 369 ? 22.200 -4.598 -29.811 1.00 93.62 369 TYR A C 1
ATOM 3170 O O . TYR A 1 369 ? 22.130 -3.781 -30.725 1.00 93.62 369 TYR A O 1
ATOM 3178 N N . ASP A 1 370 ? 21.158 -5.375 -29.489 1.00 94.62 370 ASP A N 1
ATOM 3179 C CA . ASP A 1 370 ? 19.838 -5.313 -30.135 1.00 94.62 370 ASP A CA 1
ATOM 3180 C C . ASP A 1 370 ? 18.848 -4.518 -29.263 1.00 94.62 370 ASP A C 1
ATOM 3182 O O . ASP A 1 370 ? 17.981 -5.067 -28.574 1.00 94.62 370 ASP A O 1
ATOM 3186 N N . SER A 1 371 ? 19.020 -3.191 -29.248 1.00 95.25 371 SER A N 1
ATOM 3187 C CA . SER A 1 371 ? 18.151 -2.271 -28.498 1.00 95.25 371 SER A CA 1
ATOM 3188 C C . SER A 1 371 ? 16.728 -2.206 -29.061 1.00 95.25 371 SER A C 1
ATOM 3190 O O . SER A 1 371 ? 15.789 -1.929 -28.314 1.00 95.25 371 SER A O 1
ATOM 3192 N N . GLU A 1 372 ? 16.543 -2.476 -30.356 1.00 96.19 372 GLU A N 1
ATOM 3193 C CA . GLU A 1 372 ? 15.239 -2.404 -31.013 1.00 96.19 372 GLU A CA 1
ATOM 3194 C C . GLU A 1 372 ? 14.322 -3.547 -30.578 1.00 96.19 372 GLU A C 1
ATOM 3196 O O . GLU A 1 372 ? 13.203 -3.292 -30.123 1.00 96.19 372 GLU A O 1
ATOM 3201 N N . GLU A 1 373 ? 14.782 -4.799 -30.649 1.00 95.44 373 GLU A N 1
ATOM 3202 C CA . GLU A 1 373 ? 13.968 -5.924 -30.187 1.00 95.44 373 GLU A CA 1
ATOM 3203 C C . GLU A 1 373 ? 13.809 -5.896 -28.659 1.00 95.44 373 GLU A C 1
ATOM 3205 O O . GLU A 1 373 ? 12.721 -6.197 -28.157 1.00 95.44 373 GLU A O 1
ATOM 3210 N N . ALA A 1 374 ? 14.832 -5.463 -27.908 1.00 96.62 374 ALA A N 1
ATOM 3211 C CA . ALA A 1 374 ? 14.711 -5.234 -26.467 1.00 96.62 374 ALA A CA 1
ATOM 3212 C C . ALA A 1 374 ? 13.580 -4.235 -26.147 1.00 96.62 374 ALA A C 1
ATOM 3214 O O . ALA A 1 374 ? 12.674 -4.550 -25.370 1.00 96.62 374 ALA A O 1
ATOM 3215 N N . TYR A 1 375 ? 13.565 -3.075 -26.812 1.00 97.44 375 TYR A N 1
ATOM 3216 C CA . TYR A 1 375 ? 12.491 -2.089 -26.684 1.00 97.44 375 TYR A CA 1
ATOM 3217 C C . TYR A 1 375 ? 11.122 -2.684 -27.031 1.00 97.44 375 TYR A C 1
ATOM 3219 O O . TYR A 1 375 ? 10.177 -2.548 -26.251 1.00 97.44 375 TYR A O 1
ATOM 3227 N N . ASN A 1 376 ? 11.007 -3.378 -28.168 1.00 97.06 376 ASN A N 1
ATOM 3228 C CA . ASN A 1 376 ? 9.743 -3.959 -28.623 1.00 97.06 376 ASN A CA 1
ATOM 3229 C C . ASN A 1 376 ? 9.157 -4.932 -27.592 1.00 97.06 376 ASN A C 1
ATOM 3231 O O . ASN A 1 376 ? 7.942 -4.956 -27.376 1.00 97.06 376 ASN A O 1
ATOM 3235 N N . ILE A 1 377 ? 10.006 -5.719 -26.927 1.00 97.25 377 ILE A N 1
ATOM 3236 C CA . ILE A 1 377 ? 9.585 -6.617 -25.851 1.00 97.25 377 ILE A CA 1
ATOM 3237 C C . ILE A 1 377 ? 9.072 -5.821 -24.649 1.00 97.25 377 ILE A C 1
ATOM 3239 O O . ILE A 1 377 ? 7.934 -6.043 -24.226 1.00 97.25 377 ILE A O 1
ATOM 3243 N N . LEU A 1 378 ? 9.861 -4.882 -24.113 1.00 96.88 378 LEU A N 1
ATOM 3244 C CA . LEU A 1 378 ? 9.458 -4.114 -22.928 1.00 96.88 378 LEU A CA 1
ATOM 3245 C C . LEU A 1 378 ? 8.192 -3.290 -23.189 1.00 96.88 378 LEU A C 1
ATOM 3247 O O . LEU A 1 378 ? 7.283 -3.300 -22.362 1.00 96.88 378 LEU A O 1
ATOM 3251 N N . HIS A 1 379 ? 8.071 -2.674 -24.367 1.00 96.25 379 HIS A N 1
ATOM 3252 C CA . HIS A 1 379 ? 6.875 -1.944 -24.791 1.00 96.25 379 HIS A CA 1
ATOM 3253 C C . HIS A 1 379 ? 5.637 -2.852 -24.924 1.00 96.25 379 HIS A C 1
ATOM 3255 O O . HIS A 1 379 ? 4.496 -2.430 -24.717 1.00 96.25 379 HIS A O 1
ATOM 3261 N N . ASN A 1 380 ? 5.815 -4.126 -25.284 1.00 95.25 380 ASN A N 1
ATOM 3262 C CA . ASN A 1 380 ? 4.714 -5.090 -25.314 1.00 95.25 380 ASN A CA 1
ATOM 3263 C C . ASN A 1 380 ? 4.265 -5.523 -23.916 1.00 95.25 380 ASN A C 1
ATOM 3265 O O . ASN A 1 380 ? 3.078 -5.780 -23.717 1.00 95.25 380 ASN A O 1
ATOM 3269 N N . ILE A 1 381 ? 5.187 -5.571 -22.958 1.00 94.69 381 ILE A N 1
ATOM 3270 C CA . ILE A 1 381 ? 4.901 -5.912 -21.561 1.00 94.69 381 ILE A CA 1
ATOM 3271 C C . ILE A 1 381 ? 4.256 -4.733 -20.830 1.00 94.69 381 ILE A C 1
ATOM 3273 O O . ILE A 1 381 ? 3.286 -4.933 -20.093 1.00 94.69 381 ILE A O 1
ATOM 3277 N N . ASN A 1 382 ? 4.774 -3.527 -21.064 1.00 92.19 382 ASN A N 1
ATOM 3278 C CA . ASN A 1 382 ? 4.284 -2.271 -20.523 1.00 92.19 382 ASN A CA 1
ATOM 3279 C C . ASN A 1 382 ? 4.146 -1.230 -21.647 1.00 92.19 382 ASN A C 1
ATOM 3281 O O . ASN A 1 382 ? 5.126 -0.637 -22.094 1.00 92.19 382 ASN A O 1
ATOM 3285 N N . LYS A 1 383 ? 2.904 -0.979 -22.072 1.00 90.94 383 LYS A N 1
ATOM 3286 C CA . LYS A 1 383 ? 2.582 -0.060 -23.176 1.00 90.94 383 LYS A CA 1
ATOM 3287 C C . LYS A 1 383 ? 2.891 1.406 -22.874 1.00 90.94 383 LYS A C 1
ATOM 3289 O O . LYS A 1 383 ? 2.990 2.206 -23.808 1.00 90.94 383 LYS A O 1
ATOM 3294 N N . ASP A 1 384 ? 3.061 1.745 -21.602 1.00 87.44 384 ASP A N 1
ATOM 3295 C CA . ASP A 1 384 ? 3.403 3.097 -21.178 1.00 87.44 384 ASP A CA 1
ATOM 3296 C C . ASP A 1 384 ? 4.900 3.392 -21.350 1.00 87.44 384 ASP A C 1
ATOM 3298 O O . ASP A 1 384 ? 5.290 4.550 -21.499 1.00 87.44 384 ASP A O 1
ATOM 3302 N N . PHE A 1 385 ? 5.742 2.356 -21.447 1.00 93.50 385 PHE A N 1
ATOM 3303 C CA . PHE A 1 385 ? 7.146 2.520 -21.805 1.00 93.50 385 PHE A CA 1
ATOM 3304 C C . PHE A 1 385 ? 7.280 2.857 -23.295 1.00 93.50 385 PHE A C 1
ATOM 3306 O O . PHE A 1 385 ? 7.093 1.999 -24.157 1.00 93.50 385 PHE A O 1
ATOM 3313 N N . LYS A 1 386 ? 7.586 4.120 -23.603 1.00 91.56 386 LYS A N 1
ATOM 3314 C CA . LYS A 1 386 ? 7.720 4.648 -24.978 1.00 91.56 386 LYS A CA 1
ATOM 3315 C C . LYS A 1 386 ? 9.107 5.226 -25.267 1.00 91.56 386 LYS A C 1
ATOM 3317 O O . LYS A 1 386 ? 9.295 5.892 -26.281 1.00 91.56 386 LYS A O 1
ATOM 3322 N N . ASP A 1 387 ? 10.056 5.013 -24.364 1.00 92.38 387 ASP A N 1
ATOM 3323 C CA . ASP A 1 387 ? 11.377 5.629 -24.415 1.00 92.38 387 ASP A CA 1
ATOM 3324 C C . ASP A 1 387 ? 12.411 4.668 -25.001 1.00 92.38 387 ASP A C 1
ATOM 3326 O O . ASP A 1 387 ? 13.154 4.010 -24.283 1.00 92.38 387 ASP A O 1
ATOM 3330 N N . LYS A 1 388 ? 12.424 4.533 -26.329 1.00 93.00 388 LYS A N 1
ATOM 3331 C CA . LYS A 1 388 ? 13.411 3.684 -27.014 1.00 93.00 388 LYS A CA 1
ATOM 3332 C C . LYS A 1 388 ? 14.841 4.208 -26.830 1.00 93.00 388 LYS A C 1
ATOM 3334 O O . LYS A 1 388 ? 15.769 3.416 -26.688 1.00 93.00 388 LYS A O 1
ATOM 3339 N N . GLU A 1 389 ? 14.988 5.532 -26.811 1.00 92.69 389 GLU A N 1
ATOM 3340 C CA . GLU A 1 389 ? 16.272 6.242 -26.780 1.00 92.69 389 GLU A CA 1
ATOM 3341 C C . GLU A 1 389 ? 17.121 5.834 -25.567 1.00 92.69 389 GLU A C 1
ATOM 3343 O O . GLU A 1 389 ? 18.315 5.593 -25.720 1.00 92.69 389 GLU A O 1
ATOM 3348 N N . CYS A 1 390 ? 16.517 5.630 -24.389 1.00 92.25 390 CYS A N 1
ATOM 3349 C CA . CYS A 1 390 ? 17.269 5.246 -23.188 1.00 92.25 390 CYS A CA 1
ATOM 3350 C C . CYS A 1 390 ? 17.975 3.881 -23.321 1.00 92.25 390 CYS A C 1
ATOM 3352 O O . CYS A 1 390 ? 19.068 3.681 -22.788 1.00 92.25 390 CYS A O 1
ATOM 3354 N N . LEU A 1 391 ? 17.402 2.941 -24.084 1.00 93.50 391 LEU A N 1
ATOM 3355 C CA . LEU A 1 391 ? 18.036 1.648 -24.354 1.00 93.50 391 LEU A CA 1
ATOM 3356 C C . LEU A 1 391 ? 19.132 1.763 -25.420 1.00 93.50 391 LEU A C 1
ATOM 3358 O O . LEU A 1 391 ? 20.130 1.048 -25.359 1.00 93.50 391 LEU A O 1
ATOM 3362 N N . GLU A 1 392 ? 18.968 2.659 -26.392 1.00 91.12 392 GLU A N 1
ATOM 3363 C CA . GLU A 1 392 ? 19.990 2.941 -27.406 1.00 91.12 392 GLU A CA 1
ATOM 3364 C C . GLU A 1 392 ? 21.227 3.596 -26.776 1.00 91.12 392 GLU A C 1
ATOM 3366 O O . GLU A 1 392 ? 22.354 3.185 -27.060 1.00 91.12 392 GLU A O 1
ATOM 3371 N N . GLU A 1 393 ? 21.028 4.540 -25.852 1.00 87.94 393 GLU A N 1
ATOM 3372 C CA . GLU A 1 393 ? 22.104 5.154 -25.069 1.00 87.94 393 GLU A CA 1
ATOM 3373 C C . GLU A 1 393 ? 22.887 4.120 -24.255 1.00 87.94 393 GLU A C 1
ATOM 3375 O O . GLU A 1 393 ? 24.117 4.178 -24.194 1.00 87.94 393 GLU A O 1
ATOM 3380 N N . PHE A 1 394 ? 22.207 3.139 -23.655 1.00 84.69 394 PHE A N 1
ATOM 3381 C CA . PHE A 1 394 ? 22.884 2.059 -22.940 1.00 84.69 394 PHE A CA 1
ATOM 3382 C C . PHE A 1 394 ? 23.839 1.278 -23.854 1.00 84.69 394 PHE A C 1
ATOM 3384 O O . PHE A 1 394 ? 24.993 1.050 -23.479 1.00 84.69 394 PHE A O 1
ATOM 3391 N N . VAL A 1 395 ? 23.369 0.896 -25.046 1.00 85.00 395 VAL A N 1
ATOM 3392 C CA . VAL A 1 395 ? 24.144 0.127 -26.032 1.00 85.00 395 VAL A CA 1
ATOM 3393 C C . VAL A 1 395 ? 25.331 0.930 -26.563 1.00 85.00 395 VAL A C 1
ATOM 3395 O O . VAL A 1 395 ? 26.415 0.379 -26.721 1.00 85.00 395 VAL A O 1
ATOM 3398 N N . MET A 1 396 ? 25.155 2.234 -26.782 1.00 80.25 396 MET A N 1
ATOM 3399 C CA . MET A 1 396 ? 26.223 3.145 -27.218 1.00 80.25 396 MET A CA 1
ATOM 3400 C C . MET A 1 396 ? 27.328 3.331 -26.166 1.00 80.25 396 MET A C 1
ATOM 3402 O O . MET A 1 396 ? 28.459 3.659 -26.516 1.00 80.25 396 MET A O 1
ATOM 3406 N N . ASN A 1 397 ? 27.001 3.131 -24.887 1.00 77.50 397 ASN A N 1
ATOM 3407 C CA . ASN A 1 397 ? 27.906 3.317 -23.753 1.00 77.50 397 ASN A CA 1
ATOM 3408 C C . ASN A 1 397 ? 28.464 1.995 -23.179 1.00 77.50 397 ASN A C 1
ATOM 3410 O O . ASN A 1 397 ? 29.098 2.017 -22.117 1.00 77.50 397 ASN A O 1
ATOM 3414 N N . LEU A 1 398 ? 28.158 0.839 -23.784 1.00 69.69 398 LEU A N 1
ATOM 3415 C CA . LEU A 1 398 ? 28.747 -0.479 -23.479 1.00 69.69 398 LEU A CA 1
ATOM 3416 C C . LEU A 1 398 ? 30.125 -0.622 -24.122 1.00 69.69 398 LEU A C 1
ATOM 3418 O O . LEU A 1 398 ? 31.026 -1.079 -23.383 1.00 69.69 398 LEU A O 1
#

pLDDT: mean 82.1, std 19.03, range [26.09, 97.94]

Sequence (398 aa):
MSRFFNDLEEEKKEIKKKFTTPQKQVEKLSKKDKLQMEFETRVNELIKNPKNIKKFISDLKKYEKLDIPQYIEEFLLSSKVYQKNNKNLIDNFLKKNIETNDQEEEIQIINTVINEIDEDTIYENMLKIKDKQERIKKMTESLEEIKSKEIKINLLIHILSVYTKDKDTEKIYDIFIKILDFHKNQKVKNLLDNNLNFYLDLFRGEDYKNILEKIKIINPDIYKRRCLEIDFINNKFIETDQPDFNIIFLIKNNRLEDSLEIFKSLNLSGSHDEIFRNNINKYADYLFNNKKYYESYQCYIFLYKQEESHNIKIILYTLCVILNKEIQEDDFFKKFLVDFKRFGLNTFVLKSQDKIFEIFRSFYLLHCYDSEEAYNILHNINKDFKDKECLEEFVMNL

Secondary structure (DSSP, 8-state):
------SSSSTTSS----------------HHHHHHHHHHHHHHHHHH-GGGHHHHHHHGGGGTTS---HHHHHHHHSTTT--TTTHHHHHHHHHHHHTTT--S--S-S---------HHHHHHHHHT---HHHHHHHHHHHHHH---HHHHHHHHHHHHHHHHHHT-HHHHHHHHHHHHTTTTSHHHHHHHHHHHHHHHHT--HHHHHHHHHHHHHH-HHHHHHHHHHHHHHTT-----S-HHHHHHHHHHTT-HHHHHHHHHH---SS---HHHHHHHHHHHHHHHHTT-HHHHHHHHHHHHHHS--HHHHHHHHHHHHHHGGGGTTSHHHHHHHHHHGGGGG-TT----S-HHHHHHHHHHHHHTT-HHHHHHHHHHH-TT---HHHHHHHHHT-

Nearest PDB structures (foldseek):
  9e8q-assembly1_X  TM=5.169E-01  e=3.603E-01  Homo sapiens
  9hmf-assembly1_K  TM=3.041E-01  e=1.014E-01  Campylobacter jejuni
  3ieg-assembly2_B  TM=1.904E-01  e=2.035E-02  Mus musculus
  8glv-assembly1_Lf  TM=2.296E-01  e=5.156E-02  Chlamydomonas reinhardtii
  3q5m-assembly1_A  TM=3.770E-01  e=4.951E+00  Escherichia coli K-12

Foldseek 3Di:
DDDDPPPPPPVVPPPPDDDDDDDDDPDPQDPQRVVQVVLVVVLVVCVVPVPCLVVVLVCLVVCLPHADDPVSLCSCCDPVNCDPVRVVSSVVSVVSNVVPPDDDDDDDDDPDPPPPVPLVVVLVVLVPDPDPVVSLVSLVVCLVVDDDPVSNLVSLVVNLVVCVVVLVLVSNLVSVVVLLVVLVDPVSVVVCVVCVLVNLVSDDDPSSVVVLVSCCVNPVVVSVLVVLVVCVVVVNQDQDPPLLSNLVSCVVVVNNVVSVVSLVVDDLPDDDDPSSLVSLQVNLLSCVLVVVLVSSLVSLVSNCVVPVDPVSVLSNLLSCLLCVVVCCVPPVNVVLVVVLVVLVVVVVLDDDPDSSNLSSSLSVCLVVLNLPSSQVSSCVSPVSPPCSPSSNVSSVVD

Mean predicted aligned error: 16.57 Å

Solvent-accessible surface area (backbone atoms only — not comparable to full-atom values): 23917 Å² total; per-residue (Å²): 138,79,89,88,89,77,83,87,72,62,85,83,68,75,89,76,86,82,88,79,88,72,95,68,80,82,73,81,72,48,80,64,55,55,50,46,53,51,50,55,51,52,50,55,49,39,75,77,48,66,89,53,54,72,64,50,60,71,49,46,76,81,50,60,88,53,89,78,56,68,72,57,53,53,52,53,65,29,80,90,53,46,34,92,92,40,40,71,58,52,52,56,50,52,52,55,46,55,74,72,69,77,80,83,85,79,89,88,87,76,100,68,80,71,80,70,71,57,61,66,60,53,51,56,54,46,69,67,45,82,52,66,66,62,29,50,50,52,53,58,64,43,56,78,72,57,80,56,66,68,58,46,50,54,45,46,54,52,51,37,56,51,29,60,74,68,65,39,61,70,63,31,48,61,43,48,58,58,50,59,78,42,50,88,41,68,70,44,36,56,49,42,79,75,41,43,67,67,57,55,70,73,50,62,74,70,67,34,52,60,50,42,64,55,32,45,76,76,39,50,66,61,33,53,53,51,52,50,52,54,33,45,76,70,70,48,71,59,89,56,92,50,66,59,56,27,35,53,32,27,53,76,68,72,33,58,70,66,28,50,58,54,53,75,72,52,82,78,81,77,92,74,57,70,68,52,52,52,40,44,50,58,46,22,55,51,28,46,68,67,71,37,51,70,66,16,47,55,39,49,52,50,51,37,74,76,47,82,43,68,69,56,49,51,53,51,52,48,45,45,57,69,48,39,85,82,42,62,86,39,70,65,45,50,49,48,55,60,58,42,57,60,53,66,76,48,82,80,72,66,91,62,92,48,66,67,60,38,48,44,49,23,44,51,33,36,77,68,67,35,35,64,64,18,40,55,46,51,29,69,76,38,74,74,57,77,68,55,63,61,46,46,55,51,48,77,72,108

Radius of gyration: 41.93 Å; Cα contacts (8 Å, |Δi|>4): 264; chains: 1; bounding box: 75×54×133 Å